Protein 8W3V (pdb70)

Structure (mmCIF, N/CA/C/O backbone):
data_8W3V
#
_entry.id   8W3V
#
_cell.length_a   229.124
_cell.length_b   86.006
_cell.length_c   52.620
_cell.angle_alpha   90.00
_cell.angle_beta   94.06
_cell.angle_gamma   90.00
#
_symmetry.space_group_name_H-M   'C 1 2 1'
#
loop_
_entity.id
_entity.type
_entity.pdbx_description
1 polymer 'WD repeat-containing protein 41'
2 water water
#
loop_
_atom_site.group_PDB
_atom_site.id
_atom_site.type_symbol
_atom_site.label_atom_id
_atom_site.label_alt_id
_atom_site.label_comp_id
_atom_site.label_asym_id
_atom_site.label_entity_id
_atom_site.label_seq_id
_atom_site.pdbx_PDB_ins_code
_atom_site.Cartn_x
_atom_site.Cartn_y
_atom_site.Cartn_z
_atom_site.occupancy
_atom_site.B_iso_or_equiv
_atom_site.auth_seq_id
_atom_site.auth_comp_id
_atom_site.auth_asym_id
_atom_site.auth_atom_id
_atom_site.pdbx_PDB_model_num
ATOM 1 N N . PRO A 1 3 ? -34.971 -38.510 24.844 1.00 101.17 32 PRO A N 1
ATOM 2 C CA . PRO A 1 3 ? -36.316 -38.671 25.370 1.00 102.79 32 PRO A CA 1
ATOM 3 C C . PRO A 1 3 ? -37.258 -37.547 24.952 1.00 95.92 32 PRO A C 1
ATOM 4 O O . PRO A 1 3 ? -36.825 -36.459 24.580 1.00 100.59 32 PRO A O 1
ATOM 8 N N . TYR A 1 4 ? -38.547 -37.848 24.989 1.00 88.07 33 TYR A N 1
ATOM 9 C CA . TYR A 1 4 ? -39.580 -36.839 25.068 1.00 84.94 33 TYR A CA 1
ATOM 10 C C . TYR A 1 4 ? -40.334 -37.046 26.370 1.00 80.77 33 TYR A C 1
ATOM 11 O O . TYR A 1 4 ? -40.978 -38.077 26.552 1.00 71.14 33 TYR A O 1
ATOM 20 N N . THR A 1 5 ? -40.219 -36.074 27.274 1.00 85.36 34 THR A N 1
ATOM 21 C CA . THR A 1 5 ? -40.813 -36.175 28.592 1.00 79.57 34 THR A CA 1
ATOM 22 C C . THR A 1 5 ? -42.260 -35.681 28.540 1.00 80.55 34 THR A C 1
ATOM 23 O O . THR A 1 5 ? -43.179 -36.470 28.698 1.00 94.34 34 THR A O 1
ATOM 27 N N . GLU A 1 6 ? -42.443 -34.366 28.306 1.00 75.52 35 GLU A N 1
ATOM 28 C CA . GLU A 1 6 ? -43.751 -33.720 28.414 1.00 64.36 35 GLU A CA 1
ATOM 29 C C . GLU A 1 6 ? -44.686 -34.263 27.342 1.00 63.53 35 GLU A C 1
ATOM 30 O O . GLU A 1 6 ? -44.278 -34.416 26.186 1.00 60.57 35 GLU A O 1
ATOM 32 N N . LEU A 1 7 ? -45.969 -34.470 27.689 1.00 61.56 36 LEU A N 1
ATOM 33 C CA . LEU A 1 7 ? -46.915 -34.882 26.667 1.00 59.53 36 LEU A CA 1
ATOM 34 C C . LEU A 1 7 ? -48.296 -34.259 26.863 1.00 58.94 36 LEU A C 1
ATOM 35 O O . LEU A 1 7 ? -48.723 -33.979 27.972 1.00 64.84 36 LEU A O 1
ATOM 40 N N . LEU A 1 8 ? -48.947 -33.993 25.721 1.00 56.35 37 LEU A N 1
ATOM 41 C CA . LEU A 1 8 ? -50.311 -33.497 25.652 1.00 51.61 37 LEU A CA 1
ATOM 42 C C . LEU A 1 8 ? -51.163 -34.560 24.980 1.00 45.19 37 LEU A C 1
ATOM 43 O O . LEU A 1 8 ? -50.718 -35.217 24.033 1.00 50.87 37 LEU A O 1
ATOM 48 N N . VAL A 1 9 ? -52.363 -34.740 25.490 1.00 45.36 38 VAL A N 1
ATOM 49 C CA . VAL A 1 9 ? -53.307 -35.688 24.948 1.00 47.02 38 VAL A CA 1
ATOM 50 C C . VAL A 1 9 ? -54.382 -34.910 24.212 1.00 48.91 38 VAL A C 1
ATOM 51 O O . VAL A 1 9 ? -55.146 -34.216 24.837 1.00 52.15 38 VAL A O 1
ATOM 55 N N . LEU A 1 10 ? -54.443 -35.082 22.875 1.00 52.64 39 LEU A N 1
ATOM 56 C CA . LEU A 1 10 ? -55.376 -34.339 22.037 1.00 52.63 39 LEU A CA 1
ATOM 57 C C . LEU A 1 10 ? -56.580 -35.238 21.721 1.00 49.75 39 LEU A C 1
ATOM 58 O O . LEU A 1 10 ? -56.442 -36.261 21.068 1.00 48.76 39 LEU A O 1
ATOM 63 N N . LYS A 1 11 ? -57.762 -34.806 22.170 1.00 55.96 40 LYS A N 1
ATOM 64 C CA . LYS A 1 11 ? -58.957 -35.632 22.172 1.00 56.19 40 LYS A CA 1
ATOM 65 C C . LYS A 1 11 ? -59.988 -35.014 21.250 1.00 51.72 40 LYS A C 1
ATOM 66 O O . LYS A 1 11 ? -60.251 -33.818 21.333 1.00 60.06 40 LYS A O 1
ATOM 72 N N . ALA A 1 12 ? -60.594 -35.854 20.417 1.00 45.98 41 ALA A N 1
ATOM 73 C CA . ALA A 1 12 ? -61.596 -35.425 19.454 1.00 50.25 41 ALA A CA 1
ATOM 74 C C . ALA A 1 12 ? -62.216 -36.643 18.787 1.00 46.47 41 ALA A C 1
ATOM 75 O O . ALA A 1 12 ? -63.434 -36.786 18.746 1.00 46.65 41 ALA A O 1
ATOM 77 N N . HIS A 1 13 ? -61.364 -37.539 18.307 1.00 50.26 42 HIS A N 1
ATOM 78 C CA . HIS A 1 13 ? -61.813 -38.689 17.538 1.00 49.05 42 HIS A CA 1
ATOM 79 C C . HIS A 1 13 ? -62.555 -39.654 18.450 1.00 42.94 42 HIS A C 1
ATOM 80 O O . HIS A 1 13 ? -62.233 -39.763 19.640 1.00 58.93 42 HIS A O 1
ATOM 87 N N . HIS A 1 14 ? -63.538 -40.364 17.891 1.00 51.05 43 HIS A N 1
ATOM 88 C CA . HIS A 1 14 ? -64.243 -41.406 18.639 1.00 48.39 43 HIS A CA 1
ATOM 89 C C . HIS A 1 14 ? -64.077 -42.763 17.962 1.00 47.79 43 HIS A C 1
ATOM 90 O O . HIS A 1 14 ? -64.784 -43.694 18.291 1.00 53.28 43 HIS A O 1
ATOM 97 N N . ASP A 1 15 ? -63.113 -42.873 17.041 1.00 53.06 44 ASP A N 1
ATOM 98 C CA . ASP A 1 15 ? -62.762 -44.156 16.443 1.00 49.72 44 ASP A CA 1
ATOM 99 C C . ASP A 1 15 ? -61.263 -44.143 16.160 1.00 51.13 44 ASP A C 1
ATOM 100 O O . ASP A 1 15 ? -60.572 -43.228 16.599 1.00 51.51 44 ASP A O 1
ATOM 105 N N . ILE A 1 16 ? -60.761 -45.169 15.466 1.00 52.96 45 ILE A N 1
ATOM 106 C CA . ILE A 1 16 ? -59.323 -45.344 15.266 1.00 51.40 45 ILE A CA 1
ATOM 107 C C . ILE A 1 16 ? -58.784 -44.130 14.524 1.00 50.93 45 ILE A C 1
ATOM 108 O O . ILE A 1 16 ? -59.339 -43.751 13.525 1.00 53.26 45 ILE A O 1
ATOM 113 N N . VAL A 1 17 ? -57.688 -43.536 15.024 1.00 49.94 46 VAL A N 1
ATOM 114 C CA . VAL A 1 17 ? -56.984 -42.476 14.297 1.00 44.04 46 VAL A CA 1
ATOM 115 C C . VAL A 1 17 ? -55.882 -43.138 13.478 1.00 48.09 46 VAL A C 1
ATOM 116 O O . VAL A 1 17 ? -54.984 -43.765 14.056 1.00 50.51 46 VAL A O 1
ATOM 120 N N . ARG A 1 18 ? -55.964 -43.000 12.129 1.00 48.78 47 ARG A N 1
ATOM 121 C CA . ARG A 1 18 ? -55.057 -43.684 11.199 1.00 53.14 47 ARG A CA 1
ATOM 122 C C . ARG A 1 18 ? -54.044 -42.745 10.568 1.00 45.93 47 ARG A C 1
ATOM 123 O O . ARG A 1 18 ? -52.957 -43.180 10.222 1.00 48.79 47 ARG A O 1
ATOM 131 N N . PHE A 1 19 ? -54.449 -41.509 10.247 1.00 42.21 48 PHE A N 1
ATOM 132 C CA . PHE A 1 19 ? -53.589 -40.682 9.408 1.00 45.28 48 PHE A CA 1
ATOM 133 C C . PHE A 1 19 ? -53.271 -39.382 10.111 1.00 45.54 48 PHE A C 1
ATOM 134 O O . PHE A 1 19 ? -54.139 -38.804 10.774 1.00 49.32 48 PHE A O 1
ATOM 142 N N . LEU A 1 20 ? -52.009 -38.943 9.925 1.00 47.17 49 LEU A N 1
ATOM 143 C CA . LEU A 1 20 ? -51.515 -37.625 10.312 1.00 50.48 49 LEU A CA 1
ATOM 144 C C . LEU A 1 20 ? -50.789 -36.996 9.127 1.00 52.22 49 LEU A C 1
ATOM 145 O O . LEU A 1 20 ? -49.944 -37.626 8.537 1.00 47.55 49 LEU A O 1
ATOM 150 N N . VAL A 1 21 ? -51.049 -35.712 8.870 1.00 56.40 50 VAL A N 1
ATOM 151 C CA . VAL A 1 21 ? -50.529 -35.051 7.689 1.00 52.63 50 VAL A CA 1
ATOM 152 C C . VAL A 1 21 ? -50.210 -33.618 8.062 1.00 54.32 50 VAL A C 1
ATOM 153 O O . VAL A 1 21 ? -51.087 -32.874 8.512 1.00 52.22 50 VAL A O 1
ATOM 157 N N . GLN A 1 22 ? -48.947 -33.243 7.880 1.00 52.63 51 GLN A N 1
ATOM 158 C CA . GLN A 1 22 ? -48.504 -31.922 8.256 1.00 55.72 51 GLN A CA 1
ATOM 159 C C . GLN A 1 22 ? -49.048 -30.930 7.240 1.00 57.14 51 GLN A C 1
ATOM 160 O O . GLN A 1 22 ? -48.986 -31.182 6.050 1.00 58.56 51 GLN A O 1
ATOM 166 N N . LEU A 1 23 ? -49.593 -29.817 7.730 1.00 57.45 52 LEU A N 1
ATOM 167 C CA . LEU A 1 23 ? -50.221 -28.821 6.875 1.00 54.42 52 LEU A CA 1
ATOM 168 C C . LEU A 1 23 ? -49.225 -27.721 6.547 1.00 54.55 52 LEU A C 1
ATOM 169 O O . LEU A 1 23 ? -49.151 -27.280 5.415 1.00 61.02 52 LEU A O 1
ATOM 174 N N . ASP A 1 24 ? -48.489 -27.276 7.568 1.00 64.96 53 ASP A N 1
ATOM 175 C CA . ASP A 1 24 ? -47.511 -26.204 7.444 1.00 59.24 53 ASP A CA 1
ATOM 176 C C . ASP A 1 24 ? -46.464 -26.406 8.547 1.00 66.29 53 ASP A C 1
ATOM 177 O O . ASP A 1 24 ? -46.174 -27.540 8.920 1.00 64.01 53 ASP A O 1
ATOM 182 N N . ASP A 1 25 ? -45.930 -25.309 9.102 1.00 64.93 54 ASP A N 1
ATOM 183 C CA . ASP A 1 25 ? -44.808 -25.412 10.023 1.00 68.08 54 ASP A CA 1
ATOM 184 C C . ASP A 1 25 ? -45.295 -25.714 11.452 1.00 61.38 54 ASP A C 1
ATOM 185 O O . ASP A 1 25 ? -44.501 -26.103 12.295 1.00 57.75 54 ASP A O 1
ATOM 190 N N . TYR A 1 26 ? -46.593 -25.544 11.726 1.00 62.19 55 TYR A N 1
ATOM 191 C CA . TYR A 1 26 ? -47.068 -25.675 13.102 1.00 66.62 55 TYR A CA 1
ATOM 192 C C . TYR A 1 26 ? -48.404 -26.438 13.192 1.00 62.33 55 TYR A C 1
ATOM 193 O O . TYR A 1 26 ? -48.829 -26.798 14.299 1.00 60.73 55 TYR A O 1
ATOM 202 N N . ARG A 1 27 ? -49.064 -26.707 12.054 1.00 59.70 56 ARG A N 1
ATOM 203 C CA . ARG A 1 27 ? -50.354 -27.395 12.088 1.00 59.57 56 ARG A CA 1
ATOM 204 C C . ARG A 1 27 ? -50.266 -28.759 11.405 1.00 54.98 56 ARG A C 1
ATOM 205 O O . ARG A 1 27 ? -49.469 -28.953 10.499 1.00 57.94 56 ARG A O 1
ATOM 213 N N . PHE A 1 28 ? -51.155 -29.676 11.819 1.00 58.81 57 PHE A N 1
ATOM 214 C CA . PHE A 1 28 ? -51.289 -30.979 11.187 1.00 52.02 57 PHE A CA 1
ATOM 215 C C . PHE A 1 28 ? -52.747 -31.407 11.258 1.00 53.90 57 PHE A C 1
ATOM 216 O O . PHE A 1 28 ? -53.507 -30.893 12.064 1.00 51.51 57 PHE A O 1
ATOM 224 N N . ALA A 1 29 ? -53.132 -32.337 10.374 1.00 45.94 58 ALA A N 1
ATOM 225 C CA . ALA A 1 29 ? -54.478 -32.854 10.357 1.00 50.27 58 ALA A CA 1
ATOM 226 C C . ALA A 1 29 ? -54.452 -34.316 10.755 1.00 52.63 58 ALA A C 1
ATOM 227 O O . ALA A 1 29 ? -53.477 -35.036 10.496 1.00 50.46 58 ALA A O 1
ATOM 229 N N . SER A 1 30 ? -55.515 -34.753 11.394 1.00 47.16 59 SER A N 1
ATOM 230 C CA . SER A 1 30 ? -55.650 -36.155 11.685 1.00 48.11 59 SER A CA 1
ATOM 231 C C . SER A 1 30 ? -56.909 -36.648 11.035 1.00 40.94 59 SER A C 1
ATOM 232 O O . SER A 1 30 ? -57.833 -35.887 10.834 1.00 47.30 59 SER A O 1
ATOM 235 N N . ALA A 1 31 ? -56.923 -37.931 10.708 1.00 43.36 60 ALA A N 1
ATOM 236 C CA . ALA A 1 31 ? -58.070 -38.543 10.091 1.00 38.74 60 ALA A CA 1
ATOM 237 C C . ALA A 1 31 ? -58.258 -39.954 10.642 1.00 52.72 60 ALA A C 1
ATOM 238 O O . ALA A 1 31 ? -57.279 -40.664 10.873 1.00 52.85 60 ALA A O 1
ATOM 240 N N . GLY A 1 32 ? -59.535 -40.358 10.830 1.00 57.15 61 GLY A N 1
ATOM 241 C CA . GLY A 1 32 ? -59.845 -41.585 11.547 1.00 57.43 61 GLY A CA 1
ATOM 242 C C . GLY A 1 32 ? -60.942 -42.404 10.872 1.00 53.39 61 GLY A C 1
ATOM 243 O O . GLY A 1 32 ? -61.562 -41.976 9.892 1.00 45.79 61 GLY A O 1
ATOM 244 N N . ASP A 1 33 ? -61.184 -43.586 11.428 1.00 46.91 62 ASP A N 1
ATOM 245 C CA . ASP A 1 33 ? -62.201 -44.483 10.925 1.00 48.53 62 ASP A CA 1
ATOM 246 C C . ASP A 1 33 ? -63.571 -43.920 11.275 1.00 51.56 62 ASP A C 1
ATOM 247 O O . ASP A 1 33 ? -64.587 -44.480 10.881 1.00 49.80 62 ASP A O 1
ATOM 252 N N . ASP A 1 34 ? -63.579 -42.813 12.030 1.00 50.39 63 ASP A N 1
ATOM 253 C CA . ASP A 1 34 ? -64.806 -42.132 12.393 1.00 52.44 63 ASP A CA 1
ATOM 254 C C . ASP A 1 34 ? -65.185 -41.150 11.284 1.00 56.21 63 ASP A C 1
ATOM 255 O O . ASP A 1 34 ? -66.230 -40.497 11.352 1.00 55.11 63 ASP A O 1
ATOM 260 N N . GLY A 1 35 ? -64.310 -41.012 10.282 1.00 52.81 64 GLY A N 1
ATOM 261 C CA . GLY A 1 35 ? -64.634 -40.222 9.111 1.00 51.65 64 GLY A CA 1
ATOM 262 C C . GLY A 1 35 ? -64.502 -38.732 9.391 1.00 48.91 64 GLY A C 1
ATOM 263 O O . GLY A 1 35 ? -64.906 -37.922 8.579 1.00 53.80 64 GLY A O 1
ATOM 264 N N . ILE A 1 36 ? -63.867 -38.395 10.521 1.00 48.03 65 ILE A N 1
ATOM 265 C CA . ILE A 1 36 ? -63.626 -37.022 10.908 1.00 44.42 65 ILE A CA 1
ATOM 266 C C . ILE A 1 36 ? -62.203 -36.679 10.551 1.00 48.37 65 ILE A C 1
ATOM 267 O O . ILE A 1 36 ? -61.330 -37.541 10.643 1.00 49.07 65 ILE A O 1
ATOM 272 N N . VAL A 1 37 ? -61.989 -35.399 10.199 1.00 40.46 66 VAL A N 1
ATOM 273 C CA . VAL A 1 37 ? -60.676 -34.818 10.043 1.00 45.37 66 VAL A CA 1
ATOM 274 C C . VAL A 1 37 ? -60.575 -33.639 10.998 1.00 45.66 66 VAL A C 1
ATOM 275 O O . VAL A 1 37 ? -61.468 -32.803 11.032 1.00 51.07 66 VAL A O 1
ATOM 279 N N . VAL A 1 38 ? -59.436 -33.519 11.689 1.00 50.14 67 VAL A N 1
ATOM 280 C CA . VAL A 1 38 ? -59.272 -32.474 12.688 1.00 49.27 67 VAL A CA 1
ATOM 281 C C . VAL A 1 38 ? -57.964 -31.764 12.427 1.00 50.54 67 VAL A C 1
ATOM 282 O O . VAL A 1 38 ? -57.008 -32.377 11.991 1.00 49.30 67 VAL A O 1
ATOM 286 N N . VAL A 1 39 ? -57.955 -30.455 12.640 1.00 48.63 68 VAL A N 1
ATOM 287 C CA . VAL A 1 39 ? -56.750 -29.684 12.481 1.00 50.18 68 VAL A CA 1
ATOM 288 C C . VAL A 1 39 ? -56.285 -29.214 13.850 1.00 50.16 68 VAL A C 1
ATOM 289 O O . VAL A 1 39 ? -57.063 -28.690 14.634 1.00 61.56 68 VAL A O 1
ATOM 293 N N . TRP A 1 40 ? -54.998 -29.391 14.095 1.00 52.64 69 TRP A N 1
ATOM 294 C CA . TRP A 1 40 ? -54.414 -29.226 15.400 1.00 46.67 69 TRP A CA 1
ATOM 295 C C . TRP A 1 40 ? -53.242 -28.281 15.301 1.00 48.01 69 TRP A C 1
ATOM 296 O O . TRP A 1 40 ? -52.552 -28.249 14.276 1.00 45.75 69 TRP A O 1
ATOM 307 N N . ASN A 1 41 ? -52.994 -27.583 16.398 1.00 47.51 70 ASN A N 1
ATOM 308 C CA . ASN A 1 41 ? -51.791 -26.796 16.597 1.00 48.61 70 ASN A CA 1
ATOM 309 C C . ASN A 1 41 ? -50.740 -27.676 17.247 1.00 50.80 70 ASN A C 1
ATOM 310 O O . ASN A 1 41 ? -50.957 -28.182 18.341 1.00 56.81 70 ASN A O 1
ATOM 315 N N . ALA A 1 42 ? -49.603 -27.833 16.575 1.00 54.25 71 ALA A N 1
ATOM 316 C CA . ALA A 1 42 ? -48.564 -28.745 17.010 1.00 54.15 71 ALA A CA 1
ATOM 317 C C . ALA A 1 42 ? -47.731 -28.112 18.123 1.00 61.81 71 ALA A C 1
ATOM 318 O O . ALA A 1 42 ? -47.106 -28.822 18.904 1.00 63.68 71 ALA A O 1
ATOM 320 N N . GLN A 1 43 ? -47.701 -26.773 18.176 1.00 64.99 72 GLN A N 1
ATOM 321 C CA . GLN A 1 43 ? -46.955 -26.090 19.217 1.00 68.56 72 GLN A CA 1
ATOM 322 C C . GLN A 1 43 ? -47.680 -26.255 20.547 1.00 64.41 72 GLN A C 1
ATOM 323 O O . GLN A 1 43 ? -47.082 -26.709 21.510 1.00 74.72 72 GLN A O 1
ATOM 329 N N . THR A 1 44 ? -48.985 -25.934 20.562 1.00 62.27 73 THR A N 1
ATOM 330 C CA . THR A 1 44 ? -49.737 -25.758 21.800 1.00 58.21 73 THR A CA 1
ATOM 331 C C . THR A 1 44 ? -50.621 -26.974 22.049 1.00 67.53 73 THR A C 1
ATOM 332 O O . THR A 1 44 ? -50.928 -27.298 23.194 1.00 61.67 73 THR A O 1
ATOM 336 N N . GLY A 1 45 ? -51.051 -27.632 20.969 1.00 63.19 74 GLY A N 1
ATOM 337 C CA . GLY A 1 45 ? -51.868 -28.825 21.090 1.00 54.30 74 GLY A CA 1
ATOM 338 C C . GLY A 1 45 ? -53.331 -28.482 20.924 1.00 55.58 74 GLY A C 1
ATOM 339 O O . GLY A 1 45 ? -54.187 -29.367 20.940 1.00 60.39 74 GLY A O 1
ATOM 340 N N . GLU A 1 46 ? -53.597 -27.189 20.694 1.00 52.87 75 GLU A N 1
ATOM 341 C CA . GLU A 1 46 ? -54.950 -26.690 20.531 1.00 54.09 75 GLU A CA 1
ATOM 342 C C . GLU A 1 46 ? -55.622 -27.395 19.360 1.00 55.55 75 GLU A C 1
ATOM 343 O O . GLU A 1 46 ? -54.993 -27.685 18.341 1.00 52.96 75 GLU A O 1
ATOM 349 N N . LYS A 1 47 ? -56.896 -27.706 19.541 1.00 53.58 76 LYS A N 1
ATOM 350 C CA . LYS A 1 47 ? -57.745 -28.130 18.460 1.00 58.24 76 LYS A CA 1
ATOM 351 C C . LYS A 1 47 ? -58.247 -26.892 17.701 1.00 60.67 76 LYS A C 1
ATOM 352 O O . LYS A 1 47 ? -58.850 -26.036 18.298 1.00 56.06 76 LYS A O 1
ATOM 358 N N . LEU A 1 48 ? -57.968 -26.812 16.380 1.00 56.64 77 LEU A N 1
ATOM 359 C CA . LEU A 1 48 ? -58.248 -25.603 15.597 1.00 53.48 77 LEU A CA 1
ATOM 360 C C . LEU A 1 48 ? -59.579 -25.717 14.855 1.00 56.92 77 LEU A C 1
ATOM 361 O O . LEU A 1 48 ? -60.410 -24.800 14.915 1.00 69.44 77 LEU A O 1
ATOM 366 N N . LEU A 1 49 ? -59.785 -26.841 14.165 1.00 58.01 78 LEU A N 1
ATOM 367 C CA . LEU A 1 49 ? -60.922 -27.000 13.265 1.00 61.83 78 LEU A CA 1
ATOM 368 C C . LEU A 1 49 ? -61.319 -28.457 13.247 1.00 54.98 78 LEU A C 1
ATOM 369 O O . LEU A 1 49 ? -60.473 -29.333 13.366 1.00 57.88 78 LEU A O 1
ATOM 374 N N . GLU A 1 50 ? -62.587 -28.695 12.986 1.00 61.87 79 GLU A N 1
ATOM 375 C CA . GLU A 1 50 ? -63.078 -30.017 12.666 1.00 56.76 79 GLU A CA 1
ATOM 376 C C . GLU A 1 50 ? -63.700 -29.954 11.282 1.00 58.00 79 GLU A C 1
ATOM 377 O O . GLU A 1 50 ? -64.416 -29.010 10.992 1.00 57.33 79 GLU A O 1
ATOM 383 N N . LEU A 1 51 ? -63.388 -30.950 10.427 1.00 56.57 80 LEU A N 1
ATOM 384 C CA . LEU A 1 51 ? -64.028 -31.095 9.123 1.00 53.54 80 LEU A CA 1
ATOM 385 C C . LEU A 1 51 ? -64.866 -32.380 9.124 1.00 54.45 80 LEU A C 1
ATOM 386 O O . LEU A 1 51 ? -64.316 -33.479 9.109 1.00 53.33 80 LEU A O 1
ATOM 391 N N . ASN A 1 52 ? -66.205 -32.209 9.147 1.00 54.93 81 ASN A N 1
ATOM 392 C CA . ASN A 1 52 ? -67.164 -33.305 9.206 1.00 56.71 81 ASN A CA 1
ATOM 393 C C . ASN A 1 52 ? -67.967 -33.341 7.907 1.00 58.88 81 ASN A C 1
ATOM 394 O O . ASN A 1 52 ? -68.492 -32.323 7.486 1.00 62.29 81 ASN A O 1
ATOM 399 N N . GLY A 1 53 ? -68.095 -34.523 7.302 1.00 63.89 82 GLY A N 1
ATOM 400 C CA . GLY A 1 53 ? -68.699 -34.625 5.976 1.00 63.64 82 GLY A CA 1
ATOM 401 C C . GLY A 1 53 ? -68.548 -36.010 5.341 1.00 60.52 82 GLY A C 1
ATOM 402 O O . GLY A 1 53 ? -69.071 -36.251 4.268 1.00 73.42 82 GLY A O 1
ATOM 403 N N . HIS A 1 54 ? -67.820 -36.909 5.993 1.00 50.58 83 HIS A N 1
ATOM 404 C CA . HIS A 1 54 ? -67.713 -38.270 5.524 1.00 49.12 83 HIS A CA 1
ATOM 405 C C . HIS A 1 54 ? -68.543 -39.141 6.451 1.00 50.99 83 HIS A C 1
ATOM 406 O O . HIS A 1 54 ? -68.665 -38.850 7.632 1.00 53.29 83 HIS A O 1
ATOM 413 N N . THR A 1 55 ? -69.112 -40.202 5.907 1.00 60.05 84 THR A N 1
ATOM 414 C CA . THR A 1 55 ? -70.057 -41.014 6.648 1.00 64.02 84 THR A CA 1
ATOM 415 C C . THR A 1 55 ? -69.435 -42.368 6.948 1.00 54.96 84 THR A C 1
ATOM 416 O O . THR A 1 55 ? -70.080 -43.225 7.537 1.00 69.29 84 THR A O 1
ATOM 420 N N . GLN A 1 56 ? -68.208 -42.575 6.463 1.00 68.54 85 GLN A N 1
ATOM 421 C CA . GLN A 1 56 ? -67.457 -43.794 6.734 1.00 58.63 85 GLN A CA 1
ATOM 422 C C . GLN A 1 56 ? -65.986 -43.440 6.860 1.00 56.49 85 GLN A C 1
ATOM 423 O O . GLN A 1 56 ? -65.595 -42.286 6.624 1.00 53.42 85 GLN A O 1
ATOM 429 N N . LYS A 1 57 ? -65.177 -44.465 7.166 1.00 52.96 86 LYS A N 1
ATOM 430 C CA . LYS A 1 57 ? -63.770 -44.300 7.443 1.00 52.00 86 LYS A CA 1
ATOM 431 C C . LYS A 1 57 ? -63.072 -43.608 6.279 1.00 56.03 86 LYS A C 1
ATOM 432 O O . LYS A 1 57 ? -63.427 -43.785 5.099 1.00 52.23 86 LYS A O 1
ATOM 438 N N . ILE A 1 58 ? -62.065 -42.829 6.637 1.00 47.63 87 ILE A N 1
ATOM 439 C CA . ILE A 1 58 ? -61.208 -42.191 5.678 1.00 46.85 87 ILE A CA 1
ATOM 440 C C . ILE A 1 58 ? -60.118 -43.163 5.265 1.00 48.09 87 ILE A C 1
ATOM 441 O O . ILE A 1 58 ? -59.592 -43.876 6.096 1.00 47.85 87 ILE A O 1
ATOM 446 N N . THR A 1 59 ? -59.821 -43.195 3.948 1.00 49.10 88 THR A N 1
ATOM 447 C CA . THR A 1 59 ? -58.893 -44.156 3.382 1.00 46.88 88 THR A CA 1
ATOM 448 C C . THR A 1 59 ? -57.627 -43.455 2.902 1.00 49.27 88 THR A C 1
ATOM 449 O O . THR A 1 59 ? -56.623 -44.119 2.657 1.00 52.15 88 THR A O 1
ATOM 453 N N . ALA A 1 60 ? -57.671 -42.119 2.741 1.00 48.35 89 ALA A N 1
ATOM 454 C CA . ALA A 1 60 ? -56.489 -41.380 2.308 1.00 42.17 89 ALA A CA 1
ATOM 455 C C . ALA A 1 60 ? -56.717 -39.890 2.455 1.00 44.25 89 ALA A C 1
ATOM 456 O O . ALA A 1 60 ? -57.837 -39.414 2.351 1.00 44.75 89 ALA A O 1
ATOM 458 N N . ILE A 1 61 ? -55.646 -39.168 2.764 1.00 44.75 90 ILE A N 1
ATOM 459 C CA . ILE A 1 61 ? -55.724 -37.731 2.941 1.00 50.27 90 ILE A CA 1
ATOM 460 C C . ILE A 1 61 ? -54.414 -37.122 2.471 1.00 49.41 90 ILE A C 1
ATOM 461 O O . ILE A 1 61 ? -53.351 -37.632 2.764 1.00 57.24 90 ILE A O 1
ATOM 466 N N . ILE A 1 62 ? -54.512 -36.030 1.722 1.00 52.25 91 ILE A N 1
ATOM 467 C CA . ILE A 1 62 ? -53.354 -35.276 1.321 1.00 43.57 91 ILE A CA 1
ATOM 468 C C . ILE A 1 62 ? -53.720 -33.804 1.295 1.00 45.33 91 ILE A C 1
ATOM 469 O O . ILE A 1 62 ? -54.910 -33.444 1.257 1.00 51.98 91 ILE A O 1
ATOM 474 N N . THR A 1 63 ? -52.679 -32.973 1.253 1.00 50.44 92 THR A N 1
ATOM 475 C CA . THR A 1 63 ? -52.810 -31.562 0.941 1.00 65.66 92 THR A CA 1
ATOM 476 C C . THR A 1 63 ? -52.452 -31.331 -0.525 1.00 61.11 92 THR A C 1
ATOM 477 O O . THR A 1 63 ? -51.579 -32.005 -1.086 1.00 59.06 92 THR A O 1
ATOM 481 N N . PHE A 1 64 ? -53.148 -30.386 -1.134 1.00 67.24 93 PHE A N 1
ATOM 482 C CA . PHE A 1 64 ? -52.796 -29.887 -2.450 1.00 67.44 93 PHE A CA 1
ATOM 483 C C . PHE A 1 64 ? -52.315 -28.456 -2.260 1.00 69.53 93 PHE A C 1
ATOM 484 O O . PHE A 1 64 ? -53.126 -27.559 -2.003 1.00 63.06 93 PHE A O 1
ATOM 492 N N . PRO A 1 65 ? -50.987 -28.248 -2.160 1.00 75.61 94 PRO A N 1
ATOM 493 C CA . PRO A 1 65 ? -50.411 -26.900 -2.200 1.00 87.57 94 PRO A CA 1
ATOM 494 C C . PRO A 1 65 ? -50.874 -26.076 -3.394 1.00 88.66 94 PRO A C 1
ATOM 495 O O . PRO A 1 65 ? -50.638 -24.851 -3.342 1.00 91.87 94 PRO A O 1
ATOM 499 N N . ASN A 1 74 ? -54.064 -21.193 -2.707 1.00 94.74 103 ASN A N 1
ATOM 500 C CA . ASN A 1 74 ? -54.279 -21.580 -1.279 1.00 90.47 103 ASN A CA 1
ATOM 501 C C . ASN A 1 74 ? -54.295 -23.104 -1.172 1.00 91.39 103 ASN A C 1
ATOM 502 O O . ASN A 1 74 ? -54.665 -23.793 -2.125 1.00 93.39 103 ASN A O 1
ATOM 504 N N . GLN A 1 75 ? -53.904 -23.617 0.007 1.00 84.01 104 GLN A N 1
ATOM 505 C CA . GLN A 1 75 ? -53.736 -25.046 0.210 1.00 75.12 104 GLN A CA 1
ATOM 506 C C . GLN A 1 75 ? -55.093 -25.694 0.456 1.00 78.73 104 GLN A C 1
ATOM 507 O O . GLN A 1 75 ? -55.873 -25.222 1.280 1.00 83.68 104 GLN A O 1
ATOM 513 N N . LEU A 1 76 ? -55.339 -26.799 -0.251 1.00 71.20 105 LEU A N 1
ATOM 514 C CA . LEU A 1 76 ? -56.535 -27.591 -0.071 1.00 68.02 105 LEU A CA 1
ATOM 515 C C . LEU A 1 76 ? -56.178 -28.875 0.666 1.00 60.10 105 LEU A C 1
ATOM 516 O O . LEU A 1 76 ? -55.023 -29.278 0.706 1.00 62.86 105 LEU A O 1
ATOM 521 N N . ILE A 1 77 ? -57.201 -29.505 1.227 1.00 50.91 106 ILE A N 1
ATOM 522 C CA . ILE A 1 77 ? -57.091 -30.815 1.820 1.00 50.16 106 ILE A CA 1
ATOM 523 C C . ILE A 1 77 ? -58.081 -31.714 1.112 1.00 51.11 106 ILE A C 1
ATOM 524 O O . ILE A 1 77 ? -59.240 -31.373 1.000 1.00 49.62 106 ILE A O 1
ATOM 529 N N . LEU A 1 78 ? -57.609 -32.867 0.658 1.00 53.16 107 LEU A N 1
ATOM 530 C CA . LEU A 1 78 ? -58.462 -33.828 -0.004 1.00 50.45 107 LEU A CA 1
ATOM 531 C C . LEU A 1 78 ? -58.480 -35.097 0.808 1.00 46.58 107 LEU A C 1
ATOM 532 O O . LEU A 1 78 ? -57.420 -35.586 1.212 1.00 49.17 107 LEU A O 1
ATOM 537 N N . THR A 1 79 ? -59.671 -35.665 0.961 1.00 45.99 108 THR A N 1
ATOM 538 C CA . THR A 1 79 ? -59.849 -36.885 1.718 1.00 51.21 108 THR A CA 1
ATOM 539 C C . THR A 1 79 ? -60.671 -37.867 0.887 1.00 51.21 108 THR A C 1
ATOM 540 O O . THR A 1 79 ? -61.641 -37.468 0.271 1.00 54.34 108 THR A O 1
ATOM 544 N N . ALA A 1 80 ? -60.282 -39.154 0.910 1.00 50.39 109 ALA A N 1
ATOM 545 C CA . ALA A 1 80 ? -61.095 -40.226 0.340 1.00 50.67 109 ALA A CA 1
ATOM 546 C C . ALA A 1 80 ? -61.641 -41.103 1.454 1.00 58.50 109 ALA A C 1
ATOM 547 O O . ALA A 1 80 ? -61.034 -41.216 2.518 1.00 51.51 109 ALA A O 1
ATOM 549 N N . SER A 1 81 ? -62.760 -41.782 1.173 1.00 52.67 110 SER A N 1
ATOM 550 C CA . SER A 1 81 ? -63.505 -42.453 2.211 1.00 51.72 110 SER A CA 1
ATOM 551 C C . SER A 1 81 ? -64.141 -43.722 1.651 1.00 49.83 110 SER A C 1
ATOM 552 O O . SER A 1 81 ? -64.282 -43.870 0.454 1.00 49.22 110 SER A O 1
ATOM 555 N N . ALA A 1 82 ? -64.432 -44.664 2.528 1.00 47.23 111 ALA A N 1
ATOM 556 C CA . ALA A 1 82 ? -65.135 -45.879 2.142 1.00 51.52 111 ALA A CA 1
ATOM 557 C C . ALA A 1 82 ? -66.598 -45.561 1.809 1.00 53.17 111 ALA A C 1
ATOM 558 O O . ALA A 1 82 ? -67.348 -46.454 1.395 1.00 57.27 111 ALA A O 1
ATOM 560 N N . ASP A 1 83 ? -66.988 -44.275 1.953 1.00 55.72 112 ASP A N 1
ATOM 561 C CA . ASP A 1 83 ? -68.298 -43.809 1.496 1.00 55.20 112 ASP A CA 1
ATOM 562 C C . ASP A 1 83 ? -68.272 -43.569 -0.013 1.00 54.44 112 ASP A C 1
ATOM 563 O O . ASP A 1 83 ? -69.232 -43.056 -0.563 1.00 60.38 112 ASP A O 1
ATOM 568 N N . ARG A 1 84 ? -67.151 -43.923 -0.660 1.00 51.65 113 ARG A N 1
ATOM 569 C CA . ARG A 1 84 ? -66.992 -43.815 -2.119 1.00 52.95 113 ARG A CA 1
ATOM 570 C C . ARG A 1 84 ? -67.069 -42.352 -2.578 1.00 52.38 113 ARG A C 1
ATOM 571 O O . ARG A 1 84 ? -67.526 -42.069 -3.681 1.00 59.24 113 ARG A O 1
ATOM 576 N N . THR A 1 85 ? -66.583 -41.421 -1.756 1.00 51.29 114 THR A N 1
ATOM 577 C CA . THR A 1 85 ? -66.441 -40.037 -2.211 1.00 46.42 114 THR A CA 1
ATOM 578 C C . THR A 1 85 ? -65.027 -39.590 -1.965 1.00 44.95 114 THR A C 1
ATOM 579 O O . THR A 1 85 ? -64.326 -40.182 -1.149 1.00 47.35 114 THR A O 1
ATOM 583 N N . VAL A 1 86 ? -64.616 -38.554 -2.700 1.00 47.40 115 VAL A N 1
ATOM 584 C CA . VAL A 1 86 ? -63.491 -37.722 -2.329 1.00 49.51 115 VAL A CA 1
ATOM 585 C C . VAL A 1 86 ? -64.036 -36.327 -2.024 1.00 54.80 115 VAL A C 1
ATOM 586 O O . VAL A 1 86 ? -64.672 -35.717 -2.873 1.00 52.88 115 VAL A O 1
ATOM 590 N N . ILE A 1 87 ? -63.746 -35.811 -0.835 1.00 53.16 116 ILE A N 1
ATOM 591 C CA . ILE A 1 87 ? -64.150 -34.459 -0.493 1.00 56.00 116 ILE A CA 1
ATOM 592 C C . ILE A 1 87 ? -62.928 -33.555 -0.565 1.00 55.65 116 ILE A C 1
ATOM 593 O O . ILE A 1 87 ? -61.830 -33.971 -0.204 1.00 56.35 116 ILE A O 1
ATOM 598 N N . VAL A 1 88 ? -63.143 -32.330 -1.073 1.00 54.61 117 VAL A N 1
ATOM 599 C CA . VAL A 1 88 ? -62.097 -31.333 -1.195 1.00 55.13 117 VAL A CA 1
ATOM 600 C C . VAL A 1 88 ? -62.443 -30.174 -0.273 1.00 61.25 117 VAL A C 1
ATOM 601 O O . VAL A 1 88 ? -63.516 -29.586 -0.397 1.00 56.38 117 VAL A O 1
ATOM 605 N N . TRP A 1 89 ? -61.506 -29.845 0.628 1.00 58.99 118 TRP A N 1
ATOM 606 C CA . TRP A 1 89 ? -61.733 -28.895 1.711 1.00 57.26 118 TRP A CA 1
ATOM 607 C C . TRP A 1 89 ? -60.884 -27.652 1.505 1.00 57.14 118 TRP A C 1
ATOM 608 O O . TRP A 1 89 ? -59.709 -27.758 1.143 1.00 59.97 118 TRP A O 1
ATOM 619 N N . ASP A 1 90 ? -61.467 -26.488 1.845 1.00 71.27 119 ASP A N 1
ATOM 620 C CA . ASP A 1 90 ? -60.741 -25.230 1.942 1.00 75.79 119 ASP A CA 1
ATOM 621 C C . ASP A 1 90 ? -60.153 -25.117 3.345 1.00 78.45 119 ASP A C 1
ATOM 622 O O . ASP A 1 90 ? -60.900 -24.989 4.325 1.00 78.86 119 ASP A O 1
ATOM 627 N N . GLY A 1 91 ? -58.815 -25.173 3.428 1.00 84.11 120 GLY A N 1
ATOM 628 C CA . GLY A 1 91 ? -58.105 -25.107 4.700 1.00 94.42 120 GLY A CA 1
ATOM 629 C C . GLY A 1 91 ? -58.626 -23.974 5.592 1.00 100.17 120 GLY A C 1
ATOM 630 O O . GLY A 1 91 ? -59.108 -24.227 6.697 1.00 102.47 120 GLY A O 1
ATOM 631 N N . ASP A 1 92 ? -58.541 -22.729 5.086 1.00 103.88 121 ASP A N 1
ATOM 632 C CA . ASP A 1 92 ? -58.874 -21.535 5.865 1.00 97.84 121 ASP A CA 1
ATOM 633 C C . ASP A 1 92 ? -60.299 -21.650 6.407 1.00 97.25 121 ASP A C 1
ATOM 634 O O . ASP A 1 92 ? -60.498 -21.843 7.607 1.00 97.58 121 ASP A O 1
ATOM 636 N N . THR A 1 93 ? -61.288 -21.552 5.505 1.00 91.76 122 THR A N 1
ATOM 637 C CA . THR A 1 93 ? -62.680 -21.411 5.911 1.00 78.90 122 THR A CA 1
ATOM 638 C C . THR A 1 93 ? -63.184 -22.725 6.504 1.00 76.24 122 THR A C 1
ATOM 639 O O . THR A 1 93 ? -64.191 -22.740 7.204 1.00 82.27 122 THR A O 1
ATOM 643 N N . THR A 1 94 ? -62.480 -23.828 6.213 1.00 86.17 123 THR A N 1
ATOM 644 C CA . THR A 1 94 ? -62.919 -25.150 6.634 1.00 84.38 123 THR A CA 1
ATOM 645 C C . THR A 1 94 ? -64.161 -25.525 5.834 1.00 86.46 123 THR A C 1
ATOM 646 O O . THR A 1 94 ? -64.889 -26.449 6.193 1.00 86.98 123 THR A O 1
ATOM 648 N N . ARG A 1 95 ? -64.393 -24.791 4.744 1.00 84.67 124 ARG A N 1
ATOM 649 C CA . ARG A 1 95 ? -65.551 -25.025 3.914 1.00 83.23 124 ARG A CA 1
ATOM 650 C C . ARG A 1 95 ? -65.274 -26.240 3.034 1.00 70.74 124 ARG A C 1
ATOM 651 O O . ARG A 1 95 ? -64.134 -26.521 2.693 1.00 69.78 124 ARG A O 1
ATOM 659 N N . GLN A 1 96 ? -66.338 -26.963 2.718 1.00 66.09 125 GLN A N 1
ATOM 660 C CA . GLN A 1 96 ? -66.299 -28.072 1.795 1.00 65.92 125 GLN A CA 1
ATOM 661 C C . GLN A 1 96 ? -66.479 -27.544 0.377 1.00 69.33 125 GLN A C 1
ATOM 662 O O . GLN A 1 96 ? -67.569 -27.124 0.008 1.00 82.79 125 GLN A O 1
ATOM 668 N N . VAL A 1 97 ? -65.387 -27.551 -0.398 1.00 73.03 126 VAL A N 1
ATOM 669 C CA . VAL A 1 97 ? -65.385 -27.022 -1.758 1.00 66.79 126 VAL A CA 1
ATOM 670 C C . VAL A 1 97 ? -66.235 -27.921 -2.655 1.00 69.20 126 VAL A C 1
ATOM 671 O O . VAL A 1 97 ? -67.040 -27.422 -3.439 1.00 66.90 126 VAL A O 1
ATOM 675 N N . GLN A 1 98 ? -66.026 -29.244 -2.564 1.00 63.53 127 GLN A N 1
ATOM 676 C CA . GLN A 1 98 ? -66.799 -30.178 -3.365 1.00 65.24 127 GLN A CA 1
ATOM 677 C C . GLN A 1 98 ? -66.710 -31.587 -2.791 1.00 60.96 127 GLN A C 1
ATOM 678 O O . GLN A 1 98 ? -65.698 -31.975 -2.230 1.00 60.88 127 GLN A O 1
ATOM 684 N N . ARG A 1 99 ? -67.820 -32.313 -2.901 1.00 58.09 128 ARG A N 1
ATOM 685 C CA . ARG A 1 99 ? -67.842 -33.755 -2.762 1.00 58.14 128 ARG A CA 1
ATOM 686 C C . ARG A 1 99 ? -67.889 -34.369 -4.160 1.00 65.15 128 ARG A C 1
ATOM 687 O O . ARG A 1 99 ? -68.778 -34.054 -4.945 1.00 63.66 128 ARG A O 1
ATOM 691 N N . ILE A 1 100 ? -66.888 -35.200 -4.478 1.00 58.30 129 ILE A N 1
ATOM 692 C CA . ILE A 1 100 ? -66.847 -35.925 -5.733 1.00 55.94 129 ILE A CA 1
ATOM 693 C C . ILE A 1 100 ? -67.307 -37.349 -5.459 1.00 60.20 129 ILE A C 1
ATOM 694 O O . ILE A 1 100 ? -66.724 -38.030 -4.613 1.00 58.60 129 ILE A O 1
ATOM 699 N N . SER A 1 101 ? -68.368 -37.778 -6.151 1.00 59.34 130 SER A N 1
ATOM 700 C CA . SER A 1 101 ? -69.042 -39.036 -5.843 1.00 66.03 130 SER A CA 1
ATOM 701 C C . SER A 1 101 ? -69.305 -39.840 -7.114 1.00 76.85 130 SER A C 1
ATOM 702 O O . SER A 1 101 ? -70.218 -40.651 -7.149 1.00 79.80 130 SER A O 1
ATOM 705 N N . CYS A 1 102 ? -68.449 -39.646 -8.128 1.00 81.85 131 CYS A N 1
ATOM 706 C CA . CYS A 1 102 ? -68.558 -40.352 -9.397 1.00 88.64 131 CYS A CA 1
ATOM 707 C C . CYS A 1 102 ? -67.687 -41.613 -9.376 1.00 88.31 131 CYS A C 1
ATOM 708 O O . CYS A 1 102 ? -67.037 -41.941 -10.372 1.00 88.15 131 CYS A O 1
ATOM 711 N N . PHE A 1 103 ? -67.651 -42.294 -8.227 1.00 74.18 132 PHE A N 1
ATOM 712 C CA . PHE A 1 103 ? -66.861 -43.506 -8.089 1.00 68.96 132 PHE A CA 1
ATOM 713 C C . PHE A 1 103 ? -67.799 -44.662 -7.777 1.00 66.22 132 PHE A C 1
ATOM 714 O O . PHE A 1 103 ? -68.737 -44.513 -7.002 1.00 65.76 132 PHE A O 1
ATOM 722 N N . GLN A 1 104 ? -67.532 -45.809 -8.392 1.00 72.53 133 GLN A N 1
ATOM 723 C CA . GLN A 1 104 ? -68.269 -47.021 -8.104 1.00 79.15 133 GLN A CA 1
ATOM 724 C C . GLN A 1 104 ? -67.540 -47.824 -7.024 1.00 82.34 133 GLN A C 1
ATOM 725 O O . GLN A 1 104 ? -68.109 -48.757 -6.459 1.00 86.63 133 GLN A O 1
ATOM 731 N N . SER A 1 105 ? -66.285 -47.437 -6.730 1.00 79.79 134 SER A N 1
ATOM 732 C CA . SER A 1 105 ? -65.472 -48.129 -5.736 1.00 76.46 134 SER A CA 1
ATOM 733 C C . SER A 1 105 ? -64.765 -47.113 -4.833 1.00 68.60 134 SER A C 1
ATOM 734 O O . SER A 1 105 ? -64.791 -45.914 -5.090 1.00 65.51 134 SER A O 1
ATOM 737 N N . THR A 1 106 ? -64.185 -47.602 -3.737 1.00 66.81 135 THR A N 1
ATOM 738 C CA . THR A 1 106 ? -63.507 -46.732 -2.793 1.00 58.64 135 THR A CA 1
ATOM 739 C C . THR A 1 106 ? -62.205 -46.284 -3.424 1.00 55.31 135 THR A C 1
ATOM 740 O O . THR A 1 106 ? -61.473 -47.089 -3.985 1.00 64.13 135 THR A O 1
ATOM 744 N N . VAL A 1 107 ? -61.983 -44.978 -3.415 1.00 56.24 136 VAL A N 1
ATOM 745 C CA . VAL A 1 107 ? -60.674 -44.432 -3.666 1.00 51.53 136 VAL A CA 1
ATOM 746 C C . VAL A 1 107 ? -59.777 -44.799 -2.501 1.00 55.18 136 VAL A C 1
ATOM 747 O O . VAL A 1 107 ? -60.127 -44.518 -1.334 1.00 50.02 136 VAL A O 1
ATOM 751 N N . LYS A 1 108 ? -58.590 -45.345 -2.843 1.00 54.1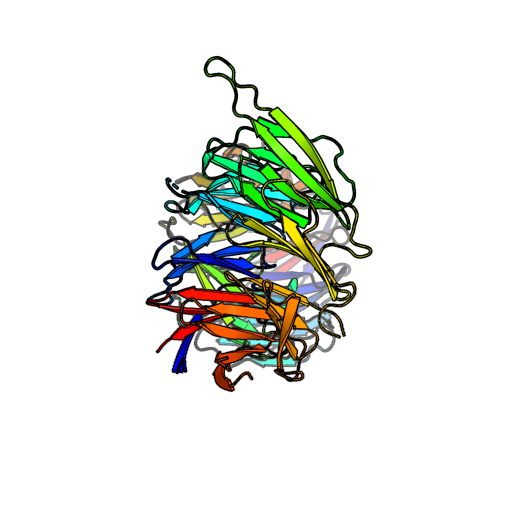9 137 LYS A N 1
ATOM 752 C CA . LYS A 1 108 ? -57.676 -45.940 -1.878 1.00 53.25 137 LYS A CA 1
ATOM 753 C C . LYS A 1 108 ? -56.414 -45.097 -1.725 1.00 47.91 137 LYS A C 1
ATOM 754 O O . LYS A 1 108 ? -55.746 -45.210 -0.720 1.00 47.01 137 LYS A O 1
ATOM 760 N N . CYS A 1 109 ? -56.067 -44.302 -2.733 1.00 42.10 138 CYS A N 1
ATOM 761 C CA . CYS A 1 109 ? -54.870 -43.476 -2.650 1.00 49.61 138 CYS A CA 1
ATOM 762 C C . CYS A 1 109 ? -55.044 -42.171 -3.423 1.00 52.51 138 CYS A C 1
ATOM 763 O O . CYS A 1 109 ? -55.910 -42.053 -4.302 1.00 54.34 138 CYS A O 1
ATOM 766 N N . LEU A 1 110 ? -54.295 -41.159 -2.971 1.00 47.78 139 LEU A N 1
ATOM 767 C CA . LEU A 1 110 ? -54.315 -39.824 -3.555 1.00 52.28 139 LEU A CA 1
ATOM 768 C C . LEU A 1 110 ? -52.873 -39.386 -3.642 1.00 49.98 139 LEU A C 1
ATOM 769 O O . LEU A 1 110 ? -52.115 -39.630 -2.714 1.00 57.70 139 LEU A O 1
ATOM 774 N N . THR A 1 111 ? -52.483 -38.757 -4.753 1.00 54.13 140 THR A N 1
ATOM 775 C CA . THR A 1 111 ? -51.125 -38.246 -4.864 1.00 52.51 140 THR A CA 1
ATOM 776 C C . THR A 1 111 ? -51.126 -36.988 -5.720 1.00 51.76 140 THR A C 1
ATOM 777 O O . THR A 1 111 ? -51.994 -36.805 -6.565 1.00 62.54 140 THR A O 1
ATOM 781 N N . VAL A 1 112 ? -50.195 -36.082 -5.415 1.00 50.01 141 VAL A N 1
ATOM 782 C CA . VAL A 1 112 ? -50.008 -34.873 -6.198 1.00 57.15 141 VAL A CA 1
ATOM 783 C C . VAL A 1 112 ? -48.843 -35.097 -7.141 1.00 56.95 141 VAL A C 1
ATOM 784 O O . VAL A 1 112 ? -47.842 -35.657 -6.723 1.00 54.89 141 VAL A O 1
ATOM 788 N N . LEU A 1 113 ? -48.995 -34.671 -8.423 1.00 54.92 142 LEU A N 1
ATOM 789 C CA . LEU A 1 113 ? -47.843 -34.443 -9.302 1.00 56.36 142 LEU A CA 1
ATOM 790 C C . LEU A 1 113 ? -47.514 -32.952 -9.309 1.00 61.39 142 LEU A C 1
ATOM 791 O O . LEU A 1 113 ? -48.183 -32.163 -9.999 1.00 62.22 142 LEU A O 1
ATOM 796 N N . GLN A 1 114 ? -46.447 -32.583 -8.592 1.00 61.48 143 GLN A N 1
ATOM 797 C CA . GLN A 1 114 ? -46.162 -31.183 -8.291 1.00 68.04 143 GLN A CA 1
ATOM 798 C C . GLN A 1 114 ? -45.918 -30.403 -9.580 1.00 59.49 143 GLN A C 1
ATOM 799 O O . GLN A 1 114 ? -46.549 -29.381 -9.808 1.00 62.78 143 GLN A O 1
ATOM 805 N N . ARG A 1 115 ? -44.980 -30.895 -10.393 1.00 63.72 144 ARG A N 1
ATOM 806 C CA . ARG A 1 115 ? -44.566 -30.239 -11.630 1.00 65.94 144 ARG A CA 1
ATOM 807 C C . ARG A 1 115 ? -45.795 -29.902 -12.471 1.00 63.78 144 ARG A C 1
ATOM 808 O O . ARG A 1 115 ? -46.025 -28.744 -12.805 1.00 71.70 144 ARG A O 1
ATOM 814 N N . LEU A 1 116 ? -46.604 -30.929 -12.753 1.00 54.62 145 LEU A N 1
ATOM 815 C CA . LEU A 1 116 ? -47.742 -30.814 -13.644 1.00 57.15 145 LEU A CA 1
ATOM 816 C C . LEU A 1 116 ? -48.910 -30.159 -12.921 1.00 63.63 145 LEU A C 1
ATOM 817 O O . LEU A 1 116 ? -49.899 -29.814 -13.547 1.00 62.61 145 LEU A O 1
ATOM 822 N N . ASP A 1 117 ? -48.838 -30.119 -11.585 1.00 69.62 146 ASP A N 1
ATOM 823 C CA . ASP A 1 117 ? -49.814 -29.409 -10.779 1.00 63.78 146 ASP A CA 1
ATOM 824 C C . ASP A 1 117 ? -51.187 -30.058 -10.953 1.00 54.97 146 ASP A C 1
ATOM 825 O O . ASP A 1 117 ? -52.193 -29.376 -11.097 1.00 53.74 146 ASP A O 1
ATOM 830 N N . VAL A 1 118 ? -51.206 -31.394 -10.917 1.00 63.64 147 VAL A N 1
ATOM 831 C CA . VAL A 1 118 ? -52.438 -32.165 -10.843 1.00 56.60 147 VAL A CA 1
ATOM 832 C C . VAL A 1 118 ? -52.369 -33.054 -9.608 1.00 50.74 147 VAL A C 1
ATOM 833 O O . VAL A 1 118 ? -51.340 -33.125 -8.938 1.00 55.86 147 VAL A O 1
ATOM 837 N N . TRP A 1 119 ? -53.488 -33.722 -9.319 1.00 51.78 148 TRP A N 1
ATOM 838 C CA . TRP A 1 119 ? -53.526 -34.757 -8.317 1.00 51.40 148 TRP A CA 1
ATOM 839 C C . TRP A 1 119 ? -54.316 -35.937 -8.862 1.00 54.17 148 TRP A C 1
ATOM 840 O O . TRP A 1 119 ? -55.096 -35.791 -9.803 1.00 49.93 148 TRP A O 1
ATOM 851 N N . LEU A 1 120 ? -54.059 -37.106 -8.284 1.00 49.62 149 LEU A N 1
ATOM 852 C CA . LEU A 1 120 ? -54.552 -38.367 -8.801 1.00 49.86 149 LEU A CA 1
ATOM 853 C C . LEU A 1 120 ? -55.376 -39.043 -7.730 1.00 46.35 149 LEU A C 1
ATOM 854 O O . LEU A 1 120 ? -55.018 -38.995 -6.546 1.00 47.18 149 LEU A O 1
ATOM 859 N N . SER A 1 121 ? -56.434 -39.706 -8.154 1.00 48.87 150 SER A N 1
ATOM 860 C CA . SER A 1 121 ? -57.140 -40.653 -7.320 1.00 46.44 150 SER A CA 1
ATOM 861 C C . SER A 1 121 ? -56.943 -42.050 -7.891 1.00 48.58 150 SER A C 1
ATOM 862 O O . SER A 1 121 ? -56.938 -42.231 -9.100 1.00 47.95 150 SER A O 1
ATOM 865 N N . GLY A 1 122 ? -56.716 -43.015 -7.004 1.00 52.11 151 GLY A N 1
ATOM 866 C CA . GLY A 1 122 ? -56.527 -44.396 -7.389 1.00 44.05 151 GLY A CA 1
ATOM 867 C C . GLY A 1 122 ? -57.533 -45.296 -6.694 1.00 50.93 151 GLY A C 1
ATOM 868 O O . GLY A 1 122 ? -57.530 -45.405 -5.468 1.00 54.61 151 GLY A O 1
ATOM 869 N N . GLY A 1 123 ? -58.420 -45.900 -7.492 1.00 55.28 152 GLY A N 1
ATOM 870 C CA . GLY A 1 123 ? -59.263 -46.990 -7.046 1.00 53.26 152 GLY A CA 1
ATOM 871 C C . GLY A 1 123 ? -59.282 -48.103 -8.089 1.00 53.87 152 GLY A C 1
ATOM 872 O O . GLY A 1 123 ? -58.245 -48.619 -8.459 1.00 60.52 152 GLY A O 1
ATOM 873 N N . ASN A 1 124 ? -60.464 -48.419 -8.599 1.00 55.56 153 ASN A N 1
ATOM 874 C CA . ASN A 1 124 ? -60.588 -49.307 -9.739 1.00 63.58 153 ASN A CA 1
ATOM 875 C C . ASN A 1 124 ? -59.946 -48.654 -10.962 1.00 58.39 153 ASN A C 1
ATOM 876 O O . ASN A 1 124 ? -59.393 -49.340 -11.830 1.00 60.73 153 ASN A O 1
ATOM 881 N N . ASP A 1 125 ? -59.939 -47.331 -10.987 1.00 50.60 154 ASP A N 1
ATOM 882 C CA . ASP A 1 125 ? -59.307 -46.620 -12.068 1.00 51.54 154 ASP A CA 1
ATOM 883 C C . ASP A 1 125 ? -58.441 -45.499 -11.520 1.00 49.45 154 ASP A C 1
ATOM 884 O O . ASP A 1 125 ? -58.541 -45.125 -10.343 1.00 45.39 154 ASP A O 1
ATOM 889 N N . LEU A 1 126 ? -57.532 -45.044 -12.374 1.00 46.13 155 LEU A N 1
ATOM 890 C CA . LEU A 1 126 ? -56.740 -43.862 -12.130 1.00 47.13 155 LEU A CA 1
ATOM 891 C C . LEU A 1 126 ? -57.412 -42.645 -12.779 1.00 48.48 155 LEU A C 1
ATOM 892 O O . LEU A 1 126 ? -57.590 -42.618 -13.992 1.00 47.65 155 LEU A O 1
ATOM 897 N N . CYS A 1 127 ? -57.731 -41.625 -11.965 1.00 47.13 156 CYS A N 1
ATOM 898 C CA . CYS A 1 127 ? -58.276 -40.362 -12.470 1.00 44.89 156 CYS A CA 1
ATOM 899 C C . CYS A 1 127 ? -57.272 -39.232 -12.245 1.00 48.10 156 CYS A C 1
ATOM 900 O O . CYS A 1 127 ? -56.590 -39.182 -11.214 1.00 52.13 156 CYS A O 1
ATOM 903 N N . VAL A 1 128 ? -57.204 -38.315 -13.205 1.00 51.21 157 VAL A N 1
ATOM 904 C CA . VAL A 1 128 ? -56.317 -37.157 -13.130 1.00 47.43 157 VAL A CA 1
ATOM 905 C C . VAL A 1 128 ? -57.181 -35.917 -12.971 1.00 48.44 157 VAL A C 1
ATOM 906 O O . VAL A 1 128 ? -58.155 -35.753 -13.683 1.00 59.81 157 VAL A O 1
ATOM 910 N N . TRP A 1 129 ? -56.842 -35.083 -11.988 1.00 52.87 158 TRP A N 1
ATOM 911 C CA . TRP A 1 129 ? -57.647 -33.933 -11.627 1.00 48.10 158 TRP A CA 1
ATOM 912 C C . TRP A 1 129 ? -56.778 -32.687 -11.652 1.00 50.09 158 TRP A C 1
ATOM 913 O O . TRP A 1 129 ? -55.570 -32.774 -11.466 1.00 49.32 158 TRP A O 1
ATOM 924 N N . ASN A 1 130 ? -57.410 -31.514 -11.777 1.00 51.60 159 ASN A N 1
ATOM 925 C CA . ASN A 1 130 ? -56.694 -30.257 -11.560 1.00 52.28 159 ASN A CA 1
ATOM 926 C C . ASN A 1 130 ? -57.289 -29.531 -10.339 1.00 52.84 159 ASN A C 1
ATOM 927 O O . ASN A 1 130 ? -58.206 -30.032 -9.704 1.00 50.82 159 ASN A O 1
ATOM 932 N N . ARG A 1 131 ? -56.753 -28.347 -10.023 1.00 54.56 160 ARG A N 1
ATOM 933 C CA . ARG A 1 131 ? -57.132 -27.626 -8.811 1.00 59.09 160 ARG A CA 1
ATOM 934 C C . ARG A 1 131 ? -58.622 -27.282 -8.838 1.00 64.30 160 ARG A C 1
ATOM 935 O O . ARG A 1 131 ? -59.287 -27.320 -7.797 1.00 66.44 160 ARG A O 1
ATOM 937 N N . LYS A 1 132 ? -59.138 -26.941 -10.033 1.00 63.40 161 LYS A N 1
ATOM 938 C CA . LYS A 1 132 ? -60.518 -26.498 -10.186 1.00 61.92 161 LYS A CA 1
ATOM 939 C C . LYS A 1 132 ? -61.444 -27.711 -10.199 1.00 65.60 161 LYS A C 1
ATOM 940 O O . LYS A 1 132 ? -62.656 -27.555 -10.277 1.00 67.13 161 LYS A O 1
ATOM 942 N N . LEU A 1 133 ? -60.848 -28.920 -10.163 1.00 60.48 162 LEU A N 1
ATOM 943 C CA . LEU A 1 133 ? -61.577 -30.163 -9.917 1.00 66.59 162 LEU A CA 1
ATOM 944 C C . LEU A 1 133 ? -62.217 -30.661 -11.205 1.00 61.03 162 LEU A C 1
ATOM 945 O O . LEU A 1 133 ? -63.226 -31.365 -11.172 1.00 59.49 162 LEU A O 1
ATOM 950 N N . ASP A 1 134 ? -61.589 -30.331 -12.336 1.00 69.32 163 ASP A N 1
ATOM 951 C CA . ASP A 1 134 ? -61.937 -30.932 -13.608 1.00 60.08 163 ASP A CA 1
ATOM 952 C C . ASP A 1 134 ? -61.290 -32.318 -13.688 1.00 63.23 163 ASP A C 1
ATOM 953 O O . ASP A 1 134 ? -60.101 -32.482 -13.385 1.00 58.17 163 ASP A O 1
ATOM 958 N N . LEU A 1 135 ? -62.070 -33.302 -14.134 1.00 53.25 164 LEU A N 1
ATOM 959 C CA . LEU A 1 135 ? -61.526 -34.583 -14.527 1.00 56.87 164 LEU A CA 1
ATOM 960 C C . LEU A 1 135 ? -60.867 -34.416 -15.876 1.00 54.09 164 LEU A C 1
ATOM 961 O O . LEU A 1 135 ? -61.534 -34.056 -16.833 1.00 53.70 164 LEU A O 1
ATOM 966 N N . LEU A 1 136 ? -59.547 -34.637 -15.928 1.00 56.35 165 LEU A N 1
ATOM 967 C CA . LEU A 1 136 ? -58.764 -34.403 -17.135 1.00 56.61 165 LEU A CA 1
ATOM 968 C C . LEU A 1 136 ? -58.709 -35.679 -17.967 1.00 60.68 165 LEU A C 1
ATOM 969 O O . LEU A 1 136 ? -58.709 -35.635 -19.198 1.00 63.20 165 LEU A O 1
ATOM 974 N N . CYS A 1 137 ? -58.558 -36.802 -17.286 1.00 56.56 166 CYS A N 1
ATOM 975 C CA . CYS A 1 137 ? -58.620 -38.093 -17.930 1.00 60.63 166 CYS A CA 1
ATOM 976 C C . CYS A 1 137 ? -58.768 -39.168 -16.865 1.00 64.21 166 CYS A C 1
ATOM 977 O O . CYS A 1 137 ? -58.645 -38.889 -15.666 1.00 60.68 166 CYS A O 1
ATOM 980 N N . LYS A 1 138 ? -59.110 -40.375 -17.306 1.00 52.93 167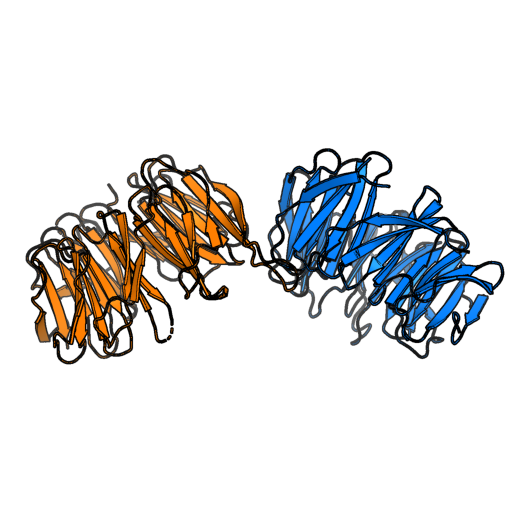 LYS A N 1
ATOM 981 C CA . LYS A 1 138 ? -59.174 -41.505 -16.416 1.00 55.05 167 LYS A CA 1
ATOM 982 C C . LYS A 1 138 ? -59.086 -42.786 -17.212 1.00 56.35 167 LYS A C 1
ATOM 983 O O . LYS A 1 138 ? -59.647 -42.882 -18.295 1.00 47.27 167 LYS A O 1
ATOM 989 N N . THR A 1 139 ? -58.376 -43.780 -16.662 1.00 53.15 168 THR A N 1
ATOM 990 C CA . THR A 1 139 ? -58.469 -45.119 -17.200 1.00 49.48 168 THR A CA 1
ATOM 991 C C . THR A 1 139 ? -59.926 -45.523 -17.084 1.00 53.10 168 THR A C 1
ATOM 992 O O . THR A 1 139 ? -60.669 -44.924 -16.295 1.00 56.41 168 THR A O 1
ATOM 996 N N . SER A 1 140 ? -60.355 -46.450 -17.945 1.00 64.16 169 SER A N 1
ATOM 997 C CA . SER A 1 140 ? -61.612 -47.164 -17.748 1.00 71.69 169 SER A CA 1
ATOM 998 C C . SER A 1 140 ? -61.319 -48.656 -17.598 1.00 75.56 169 SER A C 1
ATOM 999 O O . SER A 1 140 ? -60.571 -49.226 -18.396 1.00 64.88 169 SER A O 1
ATOM 1001 N N . HIS A 1 141 ? -61.890 -49.270 -16.551 1.00 80.07 170 HIS A N 1
ATOM 1002 C CA . HIS A 1 141 ? -61.736 -50.698 -16.319 1.00 85.22 170 HIS A CA 1
ATOM 1003 C C . HIS A 1 141 ? -60.251 -51.044 -16.380 1.00 82.78 170 HIS A C 1
ATOM 1004 O O . HIS A 1 141 ? -59.820 -51.869 -17.190 1.00 84.62 170 HIS A O 1
ATOM 1006 N N . LEU A 1 142 ? -59.470 -50.367 -15.542 1.00 82.09 171 LEU A N 1
ATOM 1007 C CA . LEU A 1 142 ? -58.069 -50.695 -15.373 1.00 78.73 171 LEU A CA 1
ATOM 1008 C C . LEU A 1 142 ? -57.943 -52.007 -14.599 1.00 76.55 171 LEU A C 1
ATOM 1009 O O . LEU A 1 142 ? -57.103 -52.845 -14.940 1.00 75.97 171 LEU A O 1
ATOM 1014 N N . SER A 1 143 ? -58.761 -52.156 -13.536 1.00 74.23 172 SER A N 1
ATOM 1015 C CA . SER A 1 143 ? -58.704 -53.333 -12.677 1.00 83.79 172 SER A CA 1
ATOM 1016 C C . SER A 1 143 ? -59.974 -53.455 -11.832 1.00 87.63 172 SER A C 1
ATOM 1017 O O . SER A 1 143 ? -60.621 -52.459 -11.508 1.00 79.88 172 SER A O 1
ATOM 1020 N N . ASP A 1 144 ? -60.281 -54.700 -11.443 1.00 96.88 173 ASP A N 1
ATOM 1021 C CA . ASP A 1 144 ? -61.237 -54.982 -10.384 1.00 100.16 173 ASP A CA 1
ATOM 1022 C C . ASP A 1 144 ? -60.544 -54.874 -9.021 1.00 97.92 173 ASP A C 1
ATOM 1023 O O . ASP A 1 144 ? -61.191 -54.578 -8.017 1.00 92.33 173 ASP A O 1
ATOM 1028 N N . THR A 1 145 ? -59.219 -55.123 -9.005 1.00 100.82 174 THR A N 1
ATOM 1029 C CA . THR A 1 145 ? -58.444 -55.238 -7.772 1.00 95.26 174 THR A CA 1
ATOM 1030 C C . THR A 1 145 ? -58.434 -53.894 -7.037 1.00 92.19 174 THR A C 1
ATOM 1031 O O . THR A 1 145 ? -58.804 -53.811 -5.861 1.00 89.12 174 THR A O 1
ATOM 1035 N N . GLY A 1 146 ? -57.984 -52.853 -7.741 1.00 81.68 175 GLY A N 1
ATOM 1036 C CA . GLY A 1 146 ? -57.862 -51.530 -7.163 1.00 69.95 175 GLY A CA 1
ATOM 1037 C C . GLY A 1 146 ? -56.400 -51.133 -7.003 1.00 65.22 175 GLY A C 1
ATOM 1038 O O . GLY A 1 146 ? -55.559 -51.960 -6.664 1.00 70.46 175 GLY A O 1
ATOM 1039 N N . ILE A 1 147 ? -56.119 -49.860 -7.269 1.00 54.84 176 ILE A N 1
ATOM 1040 C CA . ILE A 1 147 ? -54.821 -49.275 -7.034 1.00 56.54 176 ILE A CA 1
ATOM 1041 C C . ILE A 1 147 ? -54.632 -49.085 -5.523 1.00 50.36 176 ILE A C 1
ATOM 1042 O O . ILE A 1 147 ? -55.410 -48.401 -4.886 1.00 57.13 176 ILE A O 1
ATOM 1047 N N . SER A 1 148 ? -53.554 -49.661 -4.985 1.00 50.69 177 SER A N 1
ATOM 1048 C CA . SER A 1 148 ? -53.268 -49.620 -3.556 1.00 53.65 177 SER A CA 1
ATOM 1049 C C . SER A 1 148 ? -52.185 -48.581 -3.239 1.00 57.03 177 SER A C 1
ATOM 1050 O O . SER A 1 148 ? -52.022 -48.221 -2.083 1.00 56.03 177 SER A O 1
ATOM 1053 N N . ALA A 1 149 ? -51.442 -48.113 -4.264 1.00 53.11 178 ALA A N 1
ATOM 1054 C CA . ALA A 1 149 ? -50.437 -47.067 -4.069 1.00 46.00 178 ALA A CA 1
ATOM 1055 C C . ALA A 1 149 ? -50.062 -46.419 -5.401 1.00 50.04 178 ALA A C 1
ATOM 1056 O O . ALA A 1 149 ? -49.901 -47.113 -6.406 1.00 50.49 178 ALA A O 1
ATOM 1058 N N . LEU A 1 150 ? -49.934 -45.082 -5.369 1.00 48.67 179 LEU A N 1
ATOM 1059 C CA . LEU A 1 150 ? -49.477 -44.268 -6.486 1.00 52.16 179 LEU A CA 1
ATOM 1060 C C . LEU A 1 150 ? -48.306 -43.434 -6.022 1.00 48.56 179 LEU A C 1
ATOM 1061 O O . LEU A 1 150 ? -48.435 -42.693 -5.070 1.00 60.78 179 LEU A O 1
ATOM 1066 N N . VAL A 1 151 ? -47.196 -43.508 -6.736 1.00 48.64 180 VAL A N 1
ATOM 1067 C CA . VAL A 1 151 ? -46.022 -42.746 -6.385 1.00 48.52 180 VAL A CA 1
ATOM 1068 C C . VAL A 1 151 ? -45.444 -42.099 -7.636 1.00 53.11 180 VAL A C 1
ATOM 1069 O O . VAL A 1 151 ? -45.233 -42.770 -8.649 1.00 51.92 180 VAL A O 1
ATOM 1073 N N . GLU A 1 152 ? -45.141 -40.802 -7.519 1.00 47.13 181 GLU A N 1
ATOM 1074 C CA . GLU A 1 152 ? -44.503 -40.045 -8.577 1.00 48.61 181 GLU A CA 1
ATOM 1075 C C . GLU A 1 152 ? -43.052 -40.459 -8.709 1.00 46.42 181 GLU A C 1
ATOM 1076 O O . GLU A 1 152 ? -42.378 -40.640 -7.735 1.00 51.69 181 GLU A O 1
ATOM 1082 N N . ILE A 1 153 ? -42.600 -40.619 -9.961 1.00 51.08 182 ILE A N 1
ATOM 1083 C CA . ILE A 1 153 ? -41.191 -40.742 -10.282 1.00 47.11 182 ILE A CA 1
ATOM 1084 C C . ILE A 1 153 ? -40.885 -39.780 -11.433 1.00 52.73 182 ILE A C 1
ATOM 1085 O O . ILE A 1 153 ? -41.808 -39.192 -12.006 1.00 50.58 182 ILE A O 1
ATOM 1090 N N . PRO A 1 154 ? -39.591 -39.584 -11.795 1.00 52.43 183 PRO A N 1
ATOM 1091 C CA . PRO A 1 154 ? -39.194 -38.576 -12.780 1.00 54.29 183 PRO A CA 1
ATOM 1092 C C . PRO A 1 154 ? -39.897 -38.644 -14.132 1.00 56.90 183 PRO A C 1
ATOM 1093 O O . PRO A 1 154 ? -40.475 -39.666 -14.488 1.00 51.90 183 PRO A O 1
ATOM 1097 N N . ALA A 1 155 ? -39.827 -37.524 -14.867 1.00 58.13 184 ALA A N 1
ATOM 1098 C CA . ALA A 1 155 ? -40.265 -37.454 -16.251 1.00 62.55 184 ALA A CA 1
ATOM 1099 C C . ALA A 1 155 ? -41.770 -37.611 -16.311 1.00 62.64 184 ALA A C 1
ATOM 1100 O O . ALA A 1 155 ? -42.298 -38.151 -17.278 1.00 59.78 184 ALA A O 1
ATOM 1102 N N . ASN A 1 156 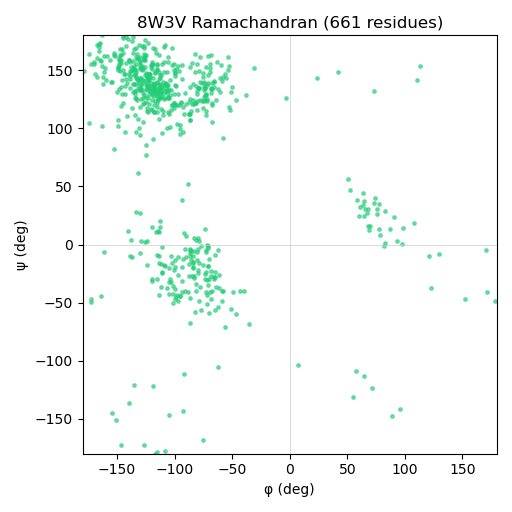? -42.440 -37.159 -15.239 1.00 59.14 185 ASN A N 1
ATOM 1103 C CA . ASN A 1 156 ? -43.890 -37.052 -15.191 1.00 54.28 185 ASN A CA 1
ATOM 1104 C C . ASN A 1 156 ? -44.519 -38.427 -15.261 1.00 49.99 185 ASN A C 1
ATOM 1105 O O . ASN A 1 156 ? -45.646 -38.570 -15.716 1.00 52.26 185 ASN A O 1
ATOM 1110 N N . CYS A 1 157 ? -43.817 -39.425 -14.744 1.00 54.88 186 CYS A N 1
ATOM 1111 C CA . CYS A 1 157 ? -44.362 -40.768 -14.680 1.00 54.90 186 CYS A CA 1
ATOM 1112 C C . CYS A 1 157 ? -44.878 -41.041 -13.271 1.00 55.06 186 CYS A C 1
ATOM 1113 O O . CYS A 1 157 ? -44.458 -40.399 -12.320 1.00 50.17 186 CYS A O 1
ATOM 1116 N N . VAL A 1 158 ? -45.831 -41.965 -13.174 1.00 50.13 187 VAL A N 1
ATOM 1117 C CA . VAL A 1 158 ? -46.389 -42.368 -11.906 1.00 51.40 187 VAL A CA 1
ATOM 1118 C C . VAL A 1 158 ? -46.480 -43.887 -11.892 1.00 49.62 187 VAL A C 1
ATOM 1119 O O . VAL A 1 158 ? -46.858 -44.509 -12.901 1.00 46.15 187 VAL A O 1
ATOM 1123 N N . VAL A 1 159 ? -46.114 -44.474 -10.750 1.00 54.26 188 VAL A N 1
ATOM 1124 C CA . VAL A 1 159 ? -46.151 -45.920 -10.567 1.00 49.58 188 VAL A CA 1
ATOM 1125 C C . VAL A 1 159 ? -47.365 -46.262 -9.720 1.00 50.76 188 VAL A C 1
ATOM 1126 O O . VAL A 1 159 ? -47.562 -45.683 -8.653 1.00 55.12 188 VAL A O 1
ATOM 1130 N N . ALA A 1 160 ? -48.171 -47.209 -10.209 1.00 44.77 189 ALA A N 1
ATOM 1131 C CA . ALA A 1 160 ? -49.341 -47.677 -9.494 1.00 46.31 189 ALA A CA 1
ATOM 1132 C C . ALA A 1 160 ? -49.157 -49.138 -9.105 1.00 51.06 189 ALA A C 1
ATOM 1133 O O . ALA A 1 160 ? -48.858 -49.967 -9.953 1.00 47.76 189 ALA A O 1
ATOM 1135 N N . ALA A 1 161 ? -49.387 -49.440 -7.819 1.00 48.09 190 ALA A N 1
ATOM 1136 C CA . ALA A 1 161 ? -49.442 -50.808 -7.338 1.00 49.56 190 ALA A CA 1
ATOM 1137 C C . ALA A 1 161 ? -50.852 -51.334 -7.520 1.00 55.20 190 ALA A C 1
ATOM 1138 O O . ALA A 1 161 ? -51.809 -50.709 -7.070 1.00 55.55 190 ALA A O 1
ATOM 1140 N N . VAL A 1 162 ? -50.963 -52.465 -8.220 1.00 55.87 191 VAL A N 1
ATOM 1141 C CA . VAL A 1 162 ? -52.235 -53.112 -8.447 1.00 57.24 191 VAL A CA 1
ATOM 1142 C C . VAL A 1 162 ? -52.067 -54.596 -8.166 1.00 54.20 191 VAL A C 1
ATOM 1143 O O . VAL A 1 162 ? -51.566 -55.331 -9.013 1.00 52.36 191 VAL A O 1
ATOM 1147 N N . GLY A 1 163 ? -52.442 -55.009 -6.952 1.00 50.93 192 GLY A N 1
ATOM 1148 C CA . GLY A 1 163 ? -52.156 -56.357 -6.463 1.00 51.12 192 GLY A CA 1
ATOM 1149 C C . GLY A 1 163 ? -50.658 -56.657 -6.483 1.00 52.58 192 GLY A C 1
ATOM 1150 O O . GLY A 1 163 ? -49.901 -56.102 -5.681 1.00 56.17 192 GLY A O 1
ATOM 1151 N N . LYS A 1 164 ? -50.254 -57.539 -7.419 1.00 54.85 193 LYS A N 1
ATOM 1152 C CA . LYS A 1 164 ? -48.874 -57.999 -7.567 1.00 54.44 193 LYS A CA 1
ATOM 1153 C C . LYS A 1 164 ? -48.149 -57.198 -8.643 1.00 48.05 193 LYS A C 1
ATOM 1154 O O . LYS A 1 164 ? -46.955 -57.367 -8.834 1.00 51.58 193 LYS A O 1
ATOM 1160 N N . GLU A 1 165 ? -48.901 -56.409 -9.407 1.00 53.77 194 GLU A N 1
ATOM 1161 C CA . GLU A 1 165 ? -48.368 -55.746 -10.581 1.00 56.03 194 GLU A CA 1
ATOM 1162 C C . GLU A 1 165 ? -48.045 -54.294 -10.273 1.00 55.10 194 GLU A C 1
ATOM 1163 O O . GLU A 1 165 ? -48.748 -53.630 -9.499 1.00 53.87 194 GLU A O 1
ATOM 1169 N N . LEU A 1 166 ? -47.039 -53.793 -10.982 1.00 50.41 195 LEU A N 1
ATOM 1170 C CA . LEU A 1 166 ? -46.772 -52.374 -11.063 1.00 55.06 195 LEU A CA 1
ATOM 1171 C C . LEU A 1 166 ? -47.024 -51.905 -12.482 1.00 51.11 195 LEU A C 1
ATOM 1172 O O . LEU A 1 166 ? -46.566 -52.523 -13.428 1.00 57.22 195 LEU A O 1
ATOM 1177 N N . ILE A 1 167 ? -47.740 -50.797 -12.603 1.00 52.75 196 ILE A N 1
ATOM 1178 C CA . ILE A 1 167 ? -48.055 -50.212 -13.889 1.00 53.46 196 ILE A CA 1
ATOM 1179 C C . ILE A 1 167 ? -47.537 -48.781 -13.891 1.00 53.67 196 ILE A C 1
ATOM 1180 O O . ILE A 1 167 ? -47.882 -47.997 -13.010 1.00 62.43 196 ILE A O 1
ATOM 1185 N N . ILE A 1 168 ? -46.724 -48.451 -14.894 1.00 54.96 197 ILE A N 1
ATOM 1186 C CA . ILE A 1 168 ? -46.132 -47.138 -15.003 1.00 47.52 197 ILE A CA 1
ATOM 1187 C C . ILE A 1 168 ? -46.855 -46.354 -16.089 1.00 55.81 197 ILE A C 1
ATOM 1188 O O . ILE A 1 168 ? -46.941 -46.804 -17.224 1.00 50.51 197 ILE A O 1
ATOM 1193 N N . PHE A 1 169 ? -47.338 -45.161 -15.720 1.00 52.63 198 PHE A N 1
ATOM 1194 C CA . PHE A 1 169 ? -47.997 -44.262 -16.642 1.00 53.05 198 PHE A CA 1
ATOM 1195 C C . PHE A 1 169 ? -47.198 -42.979 -16.754 1.00 56.77 198 PHE A C 1
ATOM 1196 O O . PHE A 1 169 ? -46.642 -42.514 -15.767 1.00 49.98 198 PHE A O 1
ATOM 1204 N N . ARG A 1 170 ? -47.245 -42.365 -17.943 1.00 51.64 199 ARG A N 1
ATOM 1205 C CA . ARG A 1 170 ? -46.706 -41.035 -18.157 1.00 52.35 199 ARG A CA 1
ATOM 1206 C C . ARG A 1 170 ? -47.875 -40.099 -18.408 1.00 54.54 199 ARG A C 1
ATOM 1207 O O . ARG A 1 170 ? -48.813 -40.466 -19.103 1.00 56.66 199 ARG A O 1
ATOM 1215 N N . LEU A 1 171 ? -47.837 -38.914 -17.792 1.00 54.45 200 LEU A N 1
ATOM 1216 C CA . LEU A 1 171 ? -48.889 -37.932 -17.974 1.00 57.14 200 LEU A CA 1
ATOM 1217 C C . LEU A 1 171 ? -48.355 -36.800 -18.833 1.00 55.78 200 LEU A C 1
ATOM 1218 O O . LEU A 1 171 ? -47.249 -36.316 -18.605 1.00 58.31 200 LEU A O 1
ATOM 1223 N N . VAL A 1 172 ? -49.136 -36.417 -19.855 1.00 56.65 201 VAL A N 1
ATOM 1224 C CA . VAL A 1 172 ? -48.708 -35.390 -20.795 1.00 58.84 201 VAL A CA 1
ATOM 1225 C C . VAL A 1 172 ? -49.727 -34.266 -20.777 1.00 53.34 201 VAL A C 1
ATOM 1226 O O . VAL A 1 172 ? -50.907 -34.500 -20.993 1.00 53.34 201 VAL A O 1
ATOM 1230 N N . ALA A 1 173 ? -49.259 -33.052 -20.437 1.00 59.79 202 ALA A N 1
ATOM 1231 C CA . ALA A 1 173 ? -50.108 -31.864 -20.447 1.00 63.28 202 ALA A CA 1
ATOM 1232 C C . ALA A 1 173 ? -50.468 -31.497 -21.889 1.00 65.53 202 ALA A C 1
ATOM 1233 O O . ALA A 1 173 ? -49.665 -31.690 -22.786 1.00 58.12 202 ALA A O 1
ATOM 1235 N N . PRO A 1 174 ? -51.631 -30.848 -22.137 1.00 66.30 203 PRO A N 1
ATOM 1236 C CA . PRO A 1 174 ? -52.061 -30.558 -23.493 1.00 62.98 203 PRO A CA 1
ATOM 1237 C C . PRO A 1 174 ? -51.188 -29.475 -24.090 1.00 66.74 203 PRO A C 1
ATOM 1238 O O . PRO A 1 174 ? -50.516 -28.748 -23.371 1.00 68.10 203 PRO A O 1
ATOM 1242 N N . THR A 1 175 ? -51.215 -29.371 -25.416 1.00 85.65 204 THR A N 1
ATOM 1243 C CA . THR A 1 175 ? -50.705 -28.195 -26.097 1.00 97.40 204 THR A CA 1
ATOM 1244 C C . THR A 1 175 ? -51.525 -26.981 -25.670 1.00 98.54 204 THR A C 1
ATOM 1245 O O . THR A 1 175 ? -52.752 -27.042 -25.653 1.00 106.67 204 THR A O 1
ATOM 1249 N N . GLU A 1 176 ? -50.842 -25.879 -25.331 1.00 97.65 205 GLU A N 1
ATOM 1250 C CA . GLU A 1 176 ? -51.519 -24.601 -25.150 1.00 102.68 205 GLU A CA 1
ATOM 1251 C C . GLU A 1 176 ? -52.349 -24.325 -26.404 1.00 99.37 205 GLU A C 1
ATOM 1252 O O . GLU A 1 176 ? -51.808 -24.264 -27.507 1.00 92.74 205 GLU A O 1
ATOM 1254 N N . GLY A 1 177 ? -53.672 -24.219 -26.224 1.00 94.60 206 GLY A N 1
ATOM 1255 C CA . GLY A 1 177 ? -54.608 -24.257 -27.337 1.00 94.62 206 GLY A CA 1
ATOM 1256 C C . GLY A 1 177 ? -55.640 -25.371 -27.161 1.00 97.80 206 GLY A C 1
ATOM 1257 O O . GLY A 1 177 ? -56.804 -25.191 -27.512 1.00 111.30 206 GLY A O 1
ATOM 1258 N N . SER A 1 178 ? -55.193 -26.522 -26.612 1.00 90.53 207 SER A N 1
ATOM 1259 C CA . SER A 1 178 ? -56.071 -27.659 -26.337 1.00 76.73 207 SER A CA 1
ATOM 1260 C C . SER A 1 178 ? -56.191 -27.889 -24.824 1.00 73.93 207 SER A C 1
ATOM 1261 O O . SER A 1 178 ? -55.382 -27.388 -24.039 1.00 66.29 207 SER A O 1
ATOM 1263 N N . LEU A 1 179 ? -57.214 -28.654 -24.432 1.00 68.94 208 LEU A N 1
ATOM 1264 C CA . LEU A 1 179 ? -57.415 -29.018 -23.041 1.00 77.97 208 LEU A CA 1
ATOM 1265 C C . LEU A 1 179 ? -57.284 -30.539 -22.871 1.00 74.28 208 LEU A C 1
ATOM 1266 O O . LEU A 1 179 ? -57.599 -31.068 -21.810 1.00 77.43 208 LEU A O 1
ATOM 1268 N N . ALA A 1 180 ? -56.798 -31.236 -23.913 1.00 69.67 209 ALA A N 1
ATOM 1269 C CA . ALA A 1 180 ? -56.748 -32.698 -23.891 1.00 69.19 209 ALA A CA 1
ATOM 1270 C C . ALA A 1 180 ? -55.453 -33.174 -23.222 1.00 60.05 209 ALA A C 1
ATOM 1271 O O . ALA A 1 180 ? -54.371 -33.066 -23.773 1.00 61.01 209 ALA A O 1
ATOM 1273 N N . TRP A 1 181 ? -55.588 -33.692 -22.014 1.00 57.07 210 TRP A N 1
ATOM 1274 C CA . TRP A 1 181 ? -54.511 -34.408 -21.362 1.00 55.26 210 TRP A CA 1
ATOM 1275 C C . TRP A 1 181 ? -54.416 -35.813 -21.948 1.00 46.36 210 TRP A C 1
ATOM 1276 O O . TRP A 1 181 ? -55.363 -36.277 -22.541 1.00 53.70 210 TRP A O 1
ATOM 1287 N N . ALA A 1 182 ? -53.277 -36.486 -21.765 1.00 57.65 211 ALA A N 1
ATOM 1288 C CA . ALA A 1 182 ? -53.194 -37.908 -22.098 1.00 54.56 211 ALA A CA 1
ATOM 1289 C C . ALA A 1 182 ? -52.532 -38.686 -20.971 1.00 54.32 211 ALA A C 1
ATOM 1290 O O . ALA A 1 182 ? -51.649 -38.166 -20.292 1.00 56.71 211 ALA A O 1
ATOM 1292 N N . ILE A 1 183 ? -52.966 -39.951 -20.816 1.00 56.36 212 ILE A N 1
ATOM 1293 C CA . ILE A 1 183 ? -52.311 -40.935 -19.960 1.00 62.56 212 ILE A CA 1
ATOM 1294 C C . ILE A 1 183 ? -51.783 -42.049 -20.843 1.00 58.85 212 ILE A C 1
ATOM 1295 O O . ILE A 1 183 ? -52.573 -42.794 -21.404 1.00 54.31 212 ILE A O 1
ATOM 1300 N N . LEU A 1 184 ? -50.472 -42.243 -20.841 1.00 53.39 213 LEU A N 1
ATOM 1301 C CA . LEU A 1 184 ? -49.856 -43.333 -21.577 1.00 55.92 213 LEU A CA 1
ATOM 1302 C C . LEU A 1 184 ? -49.346 -44.371 -20.589 1.00 52.71 213 LEU A C 1
ATOM 1303 O O . LEU A 1 184 ? -48.595 -44.035 -19.690 1.00 51.96 213 LEU A O 1
ATOM 1308 N N . GLU A 1 185 ? -49.774 -45.625 -20.753 1.00 52.59 214 GLU A N 1
ATOM 1309 C CA . GLU A 1 185 ? -49.123 -46.738 -20.082 1.00 57.85 214 GLU A CA 1
ATOM 1310 C C . GLU A 1 185 ? -47.797 -47.015 -20.763 1.00 63.34 214 GLU A C 1
ATOM 1311 O O . GLU A 1 185 ? -47.734 -47.084 -21.977 1.00 73.77 214 GLU A O 1
ATOM 1317 N N . VAL A 1 186 ? -46.732 -47.170 -19.967 1.00 61.89 215 VAL A N 1
ATOM 1318 C CA . VAL A 1 186 ? -45.390 -47.226 -20.521 1.00 59.31 215 VAL A CA 1
ATOM 1319 C C . VAL A 1 186 ? -44.686 -48.513 -20.094 1.00 60.40 215 VAL A C 1
ATOM 1320 O O . VAL A 1 186 ? -43.698 -48.880 -20.705 1.00 57.43 215 VAL A O 1
ATOM 1324 N N . LYS A 1 187 ? -45.185 -49.187 -19.046 1.00 60.24 216 LYS A N 1
ATOM 1325 C CA . LYS A 1 187 ? -44.618 -50.467 -18.641 1.00 59.14 216 LYS A CA 1
ATOM 1326 C C . LYS A 1 187 ? -45.494 -51.149 -17.609 1.00 58.06 216 LYS A C 1
ATOM 1327 O O . LYS A 1 187 ? -46.265 -50.506 -16.906 1.00 55.77 216 LYS A O 1
ATOM 1332 N N . ARG A 1 188 ? -45.339 -52.478 -17.547 1.00 60.47 217 ARG A N 1
ATOM 1333 C CA . ARG A 1 188 ? -45.845 -53.294 -16.475 1.00 61.44 217 ARG A CA 1
ATOM 1334 C C . ARG A 1 188 ? -44.710 -54.159 -15.937 1.00 66.46 217 ARG A C 1
ATOM 1335 O O . ARG A 1 188 ? -43.910 -54.670 -16.699 1.00 66.34 217 ARG A O 1
ATOM 1343 N N . LEU A 1 189 ? -44.652 -54.295 -14.611 1.00 64.42 218 LEU A N 1
ATOM 1344 C CA . LEU A 1 189 ? -43.648 -55.106 -13.953 1.00 58.60 218 LEU A CA 1
ATOM 1345 C C . LEU A 1 189 ? -44.366 -56.191 -13.186 1.00 55.57 218 LEU A C 1
ATOM 1346 O O . LEU A 1 189 ? -45.290 -55.899 -12.426 1.00 62.48 218 LEU A O 1
ATOM 1351 N N . LEU A 1 190 ? -43.948 -57.440 -13.392 1.00 63.09 219 LEU A N 1
ATOM 1352 C CA . LEU A 1 190 ? -44.686 -58.581 -12.870 1.00 63.04 219 LEU A CA 1
ATOM 1353 C C . LEU A 1 190 ? -43.731 -59.518 -12.172 1.00 60.49 219 LEU A C 1
ATOM 1354 O O . LEU A 1 190 ? -43.596 -60.668 -12.562 1.00 84.43 219 LEU A O 1
ATOM 1359 N N . ASP A 1 191 ? -43.082 -59.019 -11.125 1.00 66.28 220 ASP A N 1
ATOM 1360 C CA . ASP A 1 191 ? -42.005 -59.750 -10.493 1.00 55.11 220 ASP A CA 1
ATOM 1361 C C . ASP A 1 191 ? -42.361 -60.128 -9.068 1.00 61.35 220 ASP A C 1
ATOM 1362 O O . ASP A 1 191 ? -41.654 -60.923 -8.448 1.00 56.92 220 ASP A O 1
ATOM 1367 N N . HIS A 1 192 ? -43.468 -59.593 -8.555 1.00 51.87 221 HIS A N 1
ATOM 1368 C CA . HIS A 1 192 ? -43.912 -59.984 -7.249 1.00 55.98 221 HIS A CA 1
ATOM 1369 C C . HIS A 1 192 ? -44.787 -61.230 -7.368 1.00 58.82 221 HIS A C 1
ATOM 1370 O O . HIS A 1 192 ? -45.643 -61.315 -8.235 1.00 60.65 221 HIS A O 1
ATOM 1377 N N . GLN A 1 193 ? -44.542 -62.191 -6.476 1.00 66.26 222 GLN A N 1
ATOM 1378 C CA . GLN A 1 193 ? -45.412 -63.335 -6.293 1.00 63.71 222 GLN A CA 1
ATOM 1379 C C . GLN A 1 193 ? -46.462 -63.015 -5.238 1.00 67.83 222 GLN A C 1
ATOM 1380 O O . GLN A 1 193 ? -47.403 -63.782 -5.046 1.00 70.53 222 GLN A O 1
ATOM 1386 N N . ASP A 1 194 ? -46.281 -61.888 -4.539 1.00 61.80 223 ASP A N 1
ATOM 1387 C CA . ASP A 1 194 ? -47.212 -61.480 -3.507 1.00 60.69 223 ASP A CA 1
ATOM 1388 C C . ASP A 1 194 ? -47.670 -60.052 -3.787 1.00 54.95 223 ASP A C 1
ATOM 1389 O O . ASP A 1 194 ? -47.045 -59.329 -4.550 1.00 55.57 223 ASP A O 1
ATOM 1394 N N . ASN A 1 195 ? -48.789 -59.674 -3.186 1.00 57.47 224 ASN A N 1
ATOM 1395 C CA . ASN A 1 195 ? -49.312 -58.327 -3.307 1.00 55.40 224 ASN A CA 1
ATOM 1396 C C . ASN A 1 195 ? -48.285 -57.312 -2.819 1.00 59.43 224 ASN A C 1
ATOM 1397 O O . ASN A 1 195 ? -47.556 -57.549 -1.844 1.00 55.40 224 ASN A O 1
ATOM 1402 N N . ILE A 1 196 ? -48.255 -56.166 -3.496 1.00 61.67 225 ILE A N 1
ATOM 1403 C CA . ILE A 1 196 ? -47.319 -55.116 -3.170 1.00 55.83 225 ILE A CA 1
ATOM 1404 C C . ILE A 1 196 ? -47.853 -54.338 -1.984 1.00 51.11 225 ILE A C 1
ATOM 1405 O O . ILE A 1 196 ? -48.961 -53.832 -2.016 1.00 58.28 225 ILE A O 1
ATOM 1410 N N . LEU A 1 197 ? -47.037 -54.263 -0.929 1.00 48.70 226 LEU A N 1
ATOM 1411 C CA . LEU A 1 197 ? -47.448 -53.669 0.335 1.00 53.15 226 LEU A CA 1
ATOM 1412 C C . LEU A 1 197 ? -46.888 -52.257 0.439 1.00 53.04 226 LEU A C 1
ATOM 1413 O O . LEU A 1 197 ? -47.514 -51.387 1.039 1.00 59.06 226 LEU A O 1
ATOM 1418 N N . SER A 1 198 ? -45.678 -52.069 -0.097 1.00 52.59 227 SER A N 1
ATOM 1419 C CA . SER A 1 198 ? -44.933 -50.826 0.047 1.00 53.52 227 SER A CA 1
ATOM 1420 C C . SER A 1 198 ? -44.323 -50.447 -1.295 1.00 46.83 227 SER A C 1
ATOM 1421 O O . SER A 1 198 ? -43.735 -51.282 -1.970 1.00 50.98 227 SER A O 1
ATOM 1423 N N . LEU A 1 199 ? -44.509 -49.187 -1.688 1.00 47.77 228 LEU A N 1
ATOM 1424 C CA . LEU A 1 199 ? -43.918 -48.650 -2.905 1.00 53.75 228 LEU A CA 1
ATOM 1425 C C . LEU A 1 199 ? -43.374 -47.255 -2.622 1.00 44.44 228 LEU A C 1
ATOM 1426 O O . LEU A 1 199 ? -44.155 -46.356 -2.361 1.00 49.50 228 LEU A O 1
ATOM 1431 N N . ILE A 1 200 ? -42.053 -47.063 -2.767 1.00 47.54 229 ILE A N 1
ATOM 1432 C CA . ILE A 1 200 ? -41.399 -45.857 -2.265 1.00 49.65 229 ILE A CA 1
ATOM 1433 C C . ILE A 1 200 ? -40.370 -45.353 -3.284 1.00 54.43 229 ILE A C 1
ATOM 1434 O O . ILE A 1 200 ? -39.548 -46.112 -3.784 1.00 47.67 229 ILE A O 1
ATOM 1439 N N . ASN A 1 201 ? -40.387 -44.034 -3.524 1.00 55.97 230 ASN A N 1
ATOM 1440 C CA . ASN A 1 201 ? -39.358 -43.388 -4.319 1.00 51.49 230 ASN A CA 1
ATOM 1441 C C . ASN A 1 201 ? -38.185 -43.031 -3.411 1.00 54.17 230 ASN A C 1
ATOM 1442 O O . ASN A 1 201 ? -38.330 -42.221 -2.502 1.00 59.72 230 ASN A O 1
ATOM 1447 N N . VAL A 1 202 ? -37.029 -43.667 -3.661 1.00 56.14 231 VAL A N 1
ATOM 1448 C CA . VAL A 1 202 ? -35.762 -43.299 -3.032 1.00 59.82 231 VAL A CA 1
ATOM 1449 C C . VAL A 1 202 ? -35.005 -42.364 -3.965 1.00 69.03 231 VAL A C 1
ATOM 1450 O O . VAL A 1 202 ? -34.410 -42.819 -4.935 1.00 90.47 231 VAL A O 1
ATOM 1454 N N . ASN A 1 203 ? -35.074 -41.061 -3.700 1.00 77.18 232 ASN A N 1
ATOM 1455 C CA . ASN A 1 203 ? -34.076 -40.113 -4.195 1.00 69.57 232 ASN A CA 1
ATOM 1456 C C . ASN A 1 203 ? -34.141 -39.951 -5.719 1.00 67.44 232 ASN A C 1
ATOM 1457 O O . ASN A 1 203 ? -33.193 -39.453 -6.313 1.00 56.80 232 ASN A O 1
ATOM 1462 N N . ASP A 1 204 ? -35.242 -40.384 -6.352 1.00 66.32 233 ASP A N 1
ATOM 1463 C CA . ASP A 1 204 ? -35.469 -40.134 -7.783 1.00 68.15 233 ASP A CA 1
ATOM 1464 C C . ASP A 1 204 ? -34.493 -40.922 -8.674 1.00 58.21 233 ASP A C 1
ATOM 1465 O O . ASP A 1 204 ? -34.445 -40.683 -9.876 1.00 71.14 233 ASP A O 1
ATOM 1470 N N . LEU A 1 205 ? -33.764 -41.889 -8.100 1.00 57.35 234 LEU A N 1
ATOM 1471 C CA . LEU A 1 205 ? -32.869 -42.752 -8.879 1.00 60.40 234 LEU A CA 1
ATOM 1472 C C . LEU A 1 205 ? -33.360 -44.200 -8.828 1.00 56.86 234 LEU A C 1
ATOM 1473 O O . LEU A 1 205 ? -33.144 -44.975 -9.765 1.00 57.57 234 LEU A O 1
ATOM 1478 N N . SER A 1 206 ? -34.014 -44.538 -7.721 1.00 55.31 235 SER A N 1
ATOM 1479 C CA . SER A 1 206 ? -34.554 -45.850 -7.472 1.00 53.79 235 SER A CA 1
ATOM 1480 C C . SER A 1 206 ? -35.934 -45.701 -6.856 1.00 57.96 235 SER A C 1
ATOM 1481 O O . SER A 1 206 ? -36.218 -44.676 -6.217 1.00 55.47 235 SER A O 1
ATOM 1484 N N . PHE A 1 207 ? -36.786 -46.720 -7.068 1.00 51.46 236 PHE A N 1
ATOM 1485 C CA . PHE A 1 207 ? -37.948 -46.949 -6.235 1.00 52.24 236 PHE A CA 1
ATOM 1486 C C . PHE A 1 207 ? -37.933 -48.416 -5.811 1.00 54.75 236 PHE A C 1
ATOM 1487 O O . PHE A 1 207 ? -37.280 -49.238 -6.443 1.00 50.19 236 PHE A O 1
ATOM 1495 N N . VAL A 1 208 ? -38.574 -48.706 -4.675 1.00 51.27 237 VAL A N 1
ATOM 1496 C CA . VAL A 1 208 ? -38.468 -50.008 -4.066 1.00 49.82 237 VAL A CA 1
ATOM 1497 C C . VAL A 1 208 ? -39.873 -50.490 -3.755 1.00 51.58 237 VAL A C 1
ATOM 1498 O O . VAL A 1 208 ? -40.727 -49.702 -3.375 1.00 48.72 237 VAL A O 1
ATOM 1502 N N . THR A 1 209 ? -40.101 -51.786 -3.958 1.00 45.04 238 THR A N 1
ATOM 1503 C CA . THR A 1 209 ? -41.362 -52.394 -3.611 1.00 45.36 238 THR A CA 1
ATOM 1504 C C . THR A 1 209 ? -41.101 -53.561 -2.691 1.00 47.79 238 THR A C 1
ATOM 1505 O O . THR A 1 209 ? -40.032 -54.175 -2.735 1.00 51.46 238 THR A O 1
ATOM 1509 N N . GLY A 1 210 ? -42.056 -53.786 -1.795 1.00 51.09 239 GLY A N 1
ATOM 1510 C CA . GLY A 1 210 ? -42.035 -54.918 -0.893 1.00 43.36 239 GLY A CA 1
ATOM 1511 C C . GLY A 1 210 ? -43.410 -55.567 -0.818 1.00 49.28 239 GLY A C 1
ATOM 1512 O O . GLY A 1 210 ? -44.412 -54.924 -1.090 1.00 55.63 239 GLY A O 1
ATOM 1513 N N . SER A 1 211 ? -43.415 -56.868 -0.526 1.00 53.18 240 SER A N 1
ATOM 1514 C CA . SER A 1 211 ? -44.617 -57.622 -0.257 1.00 58.59 240 SER A CA 1
ATOM 1515 C C . SER A 1 211 ? -44.567 -58.140 1.178 1.00 56.90 240 SER A C 1
ATOM 1516 O O . SER A 1 211 ? -43.512 -58.128 1.802 1.00 61.40 240 SER A O 1
ATOM 1519 N N . HIS A 1 212 ? -45.699 -58.643 1.676 1.00 60.21 241 HIS A N 1
ATOM 1520 C CA . HIS A 1 212 ? -45.803 -59.021 3.080 1.00 66.35 241 HIS A CA 1
ATOM 1521 C C . HIS A 1 212 ? -44.982 -60.288 3.351 1.00 64.02 241 HIS A C 1
ATOM 1522 O O . HIS A 1 212 ? -44.620 -60.556 4.498 1.00 65.43 241 HIS A O 1
ATOM 1529 N N . VAL A 1 213 ? -44.647 -61.043 2.296 1.00 59.79 242 VAL A N 1
ATOM 1530 C CA . VAL A 1 213 ? -43.941 -62.312 2.481 1.00 64.55 242 VAL A CA 1
ATOM 1531 C C . VAL A 1 213 ? -42.432 -62.074 2.540 1.00 61.67 242 VAL A C 1
ATOM 1532 O O . VAL A 1 213 ? -41.681 -63.005 2.792 1.00 62.95 242 VAL A O 1
ATOM 1536 N N . GLY A 1 214 ? -41.990 -60.835 2.271 1.00 60.53 243 GLY A N 1
ATOM 1537 C CA . GLY A 1 214 ? -40.605 -60.453 2.500 1.00 55.23 243 GLY A CA 1
ATOM 1538 C C . GLY A 1 214 ? -39.805 -60.273 1.209 1.00 56.76 243 GLY A C 1
ATOM 1539 O O . GLY A 1 214 ? -38.578 -60.302 1.241 1.00 57.91 243 GLY A O 1
ATOM 1540 N N . GLU A 1 215 ? -40.495 -60.095 0.075 1.00 59.82 244 GLU A N 1
ATOM 1541 C CA . GLU A 1 215 ? -39.827 -59.706 -1.156 1.00 58.25 244 GLU A CA 1
ATOM 1542 C C . GLU A 1 215 ? -39.445 -58.244 -1.057 1.00 50.95 244 GLU A C 1
ATOM 1543 O O . GLU A 1 215 ? -40.222 -57.441 -0.572 1.00 52.19 244 GLU A O 1
ATOM 1549 N N . LEU A 1 216 ? -38.255 -57.923 -1.541 1.00 52.99 245 LEU A N 1
ATOM 1550 C CA . LEU A 1 216 ? -37.825 -56.558 -1.712 1.00 56.98 245 LEU A CA 1
ATOM 1551 C C . LEU A 1 216 ? -37.216 -56.406 -3.103 1.00 55.68 245 LEU A C 1
ATOM 1552 O O . LEU A 1 216 ? -36.320 -57.155 -3.473 1.00 54.97 245 LEU A O 1
ATOM 1557 N N . ILE A 1 217 ? -37.738 -55.468 -3.886 1.00 50.70 246 ILE A N 1
ATOM 1558 C CA . ILE A 1 217 ? -37.204 -55.219 -5.214 1.00 48.57 246 ILE A CA 1
ATOM 1559 C C . ILE A 1 217 ? -36.800 -53.754 -5.315 1.00 51.46 246 ILE A C 1
ATOM 1560 O O . ILE A 1 217 ? -37.555 -52.863 -4.909 1.00 49.80 246 ILE A O 1
ATOM 1565 N N . ILE A 1 218 ? -35.611 -53.516 -5.875 1.00 53.38 247 ILE A N 1
ATOM 1566 C CA . ILE A 1 218 ? -35.145 -52.169 -6.149 1.00 50.56 247 ILE A CA 1
ATOM 1567 C C . ILE A 1 218 ? -35.220 -51.935 -7.647 1.00 55.13 247 ILE A C 1
ATOM 1568 O O . ILE A 1 218 ? -34.739 -52.739 -8.416 1.00 51.19 247 ILE A O 1
ATOM 1573 N N . TRP A 1 219 ? -35.832 -50.817 -8.049 1.00 59.62 248 TRP A N 1
ATOM 1574 C CA . TRP A 1 219 ? -36.022 -50.520 -9.457 1.00 51.11 248 TRP A CA 1
ATOM 1575 C C . TRP A 1 219 ? -35.319 -49.225 -9.823 1.00 57.14 248 TRP A C 1
ATOM 1576 O O . TRP A 1 219 ? -35.262 -48.301 -9.017 1.00 58.92 248 TRP A O 1
ATOM 1587 N N . ASP A 1 220 ? -34.892 -49.138 -11.089 1.00 55.49 249 ASP A N 1
ATOM 1588 C CA . ASP A 1 220 ? -34.391 -47.904 -11.666 1.00 54.27 249 ASP A CA 1
ATOM 1589 C C . ASP A 1 220 ? -35.555 -46.974 -11.947 1.00 50.33 249 ASP A C 1
ATOM 1590 O O . ASP A 1 220 ? -36.502 -47.351 -12.608 1.00 50.98 249 ASP A O 1
ATOM 1595 N N . ALA A 1 221 ? -35.469 -45.754 -11.432 1.00 53.28 250 ALA A N 1
ATOM 1596 C CA . ALA A 1 221 ? -36.568 -44.818 -11.523 1.00 54.72 250 ALA A CA 1
ATOM 1597 C C . ALA A 1 221 ? -36.553 -44.119 -12.870 1.00 47.40 250 ALA A C 1
ATOM 1598 O O . ALA A 1 221 ? -37.459 -43.360 -13.165 1.00 53.40 250 ALA A O 1
ATOM 1600 N N . LEU A 1 222 ? -35.525 -44.369 -13.677 1.00 57.10 251 LEU A N 1
ATOM 1601 C CA . LEU A 1 222 ? -35.413 -43.701 -14.977 1.00 63.43 251 LEU A CA 1
ATOM 1602 C C . LEU A 1 222 ? -35.776 -44.660 -16.116 1.00 62.54 251 LEU A C 1
ATOM 1603 O O . LEU A 1 222 ? -36.468 -44.258 -17.043 1.00 53.01 251 LEU A O 1
ATOM 1608 N N . ASP A 1 223 ? -35.312 -45.921 -16.057 1.00 55.38 252 ASP A N 1
ATOM 1609 C CA . ASP A 1 223 ? -35.566 -46.848 -17.163 1.00 55.66 252 ASP A CA 1
ATOM 1610 C C . ASP A 1 223 ? -36.492 -47.981 -16.726 1.00 58.06 252 ASP A C 1
ATOM 1611 O O . ASP A 1 223 ? -36.988 -48.722 -17.560 1.00 71.18 252 ASP A O 1
ATOM 1616 N N . TRP A 1 224 ? -36.755 -48.082 -15.419 1.00 59.34 253 TRP A N 1
ATOM 1617 C CA . TRP A 1 224 ? -37.813 -48.940 -14.907 1.00 50.57 253 TRP A CA 1
ATOM 1618 C C . TRP A 1 224 ? -37.381 -50.407 -14.951 1.00 53.50 253 TRP A C 1
ATOM 1619 O O . TRP A 1 224 ? -38.227 -51.301 -14.994 1.00 56.76 253 TRP A O 1
ATOM 1630 N N . THR A 1 225 ? -36.064 -50.647 -14.902 1.00 56.43 254 THR A N 1
ATOM 1631 C CA . THR A 1 225 ? -35.530 -52.005 -14.905 1.00 54.90 254 THR A CA 1
ATOM 1632 C C . THR A 1 225 ? -35.234 -52.427 -13.482 1.00 54.98 254 THR A C 1
ATOM 1633 O O . THR A 1 225 ? -34.918 -51.583 -12.615 1.00 55.35 254 THR A O 1
ATOM 1637 N N . MET A 1 226 ? -35.269 -53.744 -13.260 1.00 56.34 255 MET A N 1
ATOM 1638 C CA . MET A 1 226 ? -34.890 -54.318 -11.975 1.00 61.15 255 MET A CA 1
ATOM 1639 C C . MET A 1 226 ? -33.405 -54.079 -11.746 1.00 61.89 255 MET A C 1
ATOM 1640 O O . MET A 1 226 ? -32.622 -54.137 -12.674 1.00 68.58 255 MET A O 1
ATOM 1645 N N . GLN A 1 227 ? -33.049 -53.752 -10.500 1.00 62.13 256 GLN A N 1
ATOM 1646 C CA . GLN A 1 227 ? -31.666 -53.536 -10.115 1.00 64.12 256 GLN A CA 1
ATOM 1647 C C . GLN A 1 227 ? -31.239 -54.630 -9.149 1.00 63.03 256 GLN A C 1
ATOM 1648 O O . GLN A 1 227 ? -30.136 -55.138 -9.252 1.00 63.13 256 GLN A O 1
ATOM 1654 N N . ALA A 1 228 ? -32.123 -54.943 -8.188 1.00 59.93 257 ALA A N 1
ATOM 1655 C CA . ALA A 1 228 ? -31.860 -55.946 -7.177 1.00 61.20 257 ALA A CA 1
ATOM 1656 C C . ALA A 1 228 ? -33.164 -56.623 -6.772 1.00 62.07 257 ALA A C 1
ATOM 1657 O O . ALA A 1 228 ? -34.248 -56.052 -6.893 1.00 59.29 257 ALA A O 1
ATOM 1659 N N . TYR A 1 229 ? -33.039 -57.842 -6.283 1.00 59.95 258 TYR A N 1
ATOM 1660 C CA . TYR A 1 229 ? -34.189 -58.644 -5.945 1.00 59.66 258 TYR A CA 1
ATOM 1661 C C . TYR A 1 229 ? -33.842 -59.550 -4.767 1.00 60.27 258 TYR A C 1
ATOM 1662 O O . TYR A 1 229 ? -32.802 -60.195 -4.762 1.00 63.16 258 TYR A O 1
ATOM 1671 N N . GLU A 1 230 ? -34.745 -59.588 -3.785 1.00 57.27 259 GLU A N 1
ATOM 1672 C CA . GLU A 1 230 ? -34.698 -60.534 -2.692 1.00 54.83 259 GLU A CA 1
ATOM 1673 C C . GLU A 1 230 ? -36.043 -61.232 -2.593 1.00 54.64 259 GLU A C 1
ATOM 1674 O O . GLU A 1 230 ? -37.061 -60.565 -2.478 1.00 56.87 259 GLU A O 1
ATOM 1680 N N . ARG A 1 231 ? -36.046 -62.575 -2.608 1.00 59.90 260 ARG A N 1
ATOM 1681 C CA . ARG A 1 231 ? -37.279 -63.334 -2.392 1.00 63.02 260 ARG A CA 1
ATOM 1682 C C . ARG A 1 231 ? -37.694 -63.211 -0.925 1.00 58.45 260 ARG A C 1
ATOM 1683 O O . ARG A 1 231 ? -38.891 -63.144 -0.605 1.00 62.57 260 ARG A O 1
ATOM 1689 N N . ASN A 1 232 ? -36.688 -63.162 -0.051 1.00 62.27 261 ASN A N 1
ATOM 1690 C CA . ASN A 1 232 ? -36.872 -62.932 1.370 1.00 61.33 261 ASN A CA 1
ATOM 1691 C C . ASN A 1 232 ? -35.646 -62.195 1.905 1.00 63.13 261 ASN A C 1
ATOM 1692 O O . ASN A 1 232 ? -34.610 -62.817 2.143 1.00 65.35 261 ASN A O 1
ATOM 1697 N N . PHE A 1 233 ? -35.782 -60.868 2.105 1.00 55.24 262 PHE A N 1
ATOM 1698 C CA . PHE A 1 233 ? -34.626 -59.983 2.241 1.00 60.56 262 PHE A CA 1
ATOM 1699 C C . PHE A 1 233 ? -34.115 -59.975 3.684 1.00 65.82 262 PHE A C 1
ATOM 1700 O O . PHE A 1 233 ? -33.014 -59.497 3.933 1.00 75.15 262 PHE A O 1
ATOM 1708 N N . TRP A 1 234 ? -34.931 -60.460 4.635 1.00 79.77 263 TRP A N 1
ATOM 1709 C CA . TRP A 1 234 ? -34.569 -60.394 6.052 1.00 85.13 263 TRP A CA 1
ATOM 1710 C C . TRP A 1 234 ? -34.017 -61.734 6.534 1.00 92.88 263 TRP A C 1
ATOM 1711 O O . TRP A 1 234 ? -33.084 -61.768 7.334 1.00 94.43 263 TRP A O 1
ATOM 1722 N N . ASP A 1 235 ? -34.597 -62.831 6.043 1.00 89.77 264 ASP A N 1
ATOM 1723 C CA . ASP A 1 235 ? -34.146 -64.156 6.415 1.00 93.25 264 ASP A CA 1
ATOM 1724 C C . ASP A 1 235 ? -33.094 -64.627 5.399 1.00 91.72 264 ASP A C 1
ATOM 1725 O O . ASP A 1 235 ? -33.501 -65.296 4.415 1.00 97.53 264 ASP A O 1
ATOM 1730 N N . ILE A 1 255 ? -43.5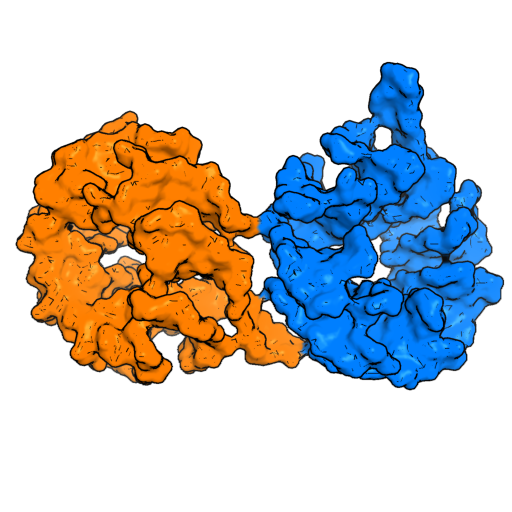65 -65.276 10.331 1.00 86.74 284 ILE A N 1
ATOM 1731 C CA . ILE A 1 255 ? -43.420 -63.798 10.521 1.00 79.49 284 ILE A CA 1
ATOM 1732 C C . ILE A 1 255 ? -43.582 -63.111 9.161 1.00 77.07 284 ILE A C 1
ATOM 1733 O O . ILE A 1 255 ? -42.977 -63.533 8.180 1.00 72.21 284 ILE A O 1
ATOM 1735 N N . SER A 1 256 ? -44.419 -62.061 9.126 1.00 74.74 285 SER A N 1
ATOM 1736 C CA . SER A 1 256 ? -44.631 -61.247 7.937 1.00 74.01 285 SER A CA 1
ATOM 1737 C C . SER A 1 256 ? -44.133 -59.819 8.183 1.00 74.36 285 SER A C 1
ATOM 1738 O O . SER A 1 256 ? -44.195 -59.330 9.313 1.00 66.95 285 SER A O 1
ATOM 1741 N N . ILE A 1 257 ? -43.673 -59.145 7.103 1.00 71.65 286 ILE A N 1
ATOM 1742 C CA . ILE A 1 257 ? -43.384 -57.714 7.146 1.00 69.39 286 ILE A CA 1
ATOM 1743 C C . ILE A 1 257 ? -44.712 -56.949 7.105 1.00 73.00 286 ILE A C 1
ATOM 1744 O O . ILE A 1 257 ? -45.609 -57.310 6.341 1.00 68.43 286 ILE A O 1
ATOM 1746 N N . HIS A 1 258 ? -44.819 -55.878 7.924 1.00 69.10 287 HIS A N 1
ATOM 1747 C CA . HIS A 1 258 ? -46.060 -55.115 8.049 1.00 73.10 287 HIS A CA 1
ATOM 1748 C C . HIS A 1 258 ? -45.934 -53.738 7.382 1.00 71.99 287 HIS A C 1
ATOM 1749 O O . HIS A 1 258 ? -46.942 -53.085 7.104 1.00 84.15 287 HIS A O 1
ATOM 1756 N N . HIS A 1 259 ? -44.704 -53.290 7.151 1.00 65.05 288 HIS A N 1
ATOM 1757 C CA . HIS A 1 259 ? -44.469 -51.955 6.614 1.00 66.20 288 HIS A CA 1
ATOM 1758 C C . HIS A 1 259 ? -42.972 -51.727 6.425 1.00 60.38 288 HIS A C 1
ATOM 1759 O O . HIS A 1 259 ? -42.163 -52.261 7.188 1.00 64.24 288 HIS A O 1
ATOM 1761 N N . PHE A 1 260 ? -42.637 -50.913 5.411 1.00 55.82 289 PHE A N 1
ATOM 1762 C CA . PHE A 1 260 ? -41.283 -50.460 5.134 1.00 62.96 289 PHE A CA 1
ATOM 1763 C C . PHE A 1 260 ? -41.307 -48.954 4.967 1.00 61.27 289 PHE A C 1
ATOM 1764 O O . PHE A 1 260 ? -42.265 -48.425 4.424 1.00 64.53 289 PHE A O 1
ATOM 1772 N N . THR A 1 261 ? -40.179 -48.307 5.280 1.00 54.71 290 THR A N 1
ATOM 1773 C CA . THR A 1 261 ? -39.882 -46.960 4.800 1.00 52.37 290 THR A CA 1
ATOM 1774 C C . THR A 1 261 ? -38.430 -46.937 4.345 1.00 54.61 290 THR A C 1
ATOM 1775 O O . THR A 1 261 ? -37.751 -47.962 4.439 1.00 55.92 290 THR A O 1
ATOM 1779 N N . CYS A 1 262 ? -37.975 -45.765 3.843 1.00 56.04 291 CYS A N 1
ATOM 1780 C CA . CYS A 1 262 ? -36.634 -45.599 3.289 1.00 61.91 291 CYS A CA 1
ATOM 1781 C C . CYS A 1 262 ? -36.077 -44.224 3.618 1.00 70.37 291 CYS A C 1
ATOM 1782 O O . CYS A 1 262 ? -36.816 -43.241 3.636 1.00 67.33 291 CYS A O 1
ATOM 1785 N N . ASP A 1 263 ? -34.756 -44.164 3.813 1.00 72.30 292 ASP A N 1
ATOM 1786 C CA . ASP A 1 263 ? -34.010 -42.930 3.640 1.00 72.92 292 ASP A CA 1
ATOM 1787 C C . ASP A 1 263 ? -33.242 -43.028 2.316 1.00 80.25 292 ASP A C 1
ATOM 1788 O O . ASP A 1 263 ? -33.704 -43.671 1.383 1.00 81.95 292 ASP A O 1
ATOM 1793 N N . GLU A 1 264 ? -32.056 -42.413 2.262 1.00 91.19 293 GLU A N 1
ATOM 1794 C CA . GLU A 1 264 ? -31.326 -42.238 1.016 1.00 88.73 293 GLU A CA 1
ATOM 1795 C C . GLU A 1 264 ? -30.569 -43.512 0.633 1.00 75.08 293 GLU A C 1
ATOM 1796 O O . GLU A 1 264 ? -29.949 -43.555 -0.421 1.00 81.41 293 GLU A O 1
ATOM 1802 N N . GLU A 1 265 ? -30.568 -44.520 1.513 1.00 72.07 294 GLU A N 1
ATOM 1803 C CA . GLU A 1 265 ? -29.617 -45.612 1.383 1.00 73.71 294 GLU A CA 1
ATOM 1804 C C . GLU A 1 265 ? -30.045 -46.850 2.167 1.00 65.52 294 GLU A C 1
ATOM 1805 O O . GLU A 1 265 ? -29.411 -47.887 2.046 1.00 71.44 294 GLU A O 1
ATOM 1811 N N . ASN A 1 266 ? -31.118 -46.753 2.960 1.00 67.80 295 ASN A N 1
ATOM 1812 C CA . ASN A 1 266 ? -31.540 -47.882 3.775 1.00 64.81 295 ASN A CA 1
ATOM 1813 C C . ASN A 1 266 ? -33.043 -48.064 3.688 1.00 60.07 295 ASN A C 1
ATOM 1814 O O . ASN A 1 266 ? -33.780 -47.096 3.495 1.00 57.27 295 ASN A O 1
ATOM 1819 N N . VAL A 1 267 ? -33.469 -49.325 3.855 1.00 54.20 296 VAL A N 1
ATOM 1820 C CA . VAL A 1 267 ? -34.864 -49.672 4.081 1.00 63.94 296 VAL A CA 1
ATOM 1821 C C . VAL A 1 267 ? -35.018 -50.082 5.538 1.00 60.50 296 VAL A C 1
ATOM 1822 O O . VAL A 1 267 ? -34.244 -50.880 6.032 1.00 60.69 296 VAL A O 1
ATOM 1826 N N . PHE A 1 268 ? -36.032 -49.539 6.214 1.00 58.64 297 PHE A N 1
ATOM 1827 C CA . PHE A 1 268 ? -36.335 -49.943 7.579 1.00 53.86 297 PHE A CA 1
ATOM 1828 C C . PHE A 1 268 ? -37.648 -50.682 7.583 1.00 54.57 297 PHE A C 1
ATOM 1829 O O . PHE A 1 268 ? -38.682 -50.105 7.249 1.00 56.25 297 PHE A O 1
ATOM 1837 N N . ALA A 1 269 ? -37.606 -51.958 7.963 1.00 57.04 298 ALA A N 1
ATOM 1838 C CA . ALA A 1 269 ? -38.781 -52.807 7.875 1.00 53.05 298 ALA A CA 1
ATOM 1839 C C . ALA A 1 269 ? -39.210 -53.255 9.267 1.00 60.97 298 ALA A C 1
ATOM 1840 O O . ALA A 1 269 ? -38.381 -53.665 10.078 1.00 65.98 298 ALA A O 1
ATOM 1842 N N . ALA A 1 270 ? -40.507 -53.117 9.536 1.00 57.31 299 ALA A N 1
ATOM 1843 C CA . ALA A 1 270 ? -41.155 -53.788 10.641 1.00 61.08 299 ALA A CA 1
ATOM 1844 C C . ALA A 1 270 ? -41.465 -55.226 10.249 1.00 65.28 299 ALA A C 1
ATOM 1845 O O . ALA A 1 270 ? -42.271 -55.466 9.343 1.00 59.28 299 ALA A O 1
ATOM 1847 N N . VAL A 1 271 ? -40.831 -56.172 10.954 1.00 66.72 300 VAL A N 1
ATOM 1848 C CA . VAL A 1 271 ? -40.946 -57.589 10.646 1.00 66.94 300 VAL A CA 1
ATOM 1849 C C . VAL A 1 271 ? -41.179 -58.351 11.950 1.00 61.15 300 VAL A C 1
ATOM 1850 O O . VAL A 1 271 ? -40.286 -58.448 12.778 1.00 68.75 300 VAL A O 1
ATOM 1854 N N . GLY A 1 272 ? -42.386 -58.896 12.103 1.00 58.35 301 GLY A N 1
ATOM 1855 C CA . GLY A 1 272 ? -42.850 -59.438 13.370 1.00 63.09 301 GLY A CA 1
ATOM 1856 C C . GLY A 1 272 ? -42.743 -58.397 14.483 1.00 72.90 301 GLY A C 1
ATOM 1857 O O . GLY A 1 272 ? -43.156 -57.247 14.311 1.00 80.51 301 GLY A O 1
ATOM 1858 N N . ARG A 1 273 ? -42.150 -58.803 15.611 1.00 76.45 302 ARG A N 1
ATOM 1859 C CA . ARG A 1 273 ? -41.925 -57.901 16.727 1.00 73.12 302 ARG A CA 1
ATOM 1860 C C . ARG A 1 273 ? -40.558 -57.238 16.578 1.00 67.82 302 ARG A C 1
ATOM 1861 O O . ARG A 1 273 ? -40.121 -56.504 17.460 1.00 70.40 302 ARG A O 1
ATOM 1869 N N . GLY A 1 274 ? -39.904 -57.471 15.437 1.00 65.22 303 GLY A N 1
ATOM 1870 C CA . GLY A 1 274 ? -38.544 -57.012 15.233 1.00 67.87 303 GLY A CA 1
ATOM 1871 C C . GLY A 1 274 ? -38.463 -55.866 14.229 1.00 66.66 303 GLY A C 1
ATOM 1872 O O . GLY A 1 274 ? -39.457 -55.538 13.567 1.00 63.47 303 GLY A O 1
ATOM 1873 N N . LEU A 1 275 ? -37.258 -55.257 14.168 1.00 68.68 304 LEU A N 1
ATOM 1874 C CA . LEU A 1 275 ? -36.863 -54.289 13.153 1.00 70.32 304 LEU A CA 1
ATOM 1875 C C . LEU A 1 275 ? -35.662 -54.836 12.387 1.00 71.50 304 LEU A C 1
ATOM 1876 O O . LEU A 1 275 ? -34.761 -55.438 12.981 1.00 64.01 304 LEU A O 1
ATOM 1881 N N . TYR A 1 276 ? -35.635 -54.559 11.080 1.00 64.36 305 TYR A N 1
ATOM 1882 C CA . TYR A 1 276 ? -34.516 -54.898 10.223 1.00 63.34 305 TYR A CA 1
ATOM 1883 C C . TYR A 1 276 ? -34.159 -53.675 9.384 1.00 63.69 305 TYR A C 1
ATOM 1884 O O . TYR A 1 276 ? -35.039 -52.933 8.949 1.00 65.84 305 TYR A O 1
ATOM 1893 N N . VAL A 1 277 ? -32.857 -53.481 9.164 1.00 67.25 306 VAL A N 1
ATOM 1894 C CA . VAL A 1 277 ? -32.351 -52.399 8.338 1.00 66.66 306 VAL A CA 1
ATOM 1895 C C . VAL A 1 277 ? -31.570 -53.010 7.178 1.00 66.50 306 VAL A C 1
ATOM 1896 O O . VAL A 1 277 ? -30.642 -53.777 7.389 1.00 68.02 306 VAL A O 1
ATOM 1900 N N . TYR A 1 278 ? -31.966 -52.661 5.959 1.00 67.26 307 TYR A N 1
ATOM 1901 C CA . TYR A 1 278 ? -31.393 -53.238 4.761 1.00 64.04 307 TYR A CA 1
ATOM 1902 C C . TYR A 1 278 ? -30.738 -52.124 3.965 1.00 63.18 307 TYR A C 1
ATOM 1903 O O . TYR A 1 278 ? -31.368 -51.103 3.686 1.00 62.03 307 TYR A O 1
ATOM 1912 N N . SER A 1 279 ? -29.476 -52.336 3.612 1.00 66.18 308 SER A N 1
ATOM 1913 C CA . SER A 1 279 ? -28.719 -51.379 2.826 1.00 71.83 308 SER A CA 1
ATOM 1914 C C . SER A 1 279 ? -29.011 -51.584 1.343 1.00 71.45 308 SER A C 1
ATOM 1915 O O . SER A 1 279 ? -28.842 -52.681 0.822 1.00 78.85 308 SER A O 1
ATOM 1918 N N . LEU A 1 280 ? -29.449 -50.507 0.679 1.00 67.50 309 LEU A N 1
ATOM 1919 C CA . LEU A 1 280 ? -29.726 -50.528 -0.743 1.00 74.82 309 LEU A CA 1
ATOM 1920 C C . LEU A 1 280 ? -28.410 -50.645 -1.524 1.00 82.37 309 LEU A C 1
ATOM 1921 O O . LEU A 1 280 ? -28.381 -51.217 -2.615 1.00 84.81 309 LEU A O 1
ATOM 1923 N N . GLN A 1 281 ? -27.324 -50.118 -0.943 1.00 81.58 310 GLN A N 1
ATOM 1924 C CA . GLN A 1 281 ? -26.018 -50.119 -1.591 1.00 86.95 310 GLN A CA 1
ATOM 1925 C C . GLN A 1 281 ? -25.365 -51.505 -1.466 1.00 84.57 310 GLN A C 1
ATOM 1926 O O . GLN A 1 281 ? -24.896 -52.056 -2.455 1.00 85.37 310 GLN A O 1
ATOM 1928 N N . MET A 1 282 ? -25.354 -52.069 -0.248 1.00 83.28 311 MET A N 1
ATOM 1929 C CA . MET A 1 282 ? -24.627 -53.308 0.020 1.00 82.08 311 MET A CA 1
ATOM 1930 C C . MET A 1 282 ? -25.486 -54.534 -0.293 1.00 81.06 311 MET A C 1
ATOM 1931 O O . MET A 1 282 ? -24.981 -55.652 -0.261 1.00 78.06 311 MET A O 1
ATOM 1936 N N . LYS A 1 283 ? -26.791 -54.315 -0.554 1.00 78.51 312 LYS A N 1
ATOM 1937 C CA . LYS A 1 283 ? -27.749 -55.399 -0.784 1.00 70.60 312 LYS A CA 1
ATOM 1938 C C . LYS A 1 283 ? -27.676 -56.417 0.359 1.00 69.23 312 LYS A C 1
ATOM 1939 O O . LYS A 1 283 ? -27.685 -57.619 0.124 1.00 74.03 312 LYS A O 1
ATOM 1943 N N . ARG A 1 284 ? -27.682 -55.912 1.598 1.00 74.63 313 ARG A N 1
ATOM 1944 C CA . ARG A 1 284 ? -27.565 -56.748 2.783 1.00 76.13 313 ARG A CA 1
ATOM 1945 C C . ARG A 1 284 ? -28.336 -56.102 3.943 1.00 76.95 313 ARG A C 1
ATOM 1946 O O . ARG A 1 284 ? -28.459 -54.877 4.007 1.00 60.12 313 ARG A O 1
ATOM 1948 N N . VAL A 1 285 ? -28.859 -56.951 4.847 1.00 70.86 314 VAL A N 1
ATOM 1949 C CA . VAL A 1 285 ? -29.288 -56.524 6.172 1.00 79.03 314 VAL A CA 1
ATOM 1950 C C . VAL A 1 285 ? -28.054 -56.113 6.967 1.00 81.70 314 VAL A C 1
ATOM 1951 O O . VAL A 1 285 ? -27.170 -56.933 7.183 1.00 87.91 314 VAL A O 1
ATOM 1955 N N . ILE A 1 286 ? -28.031 -54.858 7.447 1.00 81.30 315 ILE A N 1
ATOM 1956 C CA . ILE A 1 286 ? -26.882 -54.337 8.177 1.00 80.75 315 ILE A CA 1
ATOM 1957 C C . ILE A 1 286 ? -27.187 -54.270 9.682 1.00 83.85 315 ILE A C 1
ATOM 1958 O O . ILE A 1 286 ? -26.286 -54.452 10.489 1.00 86.52 315 ILE A O 1
ATOM 1963 N N . ALA A 1 287 ? -28.455 -54.015 10.062 1.00 93.20 316 ALA A N 1
ATOM 1964 C CA . ALA A 1 287 ? -28.817 -53.915 11.479 1.00 81.78 316 ALA A CA 1
ATOM 1965 C C . ALA A 1 287 ? -30.150 -54.613 11.751 1.00 83.22 316 ALA A C 1
ATOM 1966 O O . ALA A 1 287 ? -30.982 -54.761 10.862 1.00 82.68 316 ALA A O 1
ATOM 1968 N N . CYS A 1 288 ? -30.349 -55.009 13.009 1.00 76.88 317 CYS A N 1
ATOM 1969 C CA . CYS A 1 288 ? -31.398 -55.947 13.351 1.00 78.80 317 CYS A CA 1
ATOM 1970 C C . CYS A 1 288 ? -31.724 -55.853 14.845 1.00 88.26 317 CYS A C 1
ATOM 1971 O O . CYS A 1 288 ? -30.873 -55.470 15.655 1.00 83.96 317 CYS A O 1
ATOM 1974 N N . GLN A 1 289 ? -32.984 -56.173 15.183 1.00 87.20 318 GLN A N 1
ATOM 1975 C CA . GLN A 1 289 ? -33.453 -56.242 16.561 1.00 78.54 318 GLN A CA 1
ATOM 1976 C C . GLN A 1 289 ? -34.756 -57.030 16.571 1.00 82.91 318 GLN A C 1
ATOM 1977 O O . GLN A 1 289 ? -35.799 -56.505 16.179 1.00 81.25 318 GLN A O 1
ATOM 1983 N N . LYS A 1 290 ? -34.678 -58.306 16.974 1.00 76.68 319 LYS A N 1
ATOM 1984 C CA . LYS A 1 290 ? -35.649 -59.306 16.540 1.00 83.10 319 LYS A CA 1
ATOM 1985 C C . LYS A 1 290 ? -36.899 -59.238 17.416 1.00 88.80 319 LYS A C 1
ATOM 1986 O O . LYS A 1 290 ? -37.993 -59.589 16.968 1.00 88.33 319 LYS A O 1
ATOM 1988 N N . THR A 1 291 ? -36.725 -58.806 18.672 1.00 83.35 320 THR A N 1
ATOM 1989 C CA . THR A 1 291 ? -37.850 -58.489 19.534 1.00 83.44 320 THR A CA 1
ATOM 1990 C C . THR A 1 291 ? -37.683 -57.061 20.053 1.00 84.55 320 THR A C 1
ATOM 1991 O O . THR A 1 291 ? -37.143 -56.841 21.131 1.00 81.03 320 THR A O 1
ATOM 1995 N N . ALA A 1 292 ? -38.157 -56.097 19.253 1.00 83.92 321 ALA A N 1
ATOM 1996 C CA . ALA A 1 292 ? -38.104 -54.690 19.610 1.00 73.76 321 ALA A CA 1
ATOM 1997 C C . ALA A 1 292 ? -39.290 -54.330 20.495 1.00 66.74 321 ALA A C 1
ATOM 1998 O O . ALA A 1 292 ? -39.265 -53.308 21.171 1.00 63.86 321 ALA A O 1
ATOM 2000 N N . HIS A 1 293 ? -40.337 -55.169 20.466 1.00 64.52 322 HIS A N 1
ATOM 2001 C CA . HIS A 1 293 ? -41.582 -54.880 21.173 1.00 63.90 322 HIS A CA 1
ATOM 2002 C C . HIS A 1 293 ? -42.207 -56.191 21.638 1.00 66.34 322 HIS A C 1
ATOM 2003 O O . HIS A 1 293 ? -41.805 -57.261 21.185 1.00 68.14 322 HIS A O 1
ATOM 2010 N N . ASP A 1 294 ? -43.223 -56.086 22.509 1.00 69.53 323 ASP A N 1
ATOM 2011 C CA . ASP A 1 294 ? -43.981 -57.245 22.972 1.00 80.23 323 ASP A CA 1
ATOM 2012 C C . ASP A 1 294 ? -45.030 -57.641 21.934 1.00 83.90 323 ASP A C 1
ATOM 2013 O O . ASP A 1 294 ? -45.618 -58.721 22.018 1.00 83.04 323 ASP A O 1
ATOM 2018 N N . SER A 1 295 ? -45.268 -56.754 20.965 1.00 75.82 324 SER A N 1
ATOM 2019 C CA . SER A 1 295 ? -46.264 -56.989 19.938 1.00 68.84 324 SER A CA 1
ATOM 2020 C C . SER A 1 295 ? -45.646 -56.774 18.565 1.00 68.06 324 SER A C 1
ATOM 2021 O O . SER A 1 295 ? -44.509 -56.301 18.450 1.00 65.14 324 SER A O 1
ATOM 2024 N N . ASN A 1 296 ? -46.405 -57.141 17.526 1.00 75.43 325 ASN A N 1
ATOM 2025 C CA . ASN A 1 296 ? -46.028 -56.836 16.158 1.00 72.30 325 ASN A CA 1
ATOM 2026 C C . ASN A 1 296 ? -45.707 -55.361 16.050 1.00 64.03 325 ASN A C 1
ATOM 2027 O O . ASN A 1 296 ? -46.461 -54.521 16.537 1.00 66.52 325 ASN A O 1
ATOM 2032 N N . VAL A 1 297 ? -44.563 -55.066 15.443 1.00 62.40 326 VAL A N 1
ATOM 2033 C CA . VAL A 1 297 ? -44.233 -53.717 15.046 1.00 62.13 326 VAL A CA 1
ATOM 2034 C C . VAL A 1 297 ? -45.066 -53.372 13.816 1.00 57.30 326 VAL A C 1
ATOM 2035 O O . VAL A 1 297 ? -45.214 -54.186 12.925 1.00 62.96 326 VAL A O 1
ATOM 2039 N N . LEU A 1 298 ? -45.638 -52.173 13.816 1.00 59.29 327 LEU A N 1
ATOM 2040 C CA . LEU A 1 298 ? -46.484 -51.722 12.729 1.00 64.74 327 LEU A CA 1
ATOM 2041 C C . LEU A 1 298 ? -45.698 -50.779 11.825 1.00 58.06 327 LEU A C 1
ATOM 2042 O O . LEU A 1 298 ? -45.684 -50.961 10.626 1.00 66.68 327 LEU A O 1
ATOM 2047 N N . HIS A 1 299 ? -45.040 -49.779 12.417 1.00 49.51 328 HIS A N 1
ATOM 2048 C CA . HIS A 1 299 ? -44.341 -48.762 11.647 1.00 54.68 328 HIS A CA 1
ATOM 2049 C C . HIS A 1 299 ? -42.939 -48.561 12.202 1.00 62.42 328 HIS A C 1
ATOM 2050 O O . HIS A 1 299 ? -42.742 -48.589 13.410 1.00 59.07 328 HIS A O 1
ATOM 2057 N N . VAL A 1 300 ? -41.975 -48.361 11.295 1.00 53.45 329 VAL A N 1
ATOM 2058 C CA . VAL A 1 300 ? -40.601 -48.096 11.671 1.00 57.91 329 VAL A CA 1
ATOM 2059 C C . VAL A 1 300 ? -40.011 -47.142 10.652 1.00 60.23 329 VAL A C 1
ATOM 2060 O O . VAL A 1 300 ? -40.080 -47.399 9.463 1.00 61.69 329 VAL A O 1
ATOM 2064 N N . ALA A 1 301 ? -39.400 -46.054 11.130 1.00 65.29 330 ALA A N 1
ATOM 2065 C CA . ALA A 1 301 ? -38.932 -45.013 10.232 1.00 63.58 330 ALA A CA 1
ATOM 2066 C C . ALA A 1 301 ? -37.732 -44.291 10.823 1.00 69.22 330 ALA A C 1
ATOM 2067 O O . ALA A 1 301 ? -37.444 -44.402 12.021 1.00 69.24 330 ALA A O 1
ATOM 2069 N N . ARG A 1 302 ? -37.003 -43.592 9.946 1.00 72.96 331 ARG A N 1
ATOM 2070 C CA . ARG A 1 302 ? -35.847 -42.825 10.354 1.00 77.98 331 ARG A CA 1
ATOM 2071 C C . ARG A 1 302 ? -36.218 -41.356 10.336 1.00 70.44 331 ARG A C 1
ATOM 2072 O O . ARG A 1 302 ? -36.682 -40.843 9.323 1.00 68.94 331 ARG A O 1
ATOM 2080 N N . LEU A 1 303 ? -35.980 -40.694 11.468 1.00 68.99 332 LEU A N 1
ATOM 2081 C CA . LEU A 1 303 ? -36.230 -39.272 11.612 1.00 74.06 332 LEU A CA 1
ATOM 2082 C C . LEU A 1 303 ? -35.071 -38.493 11.000 1.00 79.79 332 LEU A C 1
ATOM 2083 O O . LEU A 1 303 ? -33.949 -39.003 10.923 1.00 80.44 332 LEU A O 1
ATOM 2088 N N . PRO A 1 304 ? -35.302 -37.226 10.577 1.00 77.86 333 PRO A N 1
ATOM 2089 C CA . PRO A 1 304 ? -34.221 -36.342 10.130 1.00 85.87 333 PRO A CA 1
ATOM 2090 C C . PRO A 1 304 ? -32.962 -36.369 10.998 1.00 89.10 333 PRO A C 1
ATOM 2091 O O . PRO A 1 304 ? -31.855 -36.359 10.474 1.00 95.63 333 PRO A O 1
ATOM 2095 N N . ASN A 1 305 ? -33.149 -36.425 12.327 1.00 93.01 334 ASN A N 1
ATOM 2096 C CA . ASN A 1 305 ? -32.037 -36.342 13.273 1.00 88.16 334 ASN A CA 1
ATOM 2097 C C . ASN A 1 305 ? -31.277 -37.670 13.344 1.00 86.75 334 ASN A C 1
ATOM 2098 O O . ASN A 1 305 ? -30.317 -37.792 14.103 1.00 93.71 334 ASN A O 1
ATOM 2103 N N . ARG A 1 306 ? -31.741 -38.674 12.585 1.00 88.33 335 ARG A N 1
ATOM 2104 C CA . ARG A 1 306 ? -30.981 -39.902 12.361 1.00 84.74 335 ARG A CA 1
ATOM 2105 C C . ARG A 1 306 ? -31.377 -40.961 13.394 1.00 75.16 335 ARG A C 1
ATOM 2106 O O . ARG A 1 306 ? -30.824 -42.054 13.403 1.00 88.04 335 ARG A O 1
ATOM 2108 N N . GLN A 1 307 ? -32.353 -40.638 14.249 1.00 76.38 336 GLN A N 1
ATOM 2109 C CA . GLN A 1 307 ? -32.911 -41.616 15.170 1.00 78.88 336 GLN A CA 1
ATOM 2110 C C . GLN A 1 307 ? -34.004 -42.411 14.460 1.00 69.10 336 GLN A C 1
ATOM 2111 O O . GLN A 1 307 ? -34.598 -41.933 13.516 1.00 69.99 336 GLN A O 1
ATOM 2117 N N . LEU A 1 308 ? -34.262 -43.620 14.954 1.00 65.05 337 LEU A N 1
ATOM 2118 C CA . LEU A 1 308 ? -35.353 -44.445 14.475 1.00 70.44 337 LEU A CA 1
ATOM 2119 C C . LEU A 1 308 ? -36.533 -44.327 15.437 1.00 65.85 337 LEU A C 1
ATOM 2120 O O . LEU A 1 308 ? -36.335 -44.176 16.635 1.00 62.04 337 LEU A O 1
ATOM 2125 N N . ILE A 1 309 ? -37.754 -44.419 14.894 1.00 65.25 338 ILE A N 1
ATOM 2126 C CA . ILE A 1 309 ? -38.970 -44.541 15.701 1.00 59.04 338 ILE A CA 1
ATOM 2127 C C . ILE A 1 309 ? -39.678 -45.823 15.300 1.00 53.15 338 ILE A C 1
ATOM 2128 O O . ILE A 1 309 ? -39.857 -46.086 14.117 1.00 55.99 338 ILE A O 1
ATOM 2132 N N . SER A 1 310 ? -40.086 -46.614 16.286 1.00 52.69 339 SER A N 1
ATOM 2133 C CA . SER A 1 310 ? -40.897 -47.793 16.019 1.00 55.03 339 SER A CA 1
ATOM 2134 C C . SER A 1 310 ? -42.208 -47.696 16.783 1.00 53.54 339 SER A C 1
ATOM 2135 O O . SER A 1 310 ? -42.239 -47.167 17.898 1.00 49.13 339 SER A O 1
ATOM 2138 N N . CYS A 1 311 ? -43.275 -48.252 16.173 1.00 44.58 340 CYS A N 1
ATOM 2139 C CA . CYS A 1 311 ? -44.627 -48.232 16.740 1.00 58.79 340 CYS A CA 1
ATOM 2140 C C . CYS A 1 311 ? -45.194 -49.653 16.742 1.00 58.67 340 CYS A C 1
ATOM 2141 O O . CYS A 1 311 ? -44.991 -50.400 15.771 1.00 57.43 340 CYS A O 1
ATOM 2144 N N . SER A 1 312 ? -45.965 -50.004 17.788 1.00 56.05 341 SER A N 1
ATOM 2145 C CA . SER A 1 312 ? -46.377 -51.394 17.991 1.00 57.52 341 SER A CA 1
ATOM 2146 C C . SER A 1 312 ? -47.889 -51.499 18.128 1.00 56.72 341 SER A C 1
ATOM 2147 O O . SER A 1 312 ? -48.570 -50.495 18.311 1.00 56.19 341 SER A O 1
ATOM 2150 N N . GLU A 1 313 ? -48.386 -52.752 18.080 1.00 59.01 342 GLU A N 1
ATOM 2151 C CA . GLU A 1 313 ? -49.801 -53.055 18.208 1.00 60.53 342 GLU A CA 1
ATOM 2152 C C . GLU A 1 313 ? -50.289 -52.764 19.626 1.00 61.95 342 GLU A C 1
ATOM 2153 O O . GLU A 1 313 ? -51.472 -52.520 19.829 1.00 66.90 342 GLU A O 1
ATOM 2157 N N . ASP A 1 314 ? -49.388 -52.849 20.605 1.00 63.64 343 ASP A N 1
ATOM 2158 C CA . ASP A 1 314 ? -49.779 -52.779 22.010 1.00 64.75 343 ASP A CA 1
ATOM 2159 C C . ASP A 1 314 ? -49.811 -51.326 22.489 1.00 58.51 343 ASP A C 1
ATOM 2160 O O . ASP A 1 314 ? -50.349 -51.047 23.552 1.00 62.99 343 ASP A O 1
ATOM 2165 N N . GLY A 1 315 ? -49.177 -50.419 21.738 1.00 60.38 344 GLY A N 1
ATOM 2166 C CA . GLY A 1 315 ? -49.299 -48.991 22.004 1.00 57.11 344 GLY A CA 1
ATOM 2167 C C . GLY A 1 315 ? -47.955 -48.342 22.295 1.00 58.91 344 GLY A C 1
ATOM 2168 O O . GLY A 1 315 ? -47.852 -47.101 22.359 1.00 60.85 344 GLY A O 1
ATOM 2169 N N . SER A 1 316 ? -46.926 -49.173 22.475 1.00 55.53 345 SER A N 1
ATOM 2170 C CA . SER A 1 316 ? -45.612 -48.665 22.817 1.00 64.26 345 SER A CA 1
ATOM 2171 C C . SER A 1 316 ? -44.985 -48.024 21.593 1.00 58.62 345 SER A C 1
ATOM 2172 O O . SER A 1 316 ? -45.123 -48.527 20.468 1.00 56.05 345 SER A O 1
ATOM 2175 N N . VAL A 1 317 ? -44.337 -46.878 21.828 1.00 57.89 346 VAL A N 1
ATOM 2176 C CA . VAL A 1 317 ? -43.479 -46.251 20.856 1.00 54.74 346 VAL A CA 1
ATOM 2177 C C . VAL A 1 317 ? -42.055 -46.197 21.421 1.00 58.27 346 VAL A C 1
ATOM 2178 O O . VAL A 1 317 ? -41.871 -45.818 22.561 1.00 56.62 346 VAL A O 1
ATOM 2182 N N . ARG A 1 318 ? -41.058 -46.604 20.607 1.00 54.67 347 ARG A N 1
ATOM 2183 C CA . ARG A 1 318 ? -39.665 -46.617 21.033 1.00 53.52 347 ARG A CA 1
ATOM 2184 C C . ARG A 1 318 ? -38.833 -45.785 20.073 1.00 56.16 347 ARG A C 1
ATOM 2185 O O . ARG A 1 318 ? -39.126 -45.740 18.881 1.00 52.20 347 ARG A O 1
ATOM 2193 N N . ILE A 1 319 ? -37.810 -45.109 20.630 1.00 51.52 348 ILE A N 1
ATOM 2194 C CA . ILE A 1 319 ? -36.828 -44.366 19.857 1.00 61.33 348 ILE A CA 1
ATOM 2195 C C . ILE A 1 319 ? -35.491 -45.115 19.898 1.00 62.91 348 ILE A C 1
ATOM 2196 O O . ILE A 1 319 ? -35.083 -45.591 20.951 1.00 64.33 348 ILE A O 1
ATOM 2201 N N . TRP A 1 320 ? -34.802 -45.183 18.747 1.00 69.77 349 TRP A N 1
ATOM 2202 C CA . TRP A 1 320 ? -33.554 -45.936 18.635 1.00 69.04 349 TRP A CA 1
ATOM 2203 C C . TRP A 1 320 ? -32.472 -45.082 17.995 1.00 66.12 349 TRP A C 1
ATOM 2204 O O . TRP A 1 320 ? -32.767 -44.121 17.274 1.00 65.79 349 TRP A O 1
ATOM 2215 N N . GLU A 1 321 ? -31.215 -45.456 18.268 1.00 73.57 350 GLU A N 1
ATOM 2216 C CA . GLU A 1 321 ? -30.074 -44.957 17.517 1.00 76.23 350 GLU A CA 1
ATOM 2217 C C . GLU A 1 321 ? -29.321 -46.159 16.944 1.00 74.85 350 GLU A C 1
ATOM 2218 O O . GLU A 1 321 ? -29.275 -47.225 17.566 1.00 69.62 350 GLU A O 1
ATOM 2220 N N . LEU A 1 322 ? -28.804 -45.993 15.722 1.00 76.53 351 LEU A N 1
ATOM 2221 C CA . LEU A 1 322 ? -28.118 -47.063 15.013 1.00 87.73 351 LEU A CA 1
ATOM 2222 C C . LEU A 1 322 ? -26.604 -46.924 15.239 1.00 84.41 351 LEU A C 1
ATOM 2223 O O . LEU A 1 322 ? -26.089 -45.840 14.906 1.00 80.99 351 LEU A O 1
ATOM 2228 N N . GLN A 1 327 ? -25.890 -52.400 14.897 1.00 89.90 394 GLN A N 1
ATOM 2229 C CA . GLN A 1 327 ? -26.540 -52.562 16.231 1.00 92.03 394 GLN A CA 1
ATOM 2230 C C . GLN A 1 327 ? -27.455 -51.359 16.513 1.00 98.06 394 GLN A C 1
ATOM 2231 O O . GLN A 1 327 ? -27.126 -50.216 16.167 1.00 92.79 394 GLN A O 1
ATOM 2234 N N . LEU A 1 328 ? -28.599 -51.637 17.165 1.00 93.50 395 LEU A N 1
ATOM 2235 C CA . LEU A 1 328 ? -29.597 -50.621 17.474 1.00 88.30 395 LEU A CA 1
ATOM 2236 C C . LEU A 1 328 ? -29.668 -50.411 18.982 1.00 81.57 395 LEU A C 1
ATOM 2237 O O . LEU A 1 328 ? -29.879 -51.366 19.734 1.00 83.45 395 LEU A O 1
ATOM 2242 N N . GLU A 1 329 ? -29.532 -49.147 19.410 1.00 73.94 396 GLU A N 1
ATOM 2243 C CA . GLU A 1 329 ? -29.588 -48.797 20.828 1.00 78.60 396 GLU A CA 1
ATOM 2244 C C . GLU A 1 329 ? -30.955 -48.191 21.167 1.00 73.53 396 GLU A C 1
ATOM 2245 O O . GLU A 1 329 ? -31.313 -47.127 20.659 1.00 66.20 396 GLU A O 1
ATOM 2247 N N . LEU A 1 330 ? -31.682 -48.838 22.091 1.00 75.80 397 LEU A N 1
ATOM 2248 C CA . LEU A 1 330 ? -32.929 -48.280 22.604 1.00 74.66 397 LEU A CA 1
ATOM 2249 C C . LEU A 1 330 ? -32.630 -47.033 23.430 1.00 76.72 397 LEU A C 1
ATOM 2250 O O . LEU A 1 330 ? -32.170 -47.137 24.562 1.00 81.26 397 LEU A O 1
ATOM 2255 N N . ILE A 1 331 ? -32.929 -45.857 22.857 1.00 80.51 398 ILE A N 1
ATOM 2256 C CA . ILE A 1 331 ? -32.772 -44.585 23.552 1.00 72.44 398 ILE A CA 1
ATOM 2257 C C . ILE A 1 331 ? -34.002 -44.341 24.430 1.00 81.91 398 ILE A C 1
ATOM 2258 O O . ILE A 1 331 ? -33.881 -44.151 25.636 1.00 93.15 398 ILE A O 1
ATOM 2262 N N . GLY A 1 332 ? -35.181 -44.316 23.798 1.00 82.54 399 GLY A N 1
ATOM 2263 C CA . GLY A 1 332 ? -36.371 -43.739 24.401 1.00 76.71 399 GLY A CA 1
ATOM 2264 C C . GLY A 1 332 ? -37.531 -44.728 24.418 1.00 76.44 399 GLY A C 1
ATOM 2265 O O . GLY A 1 332 ? -37.677 -45.559 23.514 1.00 72.47 399 GLY A O 1
ATOM 2266 N N . ASP A 1 333 ? -38.340 -44.642 25.471 1.00 65.31 400 ASP A N 1
ATOM 2267 C CA . ASP A 1 333 ? -39.556 -45.415 25.569 1.00 66.44 400 ASP A CA 1
ATOM 2268 C C . ASP A 1 333 ? -40.702 -44.435 25.786 1.00 57.77 400 ASP A C 1
ATOM 2269 O O . ASP A 1 333 ? -40.733 -43.751 26.793 1.00 69.16 400 ASP A O 1
ATOM 2274 N N . LEU A 1 334 ? -41.617 -44.355 24.805 1.00 58.67 401 LEU A N 1
ATOM 2275 C CA . LEU A 1 334 ? -42.744 -43.437 24.849 1.00 57.24 401 LEU A CA 1
ATOM 2276 C C . LEU A 1 334 ? -44.012 -44.222 25.163 1.00 57.96 401 LEU A C 1
ATOM 2277 O O . LEU A 1 334 ? -44.506 -44.975 24.318 1.00 59.75 401 LEU A O 1
ATOM 2282 N N . ILE A 1 335 ? -44.569 -43.975 26.354 1.00 49.70 402 ILE A N 1
ATOM 2283 C CA . ILE A 1 335 ? -45.554 -44.865 26.963 1.00 58.65 402 ILE A CA 1
ATOM 2284 C C . ILE A 1 335 ? -46.795 -44.055 27.273 1.00 56.22 402 ILE A C 1
ATOM 2285 O O . ILE A 1 335 ? -46.730 -43.066 27.987 1.00 61.33 402 ILE A O 1
ATOM 2290 N N . GLY A 1 336 ? -47.928 -44.471 26.722 1.00 57.61 403 GLY A N 1
ATOM 2291 C CA . GLY A 1 336 ? -49.131 -43.664 26.826 1.00 53.43 403 GLY A CA 1
ATOM 2292 C C . GLY A 1 336 ? -50.290 -44.298 26.092 1.00 55.24 403 GLY A C 1
ATOM 2293 O O . GLY A 1 336 ? -51.389 -44.411 26.637 1.00 56.82 403 GLY A O 1
ATOM 2294 N N . HIS A 1 337 ? -50.037 -44.706 24.848 1.00 50.54 404 HIS A N 1
ATOM 2295 C CA . HIS A 1 337 ? -51.062 -45.321 24.038 1.00 54.02 404 HIS A CA 1
ATOM 2296 C C . HIS A 1 337 ? -51.356 -46.698 24.597 1.00 54.86 404 HIS A C 1
ATOM 2297 O O . HIS A 1 337 ? -50.459 -47.360 25.098 1.00 56.78 404 HIS A O 1
ATOM 2304 N N . SER A 1 338 ? -52.619 -47.109 24.496 1.00 56.10 405 SER A N 1
ATOM 2305 C CA . SER A 1 338 ? -53.065 -48.378 25.039 1.00 55.98 405 SER A CA 1
ATOM 2306 C C . SER A 1 338 ? -53.496 -49.314 23.909 1.00 57.22 405 SER A C 1
ATOM 2307 O O . SER A 1 338 ? -54.067 -50.350 24.158 1.00 60.15 405 SER A O 1
ATOM 2310 N N . SER A 1 339 ? -53.175 -48.953 22.659 1.00 62.47 406 SER A N 1
ATOM 2311 C CA . SER A 1 339 ? -53.593 -49.749 21.506 1.00 60.58 406 SER A CA 1
ATOM 2312 C C . SER A 1 339 ? -52.835 -49.290 20.268 1.00 54.10 406 SER A C 1
ATOM 2313 O O . SER A 1 339 ? -52.148 -48.281 20.321 1.00 51.96 406 SER A O 1
ATOM 2316 N N . SER A 1 340 ? -52.986 -50.049 19.162 1.00 49.46 407 SER A N 1
ATOM 2317 C CA . SER A 1 340 ? -52.167 -49.894 17.969 1.00 53.87 407 SER A CA 1
ATOM 2318 C C . SER A 1 340 ? -51.874 -48.431 17.697 1.00 54.40 407 SER A C 1
ATOM 2319 O O . SER A 1 340 ? -52.792 -47.595 17.656 1.00 55.58 407 SER A O 1
ATOM 2322 N N . VAL A 1 341 ? -50.586 -48.136 17.509 1.00 52.68 408 VAL A N 1
ATOM 2323 C CA . VAL A 1 341 ? -50.144 -46.833 17.035 1.00 55.36 408 VAL A CA 1
ATOM 2324 C C . VAL A 1 341 ? -50.040 -46.889 15.522 1.00 53.90 408 VAL A C 1
ATOM 2325 O O . VAL A 1 341 ? -49.159 -47.557 14.997 1.00 57.48 408 VAL A O 1
ATOM 2329 N N . GLU A 1 342 ? -50.925 -46.139 14.842 1.00 53.70 409 GLU A N 1
ATOM 2330 C CA . GLU A 1 342 ? -51.136 -46.260 13.402 1.00 52.49 409 GLU A CA 1
ATOM 2331 C C . GLU A 1 342 ? -50.170 -45.378 12.619 1.00 49.34 409 GLU A C 1
ATOM 2332 O O . GLU A 1 342 ? -49.840 -45.687 11.490 1.00 45.97 409 GLU A O 1
ATOM 2338 N N . MET A 1 343 ? -49.703 -44.281 13.204 1.00 47.89 410 MET A N 1
ATOM 2339 C CA . MET A 1 343 ? -48.867 -43.360 12.437 1.00 45.45 410 MET A CA 1
ATOM 2340 C C . MET A 1 343 ? -48.174 -42.413 13.398 1.00 48.66 410 MET A C 1
ATOM 2341 O O . MET A 1 343 ? -48.574 -42.292 14.547 1.00 52.66 410 MET A O 1
ATOM 2346 N N . PHE A 1 344 ? -47.078 -41.821 12.939 1.00 52.13 411 PHE A N 1
ATOM 2347 C CA . PHE A 1 344 ? -46.391 -40.800 13.694 1.00 58.06 411 PHE A CA 1
ATOM 2348 C C . PHE A 1 344 ? -46.121 -39.655 12.742 1.00 55.20 411 PHE A C 1
ATOM 2349 O O . PHE A 1 344 ? -46.116 -39.856 11.556 1.00 49.97 411 PHE A O 1
ATOM 2357 N N . LEU A 1 345 ? -45.884 -38.473 13.290 1.00 52.30 412 LEU A N 1
ATOM 2358 C CA . LEU A 1 345 ? -45.431 -37.324 12.525 1.00 46.92 412 LEU A CA 1
ATOM 2359 C C . LEU A 1 345 ? -44.412 -36.561 13.359 1.00 54.08 412 LEU A C 1
ATOM 2360 O O . LEU A 1 345 ? -44.609 -36.380 14.564 1.00 61.98 412 LEU A O 1
ATOM 2365 N N . TYR A 1 346 ? -43.346 -36.099 12.710 1.00 59.10 413 TYR A N 1
ATOM 2366 C CA . TYR A 1 346 ? -42.240 -35.466 13.392 1.00 57.62 413 TYR A CA 1
ATOM 2367 C C . TYR A 1 346 ? -42.119 -34.021 12.937 1.00 56.40 413 TYR A C 1
ATOM 2368 O O . TYR A 1 346 ? -41.995 -33.765 11.757 1.00 58.73 413 TYR A O 1
ATOM 2377 N N . PHE A 1 347 ? -42.161 -33.092 13.908 1.00 59.95 414 PHE A N 1
ATOM 2378 C CA . PHE A 1 347 ? -41.820 -31.692 13.695 1.00 59.24 414 PHE A CA 1
ATOM 2379 C C . PHE A 1 347 ? -40.504 -31.376 14.400 1.00 63.27 414 PHE A C 1
ATOM 2380 O O . PHE A 1 347 ? -40.364 -31.623 15.596 1.00 65.62 414 PHE A O 1
ATOM 2388 N N . GLU A 1 348 ? -39.574 -30.756 13.669 1.00 67.17 415 GLU A N 1
ATOM 2389 C CA . GLU A 1 348 ? -38.252 -30.444 14.204 1.00 73.19 415 GLU A CA 1
ATOM 2390 C C . GLU A 1 348 ? -38.398 -29.565 15.443 1.00 70.15 415 GLU A C 1
ATOM 2391 O O . GLU A 1 348 ? -37.702 -29.776 16.434 1.00 73.34 415 GLU A O 1
ATOM 2393 N N . ASP A 1 349 ? -39.345 -28.616 15.387 1.00 70.93 416 ASP A N 1
ATOM 2394 C CA . ASP A 1 349 ? -39.434 -27.543 16.367 1.00 75.51 416 ASP A CA 1
ATOM 2395 C C . ASP A 1 349 ? -40.558 -27.791 17.378 1.00 79.14 416 ASP A C 1
ATOM 2396 O O . ASP A 1 349 ? -40.680 -27.038 18.341 1.00 77.23 416 ASP A O 1
ATOM 2401 N N . HIS A 1 350 ? -41.417 -28.803 17.135 1.00 68.99 417 HIS A N 1
ATOM 2402 C CA . HIS A 1 350 ? -42.622 -28.958 17.940 1.00 61.81 417 HIS A CA 1
ATOM 2403 C C . HIS A 1 350 ? -42.771 -30.381 18.470 1.00 63.06 417 HIS A C 1
ATOM 2404 O O . HIS A 1 350 ? -43.747 -30.677 19.149 1.00 80.27 417 HIS A O 1
ATOM 2411 N N . GLY A 1 351 ? -41.791 -31.235 18.199 1.00 58.30 418 GLY A N 1
ATOM 2412 C CA . GLY A 1 351 ? -41.757 -32.566 18.782 1.00 60.07 418 GLY A CA 1
ATOM 2413 C C . GLY A 1 351 ? -42.509 -33.590 17.927 1.00 57.68 418 GLY A C 1
ATOM 2414 O O . GLY A 1 351 ? -42.547 -33.488 16.712 1.00 58.01 418 GLY A O 1
ATOM 2415 N N . LEU A 1 352 ? -43.102 -34.578 18.590 1.00 56.27 419 LEU A N 1
ATOM 2416 C CA . LEU A 1 352 ? -43.504 -35.807 17.942 1.00 50.40 419 LEU A CA 1
ATOM 2417 C C . LEU A 1 352 ? -44.978 -36.035 18.179 1.00 47.78 419 LEU A C 1
ATOM 2418 O O . LEU A 1 352 ? -45.448 -35.893 19.298 1.00 52.05 419 LEU A O 1
ATOM 2423 N N . VAL A 1 353 ? -45.700 -36.375 17.107 1.00 43.87 420 VAL A N 1
ATOM 2424 C CA . VAL A 1 353 ? -47.125 -36.696 17.184 1.00 45.72 420 VAL A CA 1
ATOM 2425 C C . VAL A 1 353 ? -47.305 -38.192 16.949 1.00 49.49 420 VAL A C 1
ATOM 2426 O O . VAL A 1 353 ? -46.730 -38.742 16.010 1.00 50.67 420 VAL A O 1
ATOM 2430 N N . THR A 1 354 ? -48.168 -38.823 17.744 1.00 50.59 421 THR A N 1
ATOM 2431 C CA . THR A 1 354 ? -48.589 -40.187 17.477 1.00 47.28 421 THR A CA 1
ATOM 2432 C C . THR A 1 354 ? -50.113 -40.260 17.515 1.00 44.38 421 THR A C 1
ATOM 2433 O O . THR A 1 354 ? -50.758 -39.475 18.189 1.00 49.47 421 THR A O 1
ATOM 2437 N N . CYS A 1 355 ? -50.668 -41.197 16.745 1.00 45.30 422 CYS A N 1
ATOM 2438 C CA . CYS A 1 355 ? -52.089 -41.457 16.731 1.00 45.70 422 CYS A CA 1
ATOM 2439 C C . CYS A 1 355 ? -52.317 -42.960 16.818 1.00 51.50 422 CYS A C 1
ATOM 2440 O O . CYS A 1 355 ? -51.454 -43.749 16.418 1.00 52.27 422 CYS A O 1
ATOM 2443 N N . SER A 1 356 ? -53.497 -43.344 17.318 1.00 49.30 423 SER A N 1
ATOM 2444 C CA . SER A 1 356 ? -53.700 -44.689 17.821 1.00 54.65 423 SER A CA 1
ATOM 2445 C C . SER A 1 356 ? -55.147 -45.164 17.608 1.00 46.98 423 SER A C 1
ATOM 2446 O O . SER A 1 356 ? -56.072 -44.369 17.499 1.00 54.97 423 SER A O 1
ATOM 2449 N N . ALA A 1 357 ? -55.310 -46.490 17.628 1.00 50.03 424 ALA A N 1
ATOM 2450 C CA . ALA A 1 357 ? -56.600 -47.154 17.634 1.00 51.20 424 ALA A CA 1
ATOM 2451 C C . ALA A 1 357 ? -57.321 -46.970 18.974 1.00 50.43 424 ALA A C 1
ATOM 2452 O O . ALA A 1 357 ? -58.421 -47.459 19.145 1.00 55.04 424 ALA A O 1
ATOM 2454 N N . ASP A 1 358 ? -56.667 -46.313 19.928 1.00 54.35 425 ASP A N 1
ATOM 2455 C CA . ASP A 1 358 ? -57.281 -46.010 21.207 1.00 52.94 425 ASP A CA 1
ATOM 2456 C C . ASP A 1 358 ? -57.944 -44.631 21.166 1.00 55.17 425 ASP A C 1
ATOM 2457 O O . ASP A 1 358 ? -58.328 -44.117 22.202 1.00 51.23 425 ASP A O 1
ATOM 2462 N N . HIS A 1 359 ? -58.048 -44.034 19.962 1.00 47.01 426 HIS A N 1
ATOM 2463 C CA . HIS A 1 359 ? -58.817 -42.809 19.741 1.00 49.99 426 HIS A CA 1
ATOM 2464 C C . HIS A 1 359 ? -58.020 -41.568 20.135 1.00 45.21 426 HIS A C 1
ATOM 2465 O O . HIS A 1 359 ? -58.558 -40.474 20.075 1.00 51.81 426 HIS A O 1
ATOM 2472 N N . LEU A 1 360 ? -56.789 -41.748 20.632 1.00 46.62 427 LEU A N 1
ATOM 2473 C CA . LEU A 1 360 ? -55.990 -40.619 21.109 1.00 51.08 427 LEU A CA 1
ATOM 2474 C C . LEU A 1 360 ? -54.988 -40.178 20.050 1.00 51.98 427 LEU A C 1
ATOM 2475 O O . LEU A 1 360 ? -54.496 -40.973 19.259 1.00 49.08 427 LEU A O 1
ATOM 2480 N N . ILE A 1 361 ? -54.661 -38.896 20.100 1.00 49.89 428 ILE A N 1
ATOM 2481 C CA . ILE A 1 361 ? -53.423 -38.388 19.574 1.00 47.13 428 ILE A CA 1
ATOM 2482 C C . ILE A 1 361 ? -52.599 -37.908 20.747 1.00 46.47 428 ILE A C 1
ATOM 2483 O O . ILE A 1 361 ? -53.133 -37.263 21.650 1.00 52.32 428 ILE A O 1
ATOM 2488 N N . ILE A 1 362 ? -51.313 -38.277 20.755 1.00 45.80 429 ILE A N 1
ATOM 2489 C CA . ILE A 1 362 ? -50.400 -37.808 21.774 1.00 52.32 429 ILE A CA 1
ATOM 2490 C C . ILE A 1 362 ? -49.299 -37.014 21.112 1.00 52.90 429 ILE A C 1
ATOM 2491 O O . ILE A 1 362 ? -48.707 -37.446 20.104 1.00 49.46 429 ILE A O 1
ATOM 2496 N N . LEU A 1 363 ? -49.033 -35.856 21.694 1.00 52.26 430 LEU A N 1
ATOM 2497 C CA . LEU A 1 363 ? -47.996 -34.962 21.230 1.00 55.04 430 LEU A CA 1
ATOM 2498 C C . LEU A 1 363 ? -46.862 -34.945 22.245 1.00 56.40 430 LEU A C 1
ATOM 2499 O O . LEU A 1 363 ? -47.067 -34.545 23.386 1.00 60.60 430 LEU A O 1
ATOM 2504 N N . TRP A 1 364 ? -45.675 -35.433 21.831 1.00 56.23 431 TRP A N 1
ATOM 2505 C CA . TRP A 1 364 ? -44.551 -35.630 22.729 1.00 55.09 431 TRP A CA 1
ATOM 2506 C C . TRP A 1 364 ? -43.486 -34.558 22.501 1.00 66.63 431 TRP A C 1
ATOM 2507 O O . TRP A 1 364 ? -43.039 -34.365 21.370 1.00 60.03 431 TRP A O 1
ATOM 2518 N N . LYS A 1 365 ? -42.997 -33.952 23.606 1.00 59.11 432 LYS A N 1
ATOM 2519 C CA . LYS A 1 365 ? -42.137 -32.774 23.530 1.00 63.63 432 LYS A CA 1
ATOM 2520 C C . LYS A 1 365 ? -40.958 -32.901 24.492 1.00 63.91 432 LYS A C 1
ATOM 2521 O O . LYS A 1 365 ? -40.975 -33.723 25.403 1.00 72.56 432 LYS A O 1
ATOM 2527 N N . ASN A 1 366 ? -39.954 -32.036 24.278 1.00 83.91 433 ASN A N 1
ATOM 2528 C CA . ASN A 1 366 ? -38.790 -31.910 25.150 1.00 86.69 433 ASN A CA 1
ATOM 2529 C C . ASN A 1 366 ? -38.095 -33.269 25.255 1.00 99.07 433 ASN A C 1
ATOM 2530 O O . ASN A 1 366 ? -37.547 -33.703 24.214 1.00 101.09 433 ASN A O 1
ATOM 2532 N N . ASN B 1 2 ? -115.857 -36.928 14.778 1.00 103.60 31 ASN B N 1
ATOM 2533 C CA . ASN B 1 2 ? -114.734 -37.720 15.362 1.00 105.38 31 ASN B CA 1
ATOM 2534 C C . ASN B 1 2 ? -114.920 -39.194 15.016 1.00 107.74 31 ASN B C 1
ATOM 2535 O O . ASN B 1 2 ? -116.045 -39.670 14.905 1.00 104.89 31 ASN B O 1
ATOM 2537 N N . PRO B 1 3 ? -113.825 -39.965 14.854 1.00 109.11 32 PRO B N 1
ATOM 2538 C CA . PRO B 1 3 ? -113.927 -41.398 14.580 1.00 109.66 32 PRO B CA 1
ATOM 2539 C C . PRO B 1 3 ? -114.044 -42.265 15.834 1.00 111.89 32 PRO B C 1
ATOM 2540 O O . PRO B 1 3 ? -114.212 -43.481 15.734 1.00 119.92 32 PRO B O 1
ATOM 2544 N N . TYR B 1 4 ? -113.936 -41.632 17.011 1.00 104.18 33 TYR B N 1
ATOM 2545 C CA . TYR B 1 4 ? -114.100 -42.330 18.277 1.00 104.03 33 TYR B CA 1
ATOM 2546 C C . TYR B 1 4 ? -115.551 -42.782 18.412 1.00 93.02 33 TYR B C 1
ATOM 2547 O O . TYR B 1 4 ? -116.461 -42.051 18.049 1.00 95.27 33 TYR B O 1
ATOM 2549 N N . THR B 1 5 ? -115.746 -44.005 18.912 1.00 91.80 34 THR B N 1
ATOM 2550 C CA . THR B 1 5 ? -117.072 -44.501 19.252 1.00 85.15 34 THR B CA 1
ATOM 2551 C C . THR B 1 5 ? -117.125 -44.833 20.745 1.00 83.94 34 THR B C 1
ATOM 2552 O O . THR B 1 5 ? -118.188 -44.765 21.354 1.00 83.52 34 THR B O 1
ATOM 2556 N N . GLU B 1 6 ? -115.977 -45.228 21.313 1.00 65.72 35 GLU B N 1
ATOM 2557 C CA . GLU B 1 6 ? -115.876 -45.529 22.734 1.00 66.21 35 GLU B CA 1
ATOM 2558 C C . GLU B 1 6 ? -114.773 -44.664 23.347 1.00 67.05 35 GLU B C 1
ATOM 2559 O O . GLU B 1 6 ? -113.743 -44.441 22.727 1.00 76.41 35 GLU B O 1
ATOM 2561 N N . LEU B 1 7 ? -115.029 -44.149 24.549 1.00 66.01 36 LEU B N 1
ATOM 2562 C CA . LEU B 1 7 ? -113.996 -43.584 25.396 1.00 65.77 36 LEU B CA 1
ATOM 2563 C C . LEU B 1 7 ? -113.939 -44.418 26.659 1.00 71.50 36 LEU B C 1
ATOM 2564 O O . LEU B 1 7 ? -114.980 -44.722 27.235 1.00 67.93 36 LEU B O 1
ATOM 2569 N N . LEU B 1 8 ? -112.725 -44.750 27.107 1.00 70.30 37 LEU B N 1
ATOM 2570 C CA . LEU B 1 8 ? -112.521 -45.177 28.482 1.00 66.65 37 LEU B CA 1
ATOM 2571 C C . LEU B 1 8 ? -111.805 -44.063 29.228 1.00 71.32 37 LEU B C 1
ATOM 2572 O O . LEU B 1 8 ? -110.921 -43.413 28.672 1.00 75.60 37 LEU B O 1
ATOM 2577 N N . VAL B 1 9 ? -112.248 -43.816 30.469 1.00 71.81 38 VAL B N 1
ATOM 2578 C CA . VAL B 1 9 ? -111.722 -42.748 31.297 1.00 71.15 38 VAL B CA 1
ATOM 2579 C C . VAL B 1 9 ? -110.942 -43.381 32.435 1.00 76.96 38 VAL B C 1
ATOM 2580 O O . VAL B 1 9 ? -111.527 -43.994 33.317 1.00 77.92 38 VAL B O 1
ATOM 2584 N N . LEU B 1 10 ? -109.616 -43.201 32.409 1.00 76.01 39 LEU B N 1
ATOM 2585 C CA . LEU B 1 10 ? -108.730 -43.840 33.366 1.00 67.72 39 LEU B CA 1
ATOM 2586 C C . LEU B 1 10 ? -108.355 -42.827 34.452 1.00 68.54 39 LEU B C 1
ATOM 2587 O O . LEU B 1 10 ? -107.948 -41.706 34.154 1.00 70.59 39 LEU B O 1
ATOM 2592 N N . LYS B 1 11 ? -108.515 -43.231 35.713 1.00 67.23 40 LYS B N 1
ATOM 2593 C CA . LYS B 1 11 ? -108.413 -42.318 36.836 1.00 68.88 40 LYS B CA 1
ATOM 2594 C C . LYS B 1 11 ? -107.464 -42.920 37.853 1.00 72.44 40 LYS B C 1
ATOM 2595 O O . LYS B 1 11 ? -107.566 -44.103 38.178 1.00 86.47 40 LYS B O 1
ATOM 2597 N N . ALA B 1 12 ? -106.540 -42.091 38.345 1.00 69.34 41 ALA B N 1
ATOM 2598 C CA . ALA B 1 12 ? -105.460 -42.548 39.209 1.00 71.74 41 ALA B CA 1
ATOM 2599 C C . ALA B 1 12 ? -104.689 -41.343 39.744 1.00 69.00 41 ALA B C 1
ATOM 2600 O O . ALA B 1 12 ? -104.430 -41.243 40.945 1.00 69.63 41 ALA B O 1
ATOM 2602 N N . HIS B 1 13 ? -104.359 -40.413 38.842 1.00 66.74 42 HIS B N 1
ATOM 2603 C CA . HIS B 1 13 ? -103.598 -39.234 39.205 1.00 75.22 42 HIS B CA 1
ATOM 2604 C C . HIS B 1 13 ? -104.493 -38.247 39.954 1.00 75.32 42 HIS B C 1
ATOM 2605 O O . HIS B 1 13 ? -105.690 -38.145 39.675 1.00 78.28 42 HIS B O 1
ATOM 2612 N N . HIS B 1 14 ? -103.882 -37.506 40.888 1.00 78.08 43 HIS B N 1
ATOM 2613 C CA . HIS B 1 14 ? -104.580 -36.510 41.682 1.00 80.89 43 HIS B CA 1
ATOM 2614 C C . HIS B 1 14 ? -104.068 -35.123 41.316 1.00 72.12 43 HIS B C 1
ATOM 2615 O O . HIS B 1 14 ? -104.237 -34.174 42.077 1.00 74.92 43 HIS B O 1
ATOM 2622 N N . ASP B 1 15 ? -103.449 -35.017 40.138 1.00 72.91 44 ASP B N 1
ATOM 2623 C CA . ASP B 1 15 ? -102.897 -33.756 39.670 1.00 71.64 44 ASP B CA 1
ATOM 2624 C C . ASP B 1 15 ? -102.662 -33.872 38.163 1.00 69.24 44 ASP B C 1
ATOM 2625 O O . ASP B 1 15 ? -102.942 -34.913 37.573 1.00 71.11 44 ASP B O 1
ATOM 2630 N N . ILE B 1 16 ? -102.153 -32.792 37.550 1.00 69.98 45 ILE B N 1
ATOM 2631 C CA . ILE B 1 16 ? -101.974 -32.729 36.102 1.00 64.19 45 ILE B CA 1
ATOM 2632 C C . ILE B 1 16 ? -101.231 -33.978 35.633 1.00 66.32 45 ILE B C 1
ATOM 2633 O O . ILE B 1 16 ? -100.274 -34.393 36.263 1.00 67.01 45 ILE B O 1
ATOM 2638 N N . VAL B 1 17 ? -101.713 -34.583 34.540 1.00 66.20 46 VAL B N 1
ATOM 2639 C CA . VAL B 1 17 ? -101.046 -35.719 33.930 1.00 67.76 46 VAL B CA 1
ATOM 2640 C C . VAL B 1 17 ? -100.299 -35.206 32.709 1.00 67.01 46 VAL B C 1
ATOM 2641 O O . VAL B 1 17 ? -100.910 -34.685 31.776 1.00 68.92 46 VAL B O 1
ATOM 2645 N N . ARG B 1 18 ? -98.974 -35.390 32.721 1.00 70.97 47 ARG B N 1
ATOM 2646 C CA . ARG B 1 18 ? -98.077 -34.615 31.876 1.00 68.06 47 ARG B CA 1
ATOM 2647 C C . ARG B 1 18 ? -97.456 -35.506 30.802 1.00 58.75 47 ARG B C 1
ATOM 2648 O O . ARG B 1 18 ? -97.255 -35.069 29.686 1.00 61.25 47 ARG B O 1
ATOM 2656 N N . PHE B 1 19 ? -97.158 -36.766 31.145 1.00 59.53 48 PHE B N 1
ATOM 2657 C CA . PHE B 1 19 ? -96.370 -37.602 30.264 1.00 56.46 48 PHE B CA 1
ATOM 2658 C C . PHE B 1 19 ? -97.081 -38.921 29.997 1.00 58.60 48 PHE B C 1
ATOM 2659 O O . PHE B 1 19 ? -97.667 -39.514 30.901 1.00 62.82 48 PHE B O 1
ATOM 2667 N N . LEU B 1 20 ? -96.966 -39.389 28.747 1.00 59.69 49 LEU B N 1
ATOM 2668 C CA . LEU B 1 20 ? -97.307 -40.756 28.384 1.00 66.20 49 LEU B CA 1
ATOM 2669 C C . LEU B 1 20 ? -96.148 -41.361 27.599 1.00 63.03 49 LEU B C 1
ATOM 2670 O O . LEU B 1 20 ? -95.673 -40.749 26.655 1.00 65.74 49 LEU B O 1
ATOM 2675 N N . VAL B 1 21 ? -95.759 -42.590 27.971 1.00 56.66 50 VAL B N 1
ATOM 2676 C CA . VAL B 1 21 ? -94.724 -43.339 27.272 1.00 64.23 50 VAL B CA 1
ATOM 2677 C C . VAL B 1 21 ? -95.255 -44.731 26.946 1.00 61.01 50 VAL B C 1
ATOM 2678 O O . VAL B 1 21 ? -95.592 -45.496 27.850 1.00 55.19 50 VAL B O 1
ATOM 2682 N N . GLN B 1 22 ? -95.206 -45.092 25.670 1.00 66.56 51 GLN B N 1
ATOM 2683 C CA . GLN B 1 22 ? -95.489 -46.451 25.256 1.00 69.08 51 GLN B CA 1
ATOM 2684 C C . GLN B 1 22 ? -94.379 -47.362 25.760 1.00 74.69 51 GLN B C 1
ATOM 2685 O O . GLN B 1 22 ? -93.205 -47.025 25.639 1.00 81.40 51 GLN B O 1
ATOM 2691 N N . LEU B 1 23 ? -94.763 -48.502 26.350 1.00 78.61 52 LEU B N 1
ATOM 2692 C CA . LEU B 1 23 ? -93.800 -49.479 26.847 1.00 77.77 52 LEU B CA 1
ATOM 2693 C C . LEU B 1 23 ? -93.640 -50.602 25.826 1.00 82.98 52 LEU B C 1
ATOM 2694 O O . LEU B 1 23 ? -92.527 -51.026 25.539 1.00 84.23 52 LEU B O 1
ATOM 2699 N N . ASP B 1 24 ? -94.767 -51.093 25.304 1.00 91.56 53 ASP B N 1
ATOM 2700 C CA . ASP B 1 24 ? -94.758 -52.219 24.386 1.00 90.59 53 ASP B CA 1
ATOM 2701 C C . ASP B 1 24 ? -95.960 -52.094 23.445 1.00 92.13 53 ASP B C 1
ATOM 2702 O O . ASP B 1 24 ? -96.406 -50.986 23.150 1.00 92.22 53 ASP B O 1
ATOM 2707 N N . ASP B 1 25 ? -96.467 -53.234 22.965 1.00 95.79 54 ASP B N 1
ATOM 2708 C CA . ASP B 1 25 ? -97.505 -53.238 21.944 1.00 99.18 54 ASP B CA 1
ATOM 2709 C C . ASP B 1 25 ? -98.875 -52.963 22.579 1.00 92.19 54 ASP B C 1
ATOM 2710 O O . ASP B 1 25 ? -99.796 -52.526 21.883 1.00 78.62 54 ASP B O 1
ATOM 2715 N N . TYR B 1 26 ? -99.000 -53.216 23.902 1.00 81.07 55 TYR B N 1
ATOM 2716 C CA . TYR B 1 26 ? -100.291 -53.131 24.569 1.00 88.60 55 TYR B CA 1
ATOM 2717 C C . TYR B 1 26 ? -100.230 -52.273 25.852 1.00 85.61 55 TYR B C 1
ATOM 2718 O O . TYR B 1 26 ? -101.276 -51.986 26.433 1.00 100.69 55 TYR B O 1
ATOM 2727 N N . ARG B 1 27 ? -99.031 -51.844 26.286 1.00 78.84 56 ARG B N 1
ATOM 2728 C CA . ARG B 1 27 ? -98.900 -51.137 27.565 1.00 79.91 56 ARG B CA 1
ATOM 2729 C C . ARG B 1 27 ? -98.361 -49.721 27.350 1.00 77.88 56 ARG B C 1
ATOM 2730 O O . ARG B 1 27 ? -97.676 -49.448 26.369 1.00 81.16 56 ARG B O 1
ATOM 2738 N N . PHE B 1 28 ? -98.673 -48.833 28.303 1.00 73.54 57 PHE B N 1
ATOM 2739 C CA . PHE B 1 28 ? -98.092 -47.500 28.344 1.00 63.53 57 PHE B CA 1
ATOM 2740 C C . PHE B 1 28 ? -98.079 -47.033 29.790 1.00 60.99 57 PHE B C 1
ATOM 2741 O O . PHE B 1 28 ? -98.724 -47.624 30.634 1.00 67.71 57 PHE B O 1
ATOM 2749 N N . ALA B 1 29 ? -97.304 -45.985 30.067 1.00 61.16 58 ALA B N 1
ATOM 2750 C CA . ALA B 1 29 ? -97.175 -45.477 31.415 1.00 61.47 58 ALA B CA 1
ATOM 2751 C C . ALA B 1 29 ? -97.494 -43.996 31.426 1.00 59.62 58 ALA B C 1
ATOM 2752 O O . ALA B 1 29 ? -97.360 -43.313 30.417 1.00 61.22 58 ALA B O 1
ATOM 2754 N N . SER B 1 30 ? -97.963 -43.528 32.570 1.00 57.17 59 SER B N 1
ATOM 2755 C CA . SER B 1 30 ? -98.378 -42.159 32.705 1.00 63.09 59 SER B CA 1
ATOM 2756 C C . SER B 1 30 ? -97.677 -41.578 33.909 1.00 59.71 59 SER B C 1
ATOM 2757 O O . SER B 1 30 ? -97.303 -42.310 34.815 1.00 65.45 59 SER B O 1
ATOM 2760 N N . ALA B 1 31 ? -97.479 -40.264 33.894 1.00 59.79 60 ALA B N 1
ATOM 2761 C CA . ALA B 1 31 ? -96.766 -39.606 34.963 1.00 59.17 60 ALA B CA 1
ATOM 2762 C C . ALA B 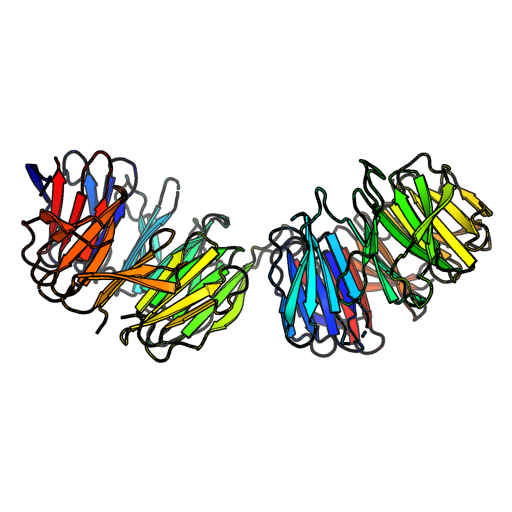1 31 ? -97.217 -38.169 35.045 1.00 58.39 60 ALA B C 1
ATOM 2763 O O . ALA B 1 31 ? -97.412 -37.524 34.022 1.00 61.54 60 ALA B O 1
ATOM 2765 N N . GLY B 1 32 ? -97.372 -37.677 36.275 1.00 63.01 61 GLY B N 1
ATOM 2766 C CA . GLY B 1 32 ? -97.994 -36.384 36.494 1.00 69.56 61 GLY B CA 1
ATOM 2767 C C . GLY B 1 32 ? -97.355 -35.653 37.661 1.00 65.76 61 GLY B C 1
ATOM 2768 O O . GLY B 1 32 ? -96.492 -36.196 38.339 1.00 62.96 61 GLY B O 1
ATOM 2769 N N . ASP B 1 33 ? -97.853 -34.444 37.921 1.00 67.29 62 ASP B N 1
ATOM 2770 C CA . ASP B 1 33 ? -97.280 -33.558 38.914 1.00 67.15 62 ASP B CA 1
ATOM 2771 C C . ASP B 1 33 ? -97.582 -34.080 40.320 1.00 67.18 62 ASP B C 1
ATOM 2772 O O . ASP B 1 33 ? -97.179 -33.473 41.300 1.00 65.91 62 ASP B O 1
ATOM 2777 N N . ASP B 1 34 ? -98.288 -35.210 40.415 1.00 65.30 63 ASP B N 1
ATOM 2778 C CA . ASP B 1 34 ? -98.552 -35.823 41.708 1.00 77.36 63 ASP B CA 1
ATOM 2779 C C . ASP B 1 34 ? -97.366 -36.698 42.108 1.00 81.50 63 ASP B C 1
ATOM 2780 O O . ASP B 1 34 ? -97.291 -37.168 43.245 1.00 78.33 63 ASP B O 1
ATOM 2785 N N . GLY B 1 35 ? -96.442 -36.911 41.164 1.00 81.41 64 GLY B N 1
ATOM 2786 C CA . GLY B 1 35 ? -95.199 -37.605 41.450 1.00 76.46 64 GLY B CA 1
ATOM 2787 C C . GLY B 1 35 ? -95.353 -39.113 41.303 1.00 72.46 64 GLY B C 1
ATOM 2788 O O . GLY B 1 35 ? -94.472 -39.861 41.705 1.00 70.36 64 GLY B O 1
ATOM 2789 N N . ILE B 1 36 ? -96.460 -39.539 40.678 1.00 70.40 65 ILE B N 1
ATOM 2790 C CA . ILE B 1 36 ? -96.814 -40.948 40.588 1.00 76.11 65 ILE B CA 1
ATOM 2791 C C . ILE B 1 36 ? -96.624 -41.421 39.150 1.00 70.00 65 ILE B C 1
ATOM 2792 O O . ILE B 1 36 ? -96.844 -40.667 38.207 1.00 65.11 65 ILE B O 1
ATOM 2797 N N . VAL B 1 37 ? -96.269 -42.692 38.993 1.00 67.99 66 VAL B N 1
ATOM 2798 C CA . VAL B 1 37 ? -96.213 -43.310 37.679 1.00 68.55 66 VAL B CA 1
ATOM 2799 C C . VAL B 1 37 ? -97.211 -44.451 37.664 1.00 73.58 66 VAL B C 1
ATOM 2800 O O . VAL B 1 37 ? -97.297 -45.207 38.627 1.00 76.19 66 VAL B O 1
ATOM 2804 N N . VAL B 1 38 ? -97.954 -44.576 36.559 1.00 71.97 67 VAL B N 1
ATOM 2805 C CA . VAL B 1 38 ? -98.995 -45.578 36.465 1.00 68.59 67 VAL B CA 1
ATOM 2806 C C . VAL B 1 38 ? -98.871 -46.272 35.123 1.00 64.73 67 VAL B C 1
ATOM 2807 O O . VAL B 1 38 ? -98.766 -45.624 34.086 1.00 70.57 67 VAL B O 1
ATOM 2811 N N . VAL B 1 39 ? -98.862 -47.598 35.163 1.00 69.45 68 VAL B N 1
ATOM 2812 C CA . VAL B 1 39 ? -98.817 -48.403 33.961 1.00 69.94 68 VAL B CA 1
ATOM 2813 C C . VAL B 1 39 ? -100.230 -48.866 33.660 1.00 69.25 68 VAL B C 1
ATOM 2814 O O . VAL B 1 39 ? -100.947 -49.271 34.564 1.00 77.63 68 VAL B O 1
ATOM 2818 N N . TRP B 1 40 ? -100.610 -48.805 32.379 1.00 71.20 69 TRP B N 1
ATOM 2819 C CA . TRP B 1 40 ? -101.980 -49.050 31.975 1.00 75.61 69 TRP B CA 1
ATOM 2820 C C . TRP B 1 40 ? -102.007 -50.113 30.894 1.00 83.70 69 TRP B C 1
ATOM 2821 O O . TRP B 1 40 ? -100.998 -50.367 30.238 1.00 92.23 69 TRP B O 1
ATOM 2832 N N . ASN B 1 41 ? -103.179 -50.723 30.716 1.00 85.06 70 ASN B N 1
ATOM 2833 C CA . ASN B 1 41 ? -103.451 -51.555 29.558 1.00 84.95 70 ASN B CA 1
ATOM 2834 C C . ASN B 1 41 ? -104.143 -50.707 28.490 1.00 88.24 70 ASN B C 1
ATOM 2835 O O . ASN B 1 41 ? -105.199 -50.133 28.737 1.00 90.06 70 ASN B O 1
ATOM 2840 N N . ALA B 1 42 ? -103.541 -50.644 27.301 1.00 87.13 71 ALA B N 1
ATOM 2841 C CA . ALA B 1 42 ? -104.052 -49.813 26.223 1.00 87.08 71 ALA B CA 1
ATOM 2842 C C . ALA B 1 42 ? -105.315 -50.433 25.618 1.00 85.49 71 ALA B C 1
ATOM 2843 O O . ALA B 1 42 ? -106.156 -49.720 25.090 1.00 80.05 71 ALA B O 1
ATOM 2845 N N . GLN B 1 43 ? -105.417 -51.767 25.663 1.00 90.92 72 GLN B N 1
ATOM 2846 C CA . GLN B 1 43 ? -106.556 -52.461 25.077 1.00 92.98 72 GLN B CA 1
ATOM 2847 C C . GLN B 1 43 ? -107.763 -52.326 26.003 1.00 84.02 72 GLN B C 1
ATOM 2848 O O . GLN B 1 43 ? -108.794 -51.801 25.602 1.00 85.82 72 GLN B O 1
ATOM 2854 N N . THR B 1 44 ? -107.594 -52.760 27.257 1.00 83.58 73 THR B N 1
ATOM 2855 C CA . THR B 1 44 ? -108.701 -52.916 28.184 1.00 85.22 73 THR B CA 1
ATOM 2856 C C . THR B 1 44 ? -108.936 -51.607 28.933 1.00 85.83 73 THR B C 1
ATOM 2857 O O . THR B 1 44 ? -110.079 -51.246 29.185 1.00 91.39 73 THR B O 1
ATOM 2861 N N . GLY B 1 45 ? -107.842 -50.938 29.339 1.00 76.90 74 GLY B N 1
ATOM 2862 C CA . GLY B 1 45 ? -107.926 -49.719 30.141 1.00 65.95 74 GLY B CA 1
ATOM 2863 C C . GLY B 1 45 ? -107.717 -50.006 31.630 1.00 67.42 74 GLY B C 1
ATOM 2864 O O . GLY B 1 45 ? -107.964 -49.143 32.469 1.00 76.13 74 GLY B O 1
ATOM 2865 N N . GLU B 1 46 ? -107.215 -51.215 31.937 1.00 73.04 75 GLU B N 1
ATOM 2866 C CA . GLU B 1 46 ? -106.938 -51.636 33.305 1.00 74.44 75 GLU B CA 1
ATOM 2867 C C . GLU B 1 46 ? -105.699 -50.916 33.865 1.00 79.49 75 GLU B C 1
ATOM 2868 O O . GLU B 1 46 ? -104.782 -50.564 33.126 1.00 82.97 75 GLU B O 1
ATOM 2874 N N . LYS B 1 47 ? -105.682 -50.765 35.195 1.00 73.06 76 LYS B N 1
ATOM 2875 C CA . LYS B 1 47 ? -104.582 -50.170 35.924 1.00 72.55 76 LYS B CA 1
ATOM 2876 C C . LYS B 1 47 ? -103.660 -51.277 36.434 1.00 82.71 76 LYS B C 1
ATOM 2877 O O . LYS B 1 47 ? -103.956 -51.919 37.440 1.00 84.69 76 LYS B O 1
ATOM 2883 N N . LEU B 1 48 ? -102.520 -51.457 35.750 1.00 86.59 77 LEU B N 1
ATOM 2884 C CA . LEU B 1 48 ? -101.676 -52.631 35.939 1.00 84.83 77 LEU B CA 1
ATOM 2885 C C . LEU B 1 48 ? -100.782 -52.458 37.170 1.00 87.02 77 LEU B C 1
ATOM 2886 O O . LEU B 1 48 ? -100.565 -53.414 37.907 1.00 101.79 77 LEU B O 1
ATOM 2891 N N . LEU B 1 49 ? -100.249 -51.245 37.379 1.00 88.90 78 LEU B N 1
ATOM 2892 C CA . LEU B 1 49 ? -99.300 -51.014 38.462 1.00 88.36 78 LEU B CA 1
ATOM 2893 C C . LEU B 1 49 ? -99.207 -49.517 38.788 1.00 86.71 78 LEU B C 1
ATOM 2894 O O . LEU B 1 49 ? -99.349 -48.662 37.909 1.00 86.73 78 LEU B O 1
ATOM 2896 N N . GLU B 1 50 ? -98.954 -49.225 40.071 1.00 81.52 79 GLU B N 1
ATOM 2897 C CA . GLU B 1 50 ? -98.714 -47.874 40.538 1.00 78.66 79 GLU B CA 1
ATOM 2898 C C . GLU B 1 50 ? -97.312 -47.802 41.153 1.00 83.04 79 GLU B C 1
ATOM 2899 O O . GLU B 1 50 ? -97.037 -48.449 42.158 1.00 80.62 79 GLU B O 1
ATOM 2905 N N . LEU B 1 51 ? -96.436 -47.001 40.530 1.00 86.41 80 LEU B N 1
ATOM 2906 C CA . LEU B 1 51 ? -95.060 -46.844 40.977 1.00 77.35 80 LEU B CA 1
ATOM 2907 C C . LEU B 1 51 ? -94.946 -45.558 41.788 1.00 75.96 80 LEU B C 1
ATOM 2908 O O . LEU B 1 51 ? -95.220 -44.477 41.282 1.00 81.47 80 LEU B O 1
ATOM 2913 N N . ASN B 1 52 ? -94.547 -45.694 43.051 1.00 80.82 81 ASN B N 1
ATOM 2914 C CA . ASN B 1 52 ? -94.655 -44.613 44.012 1.00 90.91 81 ASN B CA 1
ATOM 2915 C C . ASN B 1 52 ? -93.288 -44.389 44.651 1.00 95.37 81 ASN B C 1
ATOM 2916 O O . ASN B 1 52 ? -92.723 -45.307 45.242 1.00 105.69 81 ASN B O 1
ATOM 2921 N N . GLY B 1 53 ? -92.769 -43.160 44.524 1.00 92.14 82 GLY B N 1
ATOM 2922 C CA . GLY B 1 53 ? -91.373 -42.884 44.822 1.00 85.84 82 GLY B CA 1
ATOM 2923 C C . GLY B 1 53 ? -91.092 -41.388 44.991 1.00 85.66 82 GLY B C 1
ATOM 2924 O O . GLY B 1 53 ? -90.354 -40.992 45.886 1.00 84.06 82 GLY B O 1
ATOM 2925 N N . HIS B 1 54 ? -91.631 -40.563 44.093 1.00 80.43 83 HIS B N 1
ATOM 2926 C CA . HIS B 1 54 ? -91.247 -39.164 44.053 1.00 88.94 83 HIS B CA 1
ATOM 2927 C C . HIS B 1 54 ? -92.112 -38.361 45.018 1.00 80.82 83 HIS B C 1
ATOM 2928 O O . HIS B 1 54 ? -93.247 -38.719 45.291 1.00 81.16 83 HIS B O 1
ATOM 2935 N N . THR B 1 55 ? -91.547 -37.258 45.500 1.00 83.79 84 THR B N 1
ATOM 2936 C CA . THR B 1 55 ? -92.185 -36.413 46.488 1.00 83.79 84 THR B CA 1
ATOM 2937 C C . THR B 1 55 ? -92.531 -35.069 45.851 1.00 88.92 84 THR B C 1
ATOM 2938 O O . THR B 1 55 ? -92.796 -34.098 46.554 1.00 88.76 84 THR B O 1
ATOM 2942 N N . GLN B 1 56 ? -92.501 -35.028 44.510 1.00 85.43 85 GLN B N 1
ATOM 2943 C CA . GLN B 1 56 ? -92.691 -33.795 43.761 1.00 76.32 85 GLN B CA 1
ATOM 2944 C C . GLN B 1 56 ? -92.959 -34.148 42.304 1.00 72.63 85 GLN B C 1
ATOM 2945 O O . GLN B 1 56 ? -92.840 -35.309 41.907 1.00 72.81 85 GLN B O 1
ATOM 2951 N N . LYS B 1 57 ? -93.365 -33.143 41.519 1.00 71.74 86 LYS B N 1
ATOM 2952 C CA . LYS B 1 57 ? -93.786 -33.372 40.149 1.00 69.18 86 LYS B CA 1
ATOM 2953 C C . LYS B 1 57 ? -92.670 -34.089 39.394 1.00 68.36 86 LYS B C 1
ATOM 2954 O O . LYS B 1 57 ? -91.482 -33.856 39.640 1.00 64.74 86 LYS B O 1
ATOM 2959 N N . ILE B 1 58 ? -93.068 -34.993 38.506 1.00 61.42 87 ILE B N 1
ATOM 2960 C CA . ILE B 1 58 ? -92.145 -35.630 37.597 1.00 67.70 87 ILE B CA 1
ATOM 2961 C C . ILE B 1 58 ? -91.841 -34.653 36.470 1.00 64.01 87 ILE B C 1
ATOM 2962 O O . ILE B 1 58 ? -92.727 -33.911 36.038 1.00 63.96 87 ILE B O 1
ATOM 2967 N N . THR B 1 59 ? -90.561 -34.612 36.052 1.00 58.52 88 THR B N 1
ATOM 2968 C CA . THR B 1 59 ? -90.105 -33.660 35.040 1.00 53.68 88 THR B CA 1
ATOM 2969 C C . THR B 1 59 ? -89.791 -34.389 33.737 1.00 59.86 88 THR B C 1
ATOM 2970 O O . THR B 1 59 ? -89.734 -33.767 32.688 1.00 56.73 88 THR B O 1
ATOM 2974 N N . ALA B 1 60 ? -89.613 -35.715 33.802 1.00 55.42 89 ALA B N 1
ATOM 2975 C CA . ALA B 1 60 ? -89.279 -36.467 32.614 1.00 49.96 89 ALA B CA 1
ATOM 2976 C C . ALA B 1 60 ? -89.362 -37.966 32.889 1.00 51.26 89 ALA B C 1
ATOM 2977 O O . ALA B 1 60 ? -89.254 -38.408 34.02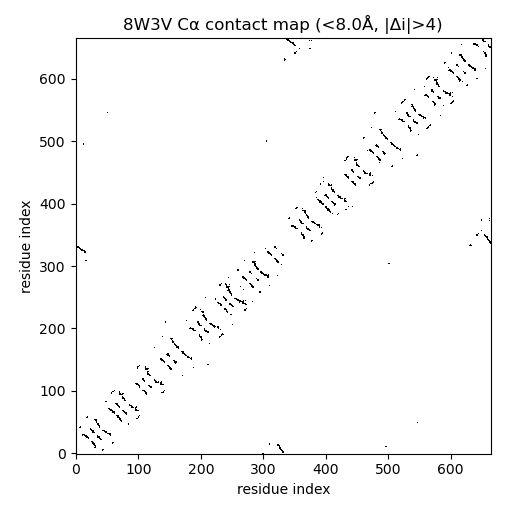9 1.00 50.04 89 ALA B O 1
ATOM 2979 N N . ILE B 1 61 ? -89.575 -38.730 31.822 1.00 50.52 90 ILE B N 1
ATOM 2980 C CA . ILE B 1 61 ? -89.708 -40.163 31.916 1.00 52.82 90 ILE B CA 1
ATOM 2981 C C . ILE B 1 61 ? -89.329 -40.770 30.578 1.00 49.51 90 ILE B C 1
ATOM 2982 O O . ILE B 1 61 ? -89.740 -40.272 29.538 1.00 55.81 90 ILE B O 1
ATOM 2987 N N . ILE B 1 62 ? -88.599 -41.901 30.617 1.00 57.23 91 ILE B N 1
ATOM 2988 C CA . ILE B 1 62 ? -88.168 -42.576 29.396 1.00 60.02 91 ILE B CA 1
ATOM 2989 C C . ILE B 1 62 ? -88.141 -44.072 29.647 1.00 59.53 91 ILE B C 1
ATOM 2990 O O . ILE B 1 62 ? -88.066 -44.507 30.792 1.00 58.40 91 ILE B O 1
ATOM 2995 N N . THR B 1 63 ? -88.113 -44.846 28.558 1.00 65.57 92 THR B N 1
ATOM 2996 C CA . THR B 1 63 ? -87.785 -46.258 28.642 1.00 72.97 92 THR B CA 1
ATOM 2997 C C . THR B 1 63 ? -86.349 -46.446 28.175 1.00 73.66 92 THR B C 1
ATOM 2998 O O . THR B 1 63 ? -85.824 -45.627 27.407 1.00 60.41 92 THR B O 1
ATOM 3002 N N . PHE B 1 64 ? -85.725 -47.523 28.665 1.00 70.16 93 PHE B N 1
ATOM 3003 C CA . PHE B 1 64 ? -84.392 -47.918 28.248 1.00 72.00 93 PHE B CA 1
ATOM 3004 C C . PHE B 1 64 ? -84.420 -49.411 27.927 1.00 81.57 93 PHE B C 1
ATOM 3005 O O . PHE B 1 64 ? -84.548 -50.242 28.831 1.00 78.99 93 PHE B O 1
ATOM 3007 N N . PRO B 1 65 ? -84.332 -49.793 26.630 1.00 88.20 94 PRO B N 1
ATOM 3008 C CA . PRO B 1 65 ? -84.420 -51.200 26.227 1.00 95.76 94 PRO B CA 1
ATOM 3009 C C . PRO B 1 65 ? -83.112 -51.962 26.415 1.00 98.19 94 PRO B C 1
ATOM 3010 O O . PRO B 1 65 ? -83.074 -52.795 27.343 1.00 105.04 94 PRO B O 1
ATOM 3014 N N . ASN B 1 74 ? -84.374 -57.040 29.485 1.00 107.26 103 ASN B N 1
ATOM 3015 C CA . ASN B 1 74 ? -85.252 -56.353 30.476 1.00 111.66 103 ASN B CA 1
ATOM 3016 C C . ASN B 1 74 ? -85.240 -54.850 30.205 1.00 119.14 103 ASN B C 1
ATOM 3017 O O . ASN B 1 74 ? -84.178 -54.226 30.164 1.00 126.60 103 ASN B O 1
ATOM 3019 N N . GLN B 1 75 ? -86.438 -54.279 30.037 1.00 107.13 104 GLN B N 1
ATOM 3020 C CA . GLN B 1 75 ? -86.590 -52.878 29.685 1.00 93.08 104 GLN B CA 1
ATOM 3021 C C . GLN B 1 75 ? -86.773 -52.055 30.966 1.00 87.54 104 GLN B C 1
ATOM 3022 O O . GLN B 1 75 ? -87.401 -52.509 31.924 1.00 83.99 104 GLN B O 1
ATOM 3028 N N . LEU B 1 76 ? -86.189 -50.851 30.980 1.00 75.60 105 LEU B N 1
ATOM 3029 C CA . LEU B 1 76 ? -86.194 -50.014 32.167 1.00 74.52 105 LEU B CA 1
ATOM 3030 C C . LEU B 1 76 ? -87.063 -48.783 31.915 1.00 68.48 105 LEU B C 1
ATOM 3031 O O . LEU B 1 76 ? -87.117 -48.278 30.800 1.00 64.98 105 LEU B O 1
ATOM 3036 N N . ILE B 1 77 ? -87.744 -48.326 32.970 1.00 62.48 106 ILE B N 1
ATOM 3037 C CA . ILE B 1 77 ? -88.380 -47.022 32.985 1.00 71.35 106 ILE B CA 1
ATOM 3038 C C . ILE B 1 77 ? -87.553 -46.118 33.874 1.00 68.95 106 ILE B C 1
ATOM 3039 O O . ILE B 1 77 ? -87.219 -46.507 34.983 1.00 68.32 106 ILE B O 1
ATOM 3044 N N . LEU B 1 78 ? -87.317 -44.879 33.431 1.00 64.69 107 LEU B N 1
ATOM 3045 C CA . LEU B 1 78 ? -86.618 -43.920 34.270 1.00 65.72 107 LEU B CA 1
ATOM 3046 C C . LEU B 1 78 ? -87.435 -42.646 34.379 1.00 63.20 107 LEU B C 1
ATOM 3047 O O . LEU B 1 78 ? -88.022 -42.198 33.399 1.00 65.80 107 LEU B O 1
ATOM 3052 N N . THR B 1 79 ? -87.437 -42.069 35.589 1.00 59.80 108 THR B N 1
ATOM 3053 C CA . THR B 1 79 ? -88.214 -40.888 35.905 1.00 57.09 108 THR B CA 1
ATOM 3054 C C . THR B 1 79 ? -87.330 -39.900 36.659 1.00 51.11 108 THR B C 1
ATOM 3055 O O . THR B 1 79 ? -86.585 -40.286 37.527 1.00 59.16 108 THR B O 1
ATOM 3059 N N . ALA B 1 80 ? -87.440 -38.620 36.314 1.00 63.44 109 ALA B N 1
ATOM 3060 C CA . ALA B 1 80 ? -86.797 -37.558 37.073 1.00 65.22 109 ALA B CA 1
ATOM 3061 C C . ALA B 1 80 ? -87.872 -36.680 37.688 1.00 63.99 109 ALA B C 1
ATOM 3062 O O . ALA B 1 80 ? -88.988 -36.620 37.179 1.00 61.17 109 ALA B O 1
ATOM 3064 N N . SER B 1 81 ? -87.528 -36.003 38.785 1.00 59.94 110 SER B N 1
ATOM 3065 C CA . SER B 1 81 ? -88.518 -35.275 39.545 1.00 58.29 110 SER B CA 1
ATOM 3066 C C . SER B 1 81 ? -87.933 -33.972 40.067 1.00 52.74 110 SER B C 1
ATOM 3067 O O . SER B 1 81 ? -86.724 -33.858 40.232 1.00 63.49 110 SER B O 1
ATOM 3070 N N . ALA B 1 82 ? -88.812 -32.989 40.342 1.00 54.11 111 ALA B N 1
ATOM 3071 C CA . ALA B 1 82 ? -88.386 -31.753 41.009 1.00 66.93 111 ALA B CA 1
ATOM 3072 C C . ALA B 1 82 ? -87.844 -32.055 42.412 1.00 71.27 111 ALA B C 1
ATOM 3073 O O . ALA B 1 82 ? -87.338 -31.157 43.081 1.00 69.84 111 ALA B O 1
ATOM 3075 N N . ASP B 1 83 ? -87.938 -33.329 42.842 1.00 69.66 112 ASP B N 1
ATOM 3076 C CA . ASP B 1 83 ? -87.365 -33.752 44.109 1.00 65.84 112 ASP B CA 1
ATOM 3077 C C . ASP B 1 83 ? -85.851 -33.955 43.953 1.00 68.87 112 ASP B C 1
ATOM 3078 O O . ASP B 1 83 ? -85.181 -34.384 44.893 1.00 65.43 112 ASP B O 1
ATOM 3083 N N . ARG B 1 84 ? -85.324 -33.657 42.748 1.00 65.05 113 ARG B N 1
ATOM 3084 C CA . ARG B 1 84 ? -83.890 -33.721 42.472 1.00 64.18 113 ARG B CA 1
ATOM 3085 C C . ARG B 1 84 ? -83.413 -35.165 42.593 1.00 51.68 113 ARG B C 1
ATOM 3086 O O . ARG B 1 84 ? -82.297 -35.409 43.019 1.00 64.65 113 ARG B O 1
ATOM 3092 N N . THR B 1 85 ? -84.251 -36.115 42.150 1.00 57.36 114 THR B N 1
ATOM 3093 C CA . THR B 1 85 ? -83.846 -37.518 42.078 1.00 58.45 114 THR B CA 1
ATOM 3094 C C . THR B 1 85 ? -84.221 -38.080 40.716 1.00 58.11 114 THR B C 1
ATOM 3095 O O . THR B 1 85 ? -85.050 -37.520 40.007 1.00 66.60 114 THR B O 1
ATOM 3099 N N . VAL B 1 86 ? -83.570 -39.186 40.362 1.00 56.80 115 VAL B N 1
ATOM 3100 C CA . VAL B 1 86 ? -84.008 -40.039 39.288 1.00 59.58 115 VAL B CA 1
ATOM 3101 C C . VAL B 1 86 ? -84.251 -41.416 39.881 1.00 64.05 115 VAL B C 1
ATOM 3102 O O . VAL B 1 86 ? -83.434 -41.911 40.640 1.00 67.13 115 VAL B O 1
ATOM 3106 N N . ILE B 1 87 ? -85.400 -42.006 39.556 1.00 68.81 116 ILE B N 1
ATOM 3107 C CA . ILE B 1 87 ? -85.722 -43.345 40.009 1.00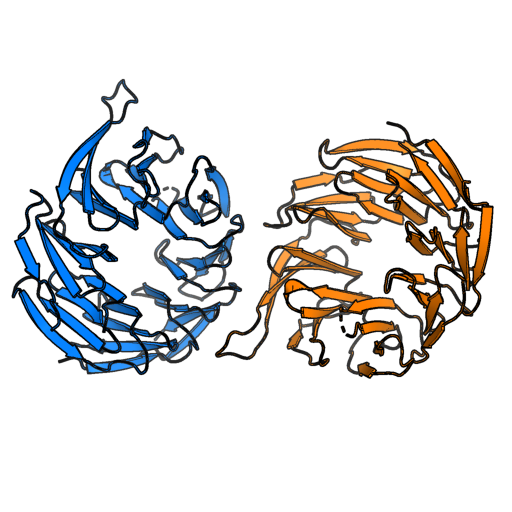 65.39 116 ILE B CA 1
ATOM 3108 C C . ILE B 1 87 ? -85.764 -44.246 38.800 1.00 61.39 116 ILE B C 1
ATOM 3109 O O . ILE B 1 87 ? -86.301 -43.862 37.766 1.00 64.70 116 ILE B O 1
ATOM 3114 N N . VAL B 1 88 ? -85.178 -45.440 38.947 1.00 71.30 117 VAL B N 1
ATOM 3115 C CA . VAL B 1 88 ? -85.214 -46.466 37.918 1.00 68.19 117 VAL B CA 1
ATOM 3116 C C . VAL B 1 88 ? -86.211 -47.544 38.339 1.00 81.01 117 VAL B C 1
ATOM 3117 O O . VAL B 1 88 ? -86.193 -47.985 39.490 1.00 89.59 117 VAL B O 1
ATOM 3121 N N . TRP B 1 89 ? -87.090 -47.942 37.398 1.00 83.58 118 TRP B N 1
ATOM 3122 C CA . TRP B 1 89 ? -88.020 -49.053 37.601 1.00 80.32 118 TRP B CA 1
ATOM 3123 C C . TRP B 1 89 ? -87.853 -50.083 36.473 1.00 83.16 118 TRP B C 1
ATOM 3124 O O . TRP B 1 89 ? -87.293 -49.774 35.413 1.00 78.42 118 TRP B O 1
ATOM 3135 N N . ASP B 1 90 ? -88.371 -51.303 36.709 1.00 85.80 119 ASP B N 1
ATOM 3136 C CA . ASP B 1 90 ? -88.397 -52.357 35.700 1.00 93.48 119 ASP B CA 1
ATOM 3137 C C . ASP B 1 90 ? -89.804 -52.949 35.628 1.00 107.04 119 ASP B C 1
ATOM 3138 O O . ASP B 1 90 ? -90.166 -53.783 36.456 1.00 113.28 119 ASP B O 1
ATOM 3140 N N . GLY B 1 91 ? -90.575 -52.505 34.615 1.00 109.13 120 GLY B N 1
ATOM 3141 C CA . GLY B 1 91 ? -91.965 -52.910 34.399 1.00 105.16 120 GLY B CA 1
ATOM 3142 C C . GLY B 1 91 ? -92.532 -53.762 35.540 1.00 107.64 120 GLY B C 1
ATOM 3143 O O . GLY B 1 91 ? -92.870 -53.238 36.601 1.00 105.45 120 GLY B O 1
ATOM 3144 N N . ASP B 1 92 ? -92.637 -55.078 35.291 1.00 101.52 121 ASP B N 1
ATOM 3145 C CA . ASP B 1 92 ? -93.427 -55.988 36.115 1.00 101.24 121 ASP B CA 1
ATOM 3146 C C . ASP B 1 92 ? -93.364 -55.587 37.594 1.00 106.15 121 ASP B C 1
ATOM 3147 O O . ASP B 1 92 ? -94.354 -55.130 38.159 1.00 107.48 121 ASP B O 1
ATOM 3149 N N . THR B 1 93 ? -92.177 -55.744 38.198 1.00 112.16 122 THR B N 1
ATOM 3150 C CA . THR B 1 93 ? -92.017 -55.823 39.651 1.00 107.28 122 THR B CA 1
ATOM 3151 C C . THR B 1 93 ? -92.935 -54.826 40.369 1.00 112.11 122 THR B C 1
ATOM 3152 O O . THR B 1 93 ? -93.482 -55.143 41.423 1.00 121.05 122 THR B O 1
ATOM 3154 N N . THR B 1 94 ? -93.059 -53.609 39.815 1.00 109.23 123 THR B N 1
ATOM 3155 C CA . THR B 1 94 ? -93.604 -52.471 40.545 1.00 107.10 123 THR B CA 1
ATOM 3156 C C . THR B 1 94 ? -92.713 -52.180 41.755 1.00 107.27 123 THR B C 1
ATOM 3157 O O . THR B 1 94 ? -93.193 -51.700 42.777 1.00 110.15 123 THR B O 1
ATOM 3159 N N . ARG B 1 95 ? -91.402 -52.448 41.599 1.00 127.30 124 ARG B N 1
ATOM 3160 C CA . ARG B 1 95 ? -90.438 -52.365 42.691 1.00 123.00 124 ARG B CA 1
ATOM 3161 C C . ARG B 1 95 ? -89.237 -51.514 42.254 1.00 112.81 124 ARG B C 1
ATOM 3162 O O . ARG B 1 95 ? -88.720 -51.669 41.148 1.00 113.78 124 ARG B O 1
ATOM 3164 N N . GLN B 1 96 ? -88.786 -50.644 43.164 1.00 101.49 125 GLN B N 1
ATOM 3165 C CA . GLN B 1 96 ? -87.790 -49.623 42.872 1.00 89.77 125 GLN B CA 1
ATOM 3166 C C . GLN B 1 96 ? -86.406 -50.269 42.703 1.00 87.32 125 GLN B C 1
ATOM 3167 O O . GLN B 1 96 ? -85.824 -50.754 43.668 1.00 94.92 125 GLN B O 1
ATOM 3173 N N . VAL B 1 97 ? -85.883 -50.245 41.463 1.00 85.66 126 VAL B N 1
ATOM 3174 C CA . VAL B 1 97 ? -84.588 -50.844 41.137 1.00 79.74 126 VAL B CA 1
ATOM 3175 C C . VAL B 1 97 ? -83.465 -50.029 41.782 1.00 79.42 126 VAL B C 1
ATOM 3176 O O . VAL B 1 97 ? -82.490 -50.603 42.264 1.00 82.19 126 VAL B O 1
ATOM 3178 N N . GLN B 1 98 ? -83.588 -48.688 41.744 1.00 76.58 127 GLN B N 1
ATOM 3179 C CA . GLN B 1 98 ? -82.678 -47.811 42.473 1.00 73.04 127 GLN B CA 1
ATOM 3180 C C . GLN B 1 98 ? -83.157 -46.365 42.407 1.00 75.23 127 GLN B C 1
ATOM 3181 O O . GLN B 1 98 ? -83.842 -45.964 41.465 1.00 79.46 127 GLN B O 1
ATOM 3187 N N . ARG B 1 99 ? -82.739 -45.588 43.406 1.00 75.53 128 ARG B N 1
ATOM 3188 C CA . ARG B 1 99 ? -83.006 -44.168 43.458 1.00 77.27 128 ARG B CA 1
ATOM 3189 C C . ARG B 1 99 ? -81.685 -43.407 43.425 1.00 78.35 128 ARG B C 1
ATOM 3190 O O . ARG B 1 99 ? -80.933 -43.438 44.383 1.00 80.46 128 ARG B O 1
ATOM 3198 N N . ILE B 1 100 ? -81.453 -42.661 42.351 1.00 70.88 129 ILE B N 1
ATOM 3199 C CA . ILE B 1 100 ? -80.276 -41.833 42.266 1.00 70.35 129 ILE B CA 1
ATOM 3200 C C . ILE B 1 100 ? -80.580 -40.482 42.904 1.00 71.68 129 ILE B C 1
ATOM 3201 O O . ILE B 1 100 ? -81.369 -39.701 42.367 1.00 72.98 129 ILE B O 1
ATOM 3206 N N . SER B 1 101 ? -79.914 -40.217 44.040 1.00 70.61 130 SER B N 1
ATOM 3207 C CA . SER B 1 101 ? -80.202 -39.064 44.888 1.00 79.97 130 SER B CA 1
ATOM 3208 C C . SER B 1 101 ? -79.204 -37.928 44.633 1.00 77.19 130 SER B C 1
ATOM 3209 O O . SER B 1 101 ? -79.451 -36.798 45.043 1.00 71.81 130 SER B O 1
ATOM 3212 N N . CYS B 1 102 ? -78.099 -38.235 43.932 1.00 73.29 131 CYS B N 1
ATOM 3213 C CA . CYS B 1 102 ? -76.889 -37.415 43.963 1.00 78.54 131 CYS B CA 1
ATOM 3214 C C . CYS B 1 102 ? -76.909 -36.310 42.899 1.00 81.41 131 CYS B C 1
ATOM 3215 O O . CYS B 1 102 ? -75.935 -36.162 42.160 1.00 88.88 131 CYS B O 1
ATOM 3218 N N . PHE B 1 103 ? -77.989 -35.502 42.851 1.00 72.27 132 PHE B N 1
ATOM 3219 C CA . PHE B 1 103 ? -78.092 -34.435 41.853 1.00 73.57 132 PHE B CA 1
ATOM 3220 C C . PHE B 1 103 ? -78.006 -33.077 42.537 1.00 71.20 132 PHE B C 1
ATOM 3221 O O . PHE B 1 103 ? -78.749 -32.801 43.466 1.00 73.98 132 PHE B O 1
ATOM 3229 N N . GLN B 1 104 ? -77.151 -32.205 41.990 1.00 73.71 133 GLN B N 1
ATOM 3230 C CA . GLN B 1 104 ? -77.007 -30.845 42.484 1.00 76.02 133 GLN B CA 1
ATOM 3231 C C . GLN B 1 104 ? -78.250 -30.018 42.119 1.00 78.81 133 GLN B C 1
ATOM 3232 O O . GLN B 1 104 ? -78.607 -29.100 42.850 1.00 85.81 133 GLN B O 1
ATOM 3234 N N . SER B 1 105 ? -78.901 -30.348 40.979 1.00 76.89 134 SER B N 1
ATOM 3235 C CA . SER B 1 105 ? -80.104 -29.639 40.543 1.00 66.65 134 SER B CA 1
ATOM 3236 C C . SER B 1 105 ? -81.121 -30.619 39.954 1.00 67.68 134 SER B C 1
ATOM 3237 O O . SER B 1 105 ? -80.856 -31.817 39.858 1.00 65.57 134 SER B O 1
ATOM 3240 N N . THR B 1 106 ? -82.297 -30.089 39.583 1.00 65.21 135 THR B N 1
ATOM 3241 C CA . THR B 1 106 ? -83.377 -30.893 39.031 1.00 65.61 135 THR B CA 1
ATOM 3242 C C . THR B 1 106 ? -83.016 -31.315 37.616 1.00 63.45 135 THR B C 1
ATOM 3243 O O . THR B 1 106 ? -82.691 -30.474 36.775 1.00 62.34 135 THR B O 1
ATOM 3247 N N . VAL B 1 107 ? -83.146 -32.617 37.357 1.00 56.21 136 VAL B N 1
ATOM 3248 C CA . VAL B 1 107 ? -83.005 -33.158 36.026 1.00 54.25 136 VAL B CA 1
ATOM 3249 C C . VAL B 1 107 ? -84.286 -32.891 35.250 1.00 60.16 136 VAL B C 1
ATOM 3250 O O . VAL B 1 107 ? -85.364 -33.286 35.695 1.00 57.30 136 VAL B O 1
ATOM 3254 N N . LYS B 1 108 ? -84.135 -32.222 34.083 1.00 57.55 137 LYS B N 1
ATOM 3255 C CA . LYS B 1 108 ? -85.250 -31.790 33.244 1.00 55.89 137 LYS B CA 1
ATOM 3256 C C . LYS B 1 108 ? -85.381 -32.679 32.000 1.00 53.02 137 LYS B C 1
ATOM 3257 O O . LYS B 1 108 ? -86.437 -32.711 31.376 1.00 58.92 137 LYS B O 1
ATOM 3261 N N . CYS B 1 109 ? -84.304 -33.395 31.638 1.00 50.49 138 CYS B N 1
ATOM 3262 C CA . CYS B 1 109 ? -84.307 -34.244 30.449 1.00 48.97 138 CYS B CA 1
ATOM 3263 C C . CYS B 1 109 ? -83.615 -35.552 30.733 1.00 50.84 138 CYS B C 1
ATOM 3264 O O . CYS B 1 109 ? -82.598 -35.593 31.446 1.00 48.91 138 CYS B O 1
ATOM 3267 N N . LEU B 1 110 ? -84.168 -36.598 30.147 1.00 50.09 139 LEU B N 1
ATOM 3268 C CA . LEU B 1 110 ? -83.558 -37.905 30.098 1.00 56.69 139 LEU B CA 1
ATOM 3269 C C . LEU B 1 110 ? -83.545 -38.355 28.653 1.00 51.62 139 LEU B C 1
ATOM 3270 O O . LEU B 1 110 ? -84.579 -38.318 28.018 1.00 56.60 139 LEU B O 1
ATOM 3275 N N . THR B 1 111 ? -82.382 -38.814 28.151 1.00 52.95 140 THR B N 1
ATOM 3276 C CA . THR B 1 111 ? -82.303 -39.322 26.784 1.00 48.21 140 THR B CA 1
ATOM 3277 C C . THR B 1 111 ? -81.408 -40.559 26.727 1.00 51.09 140 THR B C 1
ATOM 3278 O O . THR B 1 111 ? -80.353 -40.603 27.362 1.00 51.62 140 THR B O 1
ATOM 3282 N N . VAL B 1 112 ? -81.773 -41.477 25.822 1.00 52.01 141 VAL B N 1
ATOM 3283 C CA . VAL B 1 112 ? -81.042 -42.712 25.579 1.00 59.09 141 VAL B CA 1
ATOM 3284 C C . VAL B 1 112 ? -80.277 -42.602 24.261 1.00 59.84 141 VAL B C 1
ATOM 3285 O O . VAL B 1 112 ? -80.871 -42.311 23.238 1.00 68.39 141 VAL B O 1
ATOM 3289 N N . LEU B 1 113 ? -78.953 -42.848 24.309 1.00 61.43 142 LEU B N 1
ATOM 3290 C CA . LEU B 1 113 ? -78.143 -43.096 23.117 1.00 62.23 142 LEU B CA 1
ATOM 3291 C C . LEU B 1 113 ? -78.024 -44.596 22.904 1.00 71.36 142 LEU B C 1
ATOM 3292 O O . LEU B 1 113 ? -77.113 -45.238 23.466 1.00 64.41 142 LEU B O 1
ATOM 3297 N N . GLN B 1 114 ? -78.918 -45.131 22.054 1.00 75.08 143 GLN B N 1
ATOM 3298 C CA . GLN B 1 114 ? -79.090 -46.568 21.875 1.00 79.26 143 GLN B CA 1
ATOM 3299 C C . GLN B 1 114 ? -77.778 -47.199 21.409 1.00 74.37 143 GLN B C 1
ATOM 3300 O O . GLN B 1 114 ? -77.339 -48.208 21.958 1.00 66.19 143 GLN B O 1
ATOM 3302 N N . ARG B 1 115 ? -77.163 -46.590 20.396 1.00 70.02 144 ARG B N 1
ATOM 3303 C CA . ARG B 1 115 ? -76.035 -47.193 19.713 1.00 74.23 144 ARG B CA 1
ATOM 3304 C C . ARG B 1 115 ? -74.883 -47.406 20.700 1.00 75.90 144 ARG B C 1
ATOM 3305 O O . ARG B 1 115 ? -74.066 -48.294 20.503 1.00 80.04 144 ARG B O 1
ATOM 3307 N N . LEU B 1 116 ? -74.838 -46.588 21.766 1.00 72.49 145 LEU B N 1
ATOM 3308 C CA . LEU B 1 116 ? -73.781 -46.679 22.768 1.00 69.19 145 LEU B CA 1
ATOM 3309 C C . LEU B 1 116 ? -74.272 -47.429 24.011 1.00 70.16 145 LEU B C 1
ATOM 3310 O O . LEU B 1 116 ? -73.456 -47.932 24.773 1.00 70.15 145 LEU B O 1
ATOM 3315 N N . ASP B 1 117 ? -75.598 -47.478 24.222 1.00 68.85 146 ASP B N 1
ATOM 3316 C CA . ASP B 1 117 ? -76.175 -48.204 25.354 1.00 68.15 146 ASP B CA 1
ATOM 3317 C C . ASP B 1 117 ? -75.927 -47.424 26.651 1.00 61.73 146 ASP B C 1
ATOM 3318 O O . ASP B 1 117 ? -75.636 -48.001 27.694 1.00 59.20 146 ASP B O 1
ATOM 3323 N N . VAL B 1 118 ? -76.064 -46.105 26.565 1.00 55.08 147 VAL B N 1
ATOM 3324 C CA . VAL B 1 118 ? -75.988 -45.242 27.717 1.00 54.45 147 VAL B CA 1
ATOM 3325 C C . VAL B 1 118 ? -77.234 -44.408 27.718 1.00 54.17 147 VAL B C 1
ATOM 3326 O O . VAL B 1 118 ? -77.935 -44.378 26.709 1.00 56.36 147 VAL B O 1
ATOM 3330 N N . TRP B 1 119 ? -77.523 -43.786 28.873 1.00 50.42 148 TRP B N 1
ATOM 3331 C CA . TRP B 1 119 ? -78.540 -42.765 28.969 1.00 50.62 148 TRP B CA 1
ATOM 3332 C C . TRP B 1 119 ? -77.947 -41.516 29.599 1.00 47.87 148 TRP B C 1
ATOM 3333 O O . TRP B 1 119 ? -76.880 -41.566 30.218 1.00 49.68 148 TRP B O 1
ATOM 3344 N N . LEU B 1 120 ? -78.629 -40.390 29.372 1.00 50.06 149 LEU B N 1
ATOM 3345 C CA . LEU B 1 120 ? -78.144 -39.084 29.766 1.00 54.08 149 LEU B CA 1
ATOM 3346 C C . LEU B 1 120 ? -79.153 -38.442 30.676 1.00 50.65 149 LEU B C 1
ATOM 3347 O O . LEU B 1 120 ? -80.343 -38.514 30.412 1.00 49.11 149 LEU B O 1
ATOM 3352 N N . SER B 1 121 ? -78.657 -37.742 31.705 1.00 50.54 150 SER B N 1
ATOM 3353 C CA . SER B 1 121 ? -79.478 -36.847 32.478 1.00 47.29 150 SER B CA 1
ATOM 3354 C C . SER B 1 121 ? -79.072 -35.414 32.187 1.00 50.73 150 SER B C 1
ATOM 3355 O O . SER B 1 121 ? -77.896 -35.113 32.117 1.00 53.20 150 SER B O 1
ATOM 3358 N N . GLY B 1 122 ? -80.070 -34.527 32.086 1.00 56.60 151 GLY B N 1
ATOM 3359 C CA . GLY B 1 122 ? -79.829 -33.128 31.781 1.00 55.60 151 GLY B CA 1
ATOM 3360 C C . GLY B 1 122 ? -80.502 -32.217 32.799 1.00 55.28 151 GLY B C 1
ATOM 3361 O O . GLY B 1 122 ? -81.728 -32.057 32.787 1.00 58.03 151 GLY B O 1
ATOM 3362 N N . GLY B 1 123 ? -79.681 -31.637 33.680 1.00 54.52 152 GLY B N 1
ATOM 3363 C CA . GLY B 1 123 ? -80.101 -30.544 34.531 1.00 60.77 152 GLY B CA 1
ATOM 3364 C C . GLY B 1 123 ? -79.267 -29.298 34.261 1.00 56.86 152 GLY B C 1
ATOM 3365 O O . GLY B 1 123 ? -79.244 -28.799 33.147 1.00 69.18 152 GLY B O 1
ATOM 3366 N N . ASN B 1 124 ? -78.604 -28.802 35.300 1.00 56.45 153 ASN B N 1
ATOM 3367 C CA . ASN B 1 124 ? -77.619 -27.741 35.161 1.00 56.04 153 ASN B CA 1
ATOM 3368 C C . ASN B 1 124 ? -76.359 -28.293 34.506 1.00 54.72 153 ASN B C 1
ATOM 3369 O O . ASN B 1 124 ? -75.588 -27.552 33.896 1.00 58.24 153 ASN B O 1
ATOM 3374 N N . ASP B 1 125 ? -76.164 -29.598 34.625 1.00 55.88 154 ASP B N 1
ATOM 3375 C CA . ASP B 1 125 ? -75.073 -30.258 33.951 1.00 59.31 154 ASP B CA 1
ATOM 3376 C C . ASP B 1 125 ? -75.595 -31.525 33.280 1.00 53.11 154 ASP B C 1
ATOM 3377 O O . ASP B 1 125 ? -76.730 -31.943 33.511 1.00 46.39 154 ASP B O 1
ATOM 3382 N N . LEU B 1 126 ? -74.753 -32.109 32.431 1.00 43.79 155 LEU B N 1
ATOM 3383 C CA . LEU B 1 126 ? -75.127 -33.245 31.635 1.00 47.47 155 LEU B CA 1
ATOM 3384 C C . LEU B 1 126 ? -74.292 -34.432 32.075 1.00 45.68 155 LEU B C 1
ATOM 3385 O O . LEU B 1 126 ? -73.080 -34.388 31.966 1.00 50.29 155 LEU B O 1
ATOM 3390 N N . CYS B 1 127 ? -74.962 -35.506 32.514 1.00 50.05 156 CYS B N 1
ATOM 3391 C CA . CYS B 1 127 ? -74.286 -36.695 33.012 1.00 46.78 156 CYS B CA 1
ATOM 3392 C C . CYS B 1 127 ? -74.605 -37.892 32.136 1.00 44.65 156 CYS B C 1
ATOM 3393 O O . CYS B 1 127 ? -75.715 -38.027 31.642 1.00 47.40 156 CYS B O 1
ATOM 3396 N N . VAL B 1 128 ? -73.638 -38.788 32.018 1.00 45.54 157 VAL B N 1
ATOM 3397 C CA . VAL B 1 128 ? -73.753 -39.957 31.172 1.00 49.76 157 VAL B CA 1
ATOM 3398 C C . VAL B 1 128 ? -73.730 -41.196 32.051 1.00 51.20 157 VAL B C 1
ATOM 3399 O O . VAL B 1 128 ? -72.845 -41.340 32.887 1.00 49.68 157 VAL B O 1
ATOM 3403 N N . TRP B 1 129 ? -74.711 -42.084 31.849 1.00 54.36 158 TRP B N 1
ATOM 3404 C CA . TRP B 1 129 ? -74.895 -43.231 32.717 1.00 52.00 158 TRP B CA 1
ATOM 3405 C C . TRP B 1 129 ? -75.016 -44.497 31.886 1.00 56.96 158 TRP B C 1
ATOM 3406 O O . TRP B 1 129 ? -75.373 -44.443 30.710 1.00 52.81 158 TRP B O 1
ATOM 3417 N N . ASN B 1 130 ? -74.733 -45.643 32.520 1.00 53.57 159 ASN B N 1
ATOM 3418 C CA . ASN B 1 130 ? -74.920 -46.941 31.883 1.00 52.08 159 ASN B CA 1
ATOM 3419 C C . ASN B 1 130 ? -76.117 -47.619 32.529 1.00 57.12 159 ASN B C 1
ATOM 3420 O O . ASN B 1 130 ? -76.728 -47.045 33.424 1.00 55.45 159 ASN B O 1
ATOM 3425 N N . ARG B 1 131 ? -76.415 -48.855 32.089 1.00 58.64 160 ARG B N 1
ATOM 3426 C CA . ARG B 1 131 ? -77.544 -49.611 32.609 1.00 68.05 160 ARG B CA 1
ATOM 3427 C C . ARG B 1 131 ? -77.338 -49.915 34.085 1.00 69.92 160 ARG B C 1
ATOM 3428 O O . ARG B 1 131 ? -78.294 -49.900 34.851 1.00 82.98 160 ARG B O 1
ATOM 3436 N N . LYS B 1 132 ? -76.081 -50.188 34.481 1.00 77.64 161 LYS B N 1
ATOM 3437 C CA . LYS B 1 132 ? -75.766 -50.541 35.866 1.00 76.12 161 LYS B CA 1
ATOM 3438 C C . LYS B 1 132 ? -75.867 -49.300 36.756 1.00 74.97 161 LYS B C 1
ATOM 3439 O O . LYS B 1 132 ? -75.709 -49.394 37.971 1.00 73.37 161 LYS B O 1
ATOM 3443 N N . LEU B 1 133 ? -76.075 -48.132 36.126 1.00 68.73 162 LEU B N 1
ATOM 3444 C CA . LEU B 1 133 ? -76.321 -46.880 36.831 1.00 63.91 162 LEU B CA 1
ATOM 3445 C C . LEU B 1 133 ? -75.010 -46.357 37.418 1.00 58.73 162 LEU B C 1
ATOM 3446 O O . LEU B 1 133 ? -75.004 -45.624 38.400 1.00 57.39 162 LEU B O 1
ATOM 3451 N N . ASP B 1 134 ? -73.915 -46.667 36.749 1.00 54.24 163 ASP B N 1
ATOM 3452 C CA . ASP B 1 134 ? -72.653 -45.994 37.008 1.00 65.14 163 ASP B CA 1
ATOM 3453 C C . ASP B 1 134 ? -72.637 -44.658 36.269 1.00 61.54 163 ASP B C 1
ATOM 3454 O O . ASP B 1 134 ? -73.086 -44.566 35.131 1.00 53.04 163 ASP B O 1
ATOM 3459 N N . LEU B 1 135 ? -72.166 -43.619 36.953 1.00 55.53 164 LEU B N 1
ATOM 3460 C CA . LEU B 1 135 ? -71.792 -42.369 36.303 1.00 55.12 164 LEU B CA 1
ATOM 3461 C C . LEU B 1 135 ? -70.497 -42.581 35.515 1.00 57.36 164 LEU B C 1
ATOM 3462 O O . LEU B 1 135 ? -69.499 -43.000 36.084 1.00 63.23 164 LEU B O 1
ATOM 3467 N N . LEU B 1 136 ? -70.528 -42.296 34.196 1.00 61.45 165 LEU B N 1
ATOM 3468 C CA . LEU B 1 136 ? -69.397 -42.565 33.310 1.00 53.78 165 LEU B CA 1
ATOM 3469 C C . LEU B 1 136 ? -68.578 -41.296 33.101 1.00 52.75 165 LEU B C 1
ATOM 3470 O O . LEU B 1 136 ? -67.354 -41.326 33.135 1.00 58.09 165 LEU B O 1
ATOM 3475 N N . CYS B 1 137 ? -69.265 -40.181 32.892 1.00 51.28 166 CYS B N 1
ATOM 3476 C CA . CYS B 1 137 ? -68.605 -38.893 32.783 1.00 45.40 166 CYS B CA 1
ATOM 3477 C C . CYS B 1 137 ? -69.656 -37.805 32.895 1.00 45.79 166 CYS B C 1
ATOM 3478 O O . CYS B 1 137 ? -70.820 -38.090 32.813 1.00 48.11 166 CYS B O 1
ATOM 3481 N N . LYS B 1 138 ? -69.245 -36.552 32.978 1.00 47.72 167 LYS B N 1
ATOM 3482 C CA . LYS B 1 138 ? -70.217 -35.479 32.993 1.00 56.96 167 LYS B CA 1
ATOM 3483 C C . LYS B 1 138 ? -69.567 -34.157 32.627 1.00 56.80 167 LYS B C 1
ATOM 3484 O O . LYS B 1 138 ? -68.368 -33.998 32.716 1.00 57.87 167 LYS B O 1
ATOM 3490 N N . THR B 1 139 ? -70.397 -33.200 32.260 1.00 55.18 168 THR B N 1
ATOM 3491 C CA . THR B 1 139 ? -69.945 -31.842 32.084 1.00 54.78 168 THR B CA 1
ATOM 3492 C C . THR B 1 139 ? -69.893 -31.156 33.439 1.00 56.46 168 THR B C 1
ATOM 3493 O O . THR B 1 139 ? -70.534 -31.597 34.405 1.00 54.43 168 THR B O 1
ATOM 3497 N N . SER B 1 140 ? -69.185 -30.033 33.467 1.00 61.22 169 SER B N 1
ATOM 3498 C CA . SER B 1 140 ? -69.334 -29.022 34.496 1.00 60.04 169 SER B CA 1
ATOM 3499 C C . SER B 1 140 ? -70.614 -28.218 34.263 1.00 65.28 169 SER B C 1
ATOM 3500 O O . SER B 1 140 ? -71.470 -28.598 33.459 1.00 66.59 169 SER B O 1
ATOM 3503 N N . HIS B 1 141 ? -70.741 -27.108 34.995 1.00 62.78 170 HIS B N 1
ATOM 3504 C CA . HIS B 1 141 ? -71.979 -26.362 35.066 1.00 66.38 170 HIS B CA 1
ATOM 3505 C C . HIS B 1 141 ? -72.209 -25.641 33.737 1.00 64.88 170 HIS B C 1
ATOM 3506 O O . HIS B 1 141 ? -71.356 -24.889 33.296 1.00 63.51 170 HIS B O 1
ATOM 3513 N N . LEU B 1 142 ? -73.386 -25.870 33.124 1.00 61.10 171 LEU B N 1
ATOM 3514 C CA . LEU B 1 142 ? -73.693 -25.317 31.811 1.00 61.53 171 LEU B CA 1
ATOM 3515 C C . LEU B 1 142 ? -74.591 -24.096 31.969 1.00 68.24 171 LEU B C 1
ATOM 3516 O O . LEU B 1 142 ? -74.419 -23.105 31.262 1.00 74.56 171 LEU B O 1
ATOM 3521 N N . SER B 1 143 ? -75.590 -24.200 32.857 1.00 73.64 172 SER B N 1
ATOM 3522 C CA . SER B 1 143 ? -76.585 -23.150 33.018 1.00 82.22 172 SER B CA 1
ATOM 3523 C C . SER B 1 143 ? -77.204 -23.214 34.401 1.00 80.55 172 SER B C 1
ATOM 3524 O O . SER B 1 143 ? -77.202 -24.260 35.041 1.00 88.43 172 SER B O 1
ATOM 3527 N N . ASP B 1 144 ? -77.781 -22.085 34.815 1.00 81.29 173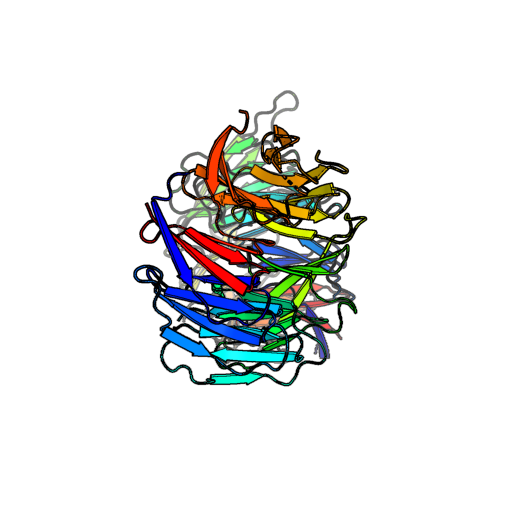 ASP B N 1
ATOM 3528 C CA . ASP B 1 144 ? -78.579 -22.005 36.025 1.00 83.43 173 ASP B CA 1
ATOM 3529 C C . ASP B 1 144 ? -79.999 -22.511 35.734 1.00 83.61 173 ASP B C 1
ATOM 3530 O O . ASP B 1 144 ? -80.626 -23.133 36.588 1.00 88.38 173 ASP B O 1
ATOM 3535 N N . THR B 1 145 ? -80.487 -22.256 34.509 1.00 84.52 174 THR B N 1
ATOM 3536 C CA . THR B 1 145 ? -81.887 -22.500 34.170 1.00 93.92 174 THR B CA 1
ATOM 3537 C C . THR B 1 145 ? -82.120 -23.997 33.921 1.00 93.23 174 THR B C 1
ATOM 3538 O O . THR B 1 145 ? -83.174 -24.525 34.269 1.00 96.78 174 THR B O 1
ATOM 3542 N N . GLY B 1 146 ? -81.133 -24.667 33.306 1.00 86.91 175 GLY B N 1
ATOM 3543 C CA . GLY B 1 146 ? -81.185 -26.109 33.104 1.00 80.98 175 GLY B CA 1
ATOM 3544 C C . GLY B 1 146 ? -81.298 -26.464 31.623 1.00 74.47 175 GLY B C 1
ATOM 3545 O O . GLY B 1 146 ? -81.789 -25.680 30.831 1.00 79.72 175 GLY B O 1
ATOM 3546 N N . ILE B 1 147 ? -80.820 -27.651 31.265 1.00 67.70 176 ILE B N 1
ATOM 3547 C CA . ILE B 1 147 ? -80.985 -28.172 29.920 1.00 60.27 176 ILE B CA 1
ATOM 3548 C C . ILE B 1 147 ? -82.483 -28.380 29.665 1.00 62.92 176 ILE B C 1
ATOM 3549 O O . ILE B 1 147 ? -83.146 -29.077 30.423 1.00 61.42 176 ILE B O 1
ATOM 3554 N N . SER B 1 148 ? -83.007 -27.766 28.586 1.00 62.26 177 SER B N 1
ATOM 3555 C CA . SER B 1 148 ? -84.443 -27.769 28.320 1.00 61.27 177 SER B CA 1
ATOM 3556 C C . SER B 1 148 ? -84.811 -28.864 27.318 1.00 60.33 177 SER B C 1
ATOM 3557 O O . SER B 1 148 ? -85.949 -29.325 27.307 1.00 64.94 177 SER B O 1
ATOM 3560 N N . ALA B 1 149 ? -83.852 -29.243 26.460 1.00 56.52 178 ALA B N 1
ATOM 3561 C CA . ALA B 1 149 ? -84.018 -30.358 25.545 1.00 52.57 178 ALA B CA 1
ATOM 3562 C C . ALA B 1 149 ? -82.665 -31.021 25.282 1.00 54.11 178 ALA B C 1
ATOM 3563 O O . ALA B 1 149 ? -81.639 -30.362 25.287 1.00 50.54 178 ALA B O 1
ATOM 3565 N N . LEU B 1 150 ? -82.704 -32.317 24.961 1.00 51.27 179 LEU B N 1
ATOM 3566 C CA . LEU B 1 150 ? -81.512 -33.110 24.800 1.00 47.45 179 LEU B CA 1
ATOM 3567 C C . LEU B 1 150 ? -81.777 -34.195 23.757 1.00 52.35 179 LEU B C 1
ATOM 3568 O O . LEU B 1 150 ? -82.491 -35.155 24.021 1.00 48.33 179 LEU B O 1
ATOM 3573 N N . VAL B 1 151 ? -81.186 -34.022 22.558 1.00 48.99 180 VAL B N 1
ATOM 3574 C CA . VAL B 1 151 ? -81.573 -34.792 21.403 1.00 47.11 180 VAL B CA 1
ATOM 3575 C C . VAL B 1 151 ? -80.344 -35.426 20.749 1.00 50.64 180 VAL B C 1
ATOM 3576 O O . VAL B 1 151 ? -79.359 -34.751 20.451 1.00 50.92 180 VAL B O 1
ATOM 3580 N N . GLU B 1 152 ? -80.471 -36.723 20.449 1.00 50.07 181 GLU B N 1
ATOM 3581 C CA . GLU B 1 152 ? -79.429 -37.485 19.801 1.00 51.23 181 GLU B CA 1
ATOM 3582 C C . GLU B 1 152 ? -79.431 -37.181 18.301 1.00 45.44 181 GLU B C 1
ATOM 3583 O O . GLU B 1 152 ? -80.477 -37.136 17.681 1.00 51.19 181 GLU B O 1
ATOM 3589 N N . ILE B 1 153 ? -78.231 -36.963 17.745 1.00 51.72 182 ILE B N 1
ATOM 3590 C CA . ILE B 1 153 ? -78.023 -36.778 16.306 1.00 46.35 182 ILE B CA 1
ATOM 3591 C C . ILE B 1 153 ? -76.980 -37.797 15.891 1.00 48.71 182 ILE B C 1
ATOM 3592 O O . ILE B 1 153 ? -76.448 -38.477 16.742 1.00 48.39 182 ILE B O 1
ATOM 3597 N N . PRO B 1 154 ? -76.623 -37.929 14.594 1.00 50.56 183 PRO B N 1
ATOM 3598 C CA . PRO B 1 154 ? -75.643 -38.942 14.190 1.00 52.17 183 PRO B CA 1
ATOM 3599 C C . PRO B 1 154 ? -74.242 -38.755 14.782 1.00 50.46 183 PRO B C 1
ATOM 3600 O O . PRO B 1 154 ? -73.839 -37.642 15.119 1.00 51.42 183 PRO B O 1
ATOM 3604 N N . ALA B 1 155 ? -73.491 -39.863 14.835 1.00 49.02 184 ALA B N 1
ATOM 3605 C CA . ALA B 1 155 ? -72.040 -39.846 15.040 1.00 51.13 184 ALA B CA 1
ATOM 3606 C C . ALA B 1 155 ? -71.727 -39.596 16.509 1.00 52.47 184 ALA B C 1
ATOM 3607 O O . ALA B 1 155 ? -70.743 -38.933 16.826 1.00 56.67 184 ALA B O 1
ATOM 3609 N N . ASN B 1 156 ? -72.605 -40.137 17.380 1.00 49.44 185 ASN B N 1
ATOM 3610 C CA . ASN B 1 156 ? -72.420 -40.204 18.831 1.00 52.04 185 ASN B CA 1
ATOM 3611 C C . ASN B 1 156 ? -72.444 -38.812 19.427 1.00 52.07 185 ASN B C 1
ATOM 3612 O O . ASN B 1 156 ? -71.884 -38.585 20.501 1.00 49.97 185 ASN B O 1
ATOM 3617 N N . CYS B 1 157 ? -73.148 -37.901 18.756 1.00 49.48 186 CYS B N 1
ATOM 3618 C CA . CYS B 1 157 ? -73.311 -36.564 19.256 1.00 47.79 186 CYS B CA 1
ATOM 3619 C C . CYS B 1 157 ? -74.724 -36.379 19.794 1.00 47.31 186 CYS B C 1
ATOM 3620 O O . CYS B 1 157 ? -75.633 -37.155 19.492 1.00 53.64 186 CYS B O 1
ATOM 3623 N N . VAL B 1 158 ? -74.859 -35.414 20.685 1.00 42.99 187 VAL B N 1
ATOM 3624 C CA . VAL B 1 158 ? -76.137 -35.051 21.251 1.00 45.06 187 VAL B CA 1
ATOM 3625 C C . VAL B 1 158 ? -76.162 -33.531 21.307 1.00 49.31 187 VAL B C 1
ATOM 3626 O O . VAL B 1 158 ? -75.114 -32.893 21.502 1.00 41.19 187 VAL B O 1
ATOM 3630 N N . VAL B 1 159 ? -77.337 -32.965 21.088 1.00 49.90 188 VAL B N 1
ATOM 3631 C CA . VAL B 1 159 ? -77.528 -31.524 21.136 1.00 45.99 188 VAL B CA 1
ATOM 3632 C C . VAL B 1 159 ? -78.309 -31.175 22.395 1.00 51.24 188 VAL B C 1
ATOM 3633 O O . VAL B 1 159 ? -79.333 -31.815 22.705 1.00 49.59 188 VAL B O 1
ATOM 3637 N N . ALA B 1 160 ? -77.824 -30.142 23.091 1.00 45.42 189 ALA B N 1
ATOM 3638 C CA . ALA B 1 160 ? -78.420 -29.649 24.315 1.00 47.26 189 ALA B CA 1
ATOM 3639 C C . ALA B 1 160 ? -78.866 -28.208 24.107 1.00 50.12 189 ALA B C 1
ATOM 3640 O O . ALA B 1 160 ? -78.058 -27.344 23.758 1.00 50.93 189 ALA B O 1
ATOM 3642 N N . ALA B 1 161 ? -80.164 -27.977 24.274 1.00 48.89 190 ALA B N 1
ATOM 3643 C CA . ALA B 1 161 ? -80.708 -26.636 24.324 1.00 49.71 190 ALA B CA 1
ATOM 3644 C C . ALA B 1 161 ? -80.539 -26.118 25.737 1.00 50.19 190 ALA B C 1
ATOM 3645 O O . ALA B 1 161 ? -80.977 -26.760 26.681 1.00 53.28 190 ALA B O 1
ATOM 3647 N N . VAL B 1 162 ? -79.808 -25.005 25.853 1.00 54.45 191 VAL B N 1
ATOM 3648 C CA . VAL B 1 162 ? -79.556 -24.330 27.110 1.00 53.58 191 VAL B CA 1
ATOM 3649 C C . VAL B 1 162 ? -79.876 -22.844 26.923 1.00 52.05 191 VAL B C 1
ATOM 3650 O O . VAL B 1 162 ? -79.062 -22.086 26.397 1.00 55.80 191 VAL B O 1
ATOM 3654 N N . GLY B 1 163 ? -81.094 -22.461 27.275 1.00 53.04 192 GLY B N 1
ATOM 3655 C CA . GLY B 1 163 ? -81.577 -21.106 27.061 1.00 48.23 192 GLY B CA 1
ATOM 3656 C C . GLY B 1 163 ? -81.674 -20.774 25.573 1.00 50.38 192 GLY B C 1
ATOM 3657 O O . GLY B 1 163 ? -82.517 -21.326 24.856 1.00 57.76 192 GLY B O 1
ATOM 3658 N N . LYS B 1 164 ? -80.821 -19.839 25.142 1.00 55.27 193 LYS B N 1
ATOM 3659 C CA . LYS B 1 164 ? -80.757 -19.370 23.766 1.00 60.04 193 LYS B CA 1
ATOM 3660 C C . LYS B 1 164 ? -79.761 -20.202 22.964 1.00 60.43 193 LYS B C 1
ATOM 3661 O O . LYS B 1 164 ? -79.555 -19.951 21.773 1.00 61.67 193 LYS B O 1
ATOM 3665 N N . GLU B 1 165 ? -79.083 -21.131 23.638 1.00 59.67 194 GLU B N 1
ATOM 3666 C CA . GLU B 1 165 ? -77.868 -21.705 23.105 1.00 61.00 194 GLU B CA 1
ATOM 3667 C C . GLU B 1 165 ? -78.091 -23.170 22.781 1.00 57.25 194 GLU B C 1
ATOM 3668 O O . GLU B 1 165 ? -78.838 -23.877 23.467 1.00 56.08 194 GLU B O 1
ATOM 3674 N N . LEU B 1 166 ? -77.416 -23.602 21.729 1.00 53.07 195 LEU B N 1
ATOM 3675 C CA . LEU B 1 166 ? -77.260 -24.999 21.424 1.00 48.79 195 LEU B CA 1
ATOM 3676 C C . LEU B 1 166 ? -75.814 -25.389 21.615 1.00 47.74 195 LEU B C 1
ATOM 3677 O O . LEU B 1 166 ? -74.922 -24.721 21.119 1.00 59.03 195 LEU B O 1
ATOM 3682 N N . ILE B 1 167 ? -75.605 -26.437 22.411 1.00 48.82 196 ILE B N 1
ATOM 3683 C CA . ILE B 1 167 ? -74.293 -26.989 22.634 1.00 51.29 196 ILE B CA 1
ATOM 3684 C C . ILE B 1 167 ? -74.300 -28.404 22.121 1.00 51.17 196 ILE B C 1
ATOM 3685 O O . ILE B 1 167 ? -75.205 -29.166 22.433 1.00 54.63 196 ILE B O 1
ATOM 3690 N N . ILE B 1 168 ? -73.268 -28.759 21.371 1.00 50.40 197 ILE B N 1
ATOM 3691 C CA . ILE B 1 168 ? -73.160 -30.097 20.841 1.00 45.88 197 ILE B CA 1
ATOM 3692 C C . ILE B 1 168 ? -72.016 -30.811 21.517 1.00 47.83 197 ILE B C 1
ATOM 3693 O O . ILE B 1 168 ? -70.927 -30.257 21.640 1.00 46.32 197 ILE B O 1
ATOM 3698 N N . PHE B 1 169 ? -72.278 -32.063 21.915 1.00 44.50 198 PHE B N 1
ATOM 3699 C CA . PHE B 1 169 ? -71.313 -32.886 22.600 1.00 42.84 198 PHE B CA 1
ATOM 3700 C C . PHE B 1 169 ? -71.085 -34.155 21.813 1.00 51.36 198 PHE B C 1
ATOM 3701 O O . PHE B 1 169 ? -72.024 -34.699 21.252 1.00 48.45 198 PHE B O 1
ATOM 3709 N N . ARG B 1 170 ? -69.848 -34.666 21.865 1.00 50.41 199 ARG B N 1
ATOM 3710 C CA . ARG B 1 170 ? -69.538 -35.982 21.348 1.00 50.58 199 ARG B CA 1
ATOM 3711 C C . ARG B 1 170 ? -69.155 -36.869 22.518 1.00 48.32 199 ARG B C 1
ATOM 3712 O O . ARG B 1 170 ? -68.406 -36.438 23.383 1.00 53.52 199 ARG B O 1
ATOM 3720 N N . LEU B 1 171 ? -69.713 -38.092 22.536 1.00 52.53 200 LEU B N 1
ATOM 3721 C CA . LEU B 1 171 ? -69.379 -39.108 23.519 1.00 52.36 200 LEU B CA 1
ATOM 3722 C C . LEU B 1 171 ? -68.351 -40.046 22.930 1.00 58.68 200 LEU B C 1
ATOM 3723 O O . LEU B 1 171 ? -68.560 -40.588 21.836 1.00 58.24 200 LEU B O 1
ATOM 3728 N N . VAL B 1 172 ? -67.272 -40.269 23.696 1.00 54.19 201 VAL B N 1
ATOM 3729 C CA . VAL B 1 172 ? -66.200 -41.168 23.316 1.00 52.89 201 VAL B CA 1
ATOM 3730 C C . VAL B 1 172 ? -66.167 -42.322 24.309 1.00 47.95 201 VAL B C 1
ATOM 3731 O O . VAL B 1 172 ? -65.914 -42.133 25.498 1.00 46.88 201 VAL B O 1
ATOM 3735 N N . ALA B 1 173 ? -66.474 -43.498 23.810 1.00 52.37 202 ALA B N 1
ATOM 3736 C CA . ALA B 1 173 ? -66.393 -44.710 24.576 1.00 48.94 202 ALA B CA 1
ATOM 3737 C C . ALA B 1 173 ? -64.934 -45.109 24.723 1.00 55.13 202 ALA B C 1
ATOM 3738 O O . ALA B 1 173 ? -64.164 -45.001 23.771 1.00 54.26 202 ALA B O 1
ATOM 3740 N N . PRO B 1 174 ? -64.535 -45.674 25.882 1.00 61.96 203 PRO B N 1
ATOM 3741 C CA . PRO B 1 174 ? -63.183 -46.176 26.059 1.00 65.45 203 PRO B CA 1
ATOM 3742 C C . PRO B 1 174 ? -63.008 -47.392 25.171 1.00 66.25 203 PRO B C 1
ATOM 3743 O O . PRO B 1 174 ? -63.995 -47.990 24.737 1.00 59.68 203 PRO B O 1
ATOM 3747 N N . THR B 1 175 ? -61.747 -47.768 24.946 1.00 76.51 204 THR B N 1
ATOM 3748 C CA . THR B 1 175 ? -61.416 -48.936 24.146 1.00 86.10 204 THR B CA 1
ATOM 3749 C C . THR B 1 175 ? -60.711 -49.955 25.035 1.00 90.52 204 THR B C 1
ATOM 3750 O O . THR B 1 175 ? -60.258 -49.615 26.124 1.00 91.97 204 THR B O 1
ATOM 3754 N N . GLU B 1 176 ? -60.613 -51.201 24.547 1.00 99.12 205 GLU B N 1
ATOM 3755 C CA . GLU B 1 176 ? -59.941 -52.272 25.276 1.00 99.88 205 GLU B CA 1
ATOM 3756 C C . GLU B 1 176 ? -58.495 -51.856 25.554 1.00 97.40 205 GLU B C 1
ATOM 3757 O O . GLU B 1 176 ? -57.606 -52.098 24.739 1.00 108.65 205 GLU B O 1
ATOM 3759 N N . GLY B 1 177 ? -58.281 -51.224 26.717 1.00 88.66 206 GLY B N 1
ATOM 3760 C CA . GLY B 1 177 ? -57.020 -50.571 27.026 1.00 90.45 206 GLY B CA 1
ATOM 3761 C C . GLY B 1 177 ? -57.215 -49.408 28.003 1.00 94.63 206 GLY B C 1
ATOM 3762 O O . GLY B 1 177 ? -56.453 -49.268 28.960 1.00 93.52 206 GLY B O 1
ATOM 3763 N N . SER B 1 178 ? -58.221 -48.558 27.722 1.00 91.77 207 SER B N 1
ATOM 3764 C CA . SER B 1 178 ? -58.614 -47.481 28.624 1.00 88.20 207 SER B CA 1
ATOM 3765 C C . SER B 1 178 ? -59.956 -47.824 29.273 1.00 89.06 207 SER B C 1
ATOM 3766 O O . SER B 1 178 ? -60.593 -48.818 28.900 1.00 82.30 207 SER B O 1
ATOM 3769 N N . LEU B 1 179 ? -60.366 -47.014 30.268 1.00 87.70 208 LEU B N 1
ATOM 3770 C CA . LEU B 1 179 ? -61.667 -47.196 30.907 1.00 81.53 208 LEU B CA 1
ATOM 3771 C C . LEU B 1 179 ? -62.337 -45.854 31.206 1.00 65.18 208 LEU B C 1
ATOM 3772 O O . LEU B 1 179 ? -63.350 -45.841 31.887 1.00 89.11 208 LEU B O 1
ATOM 3777 N N . ALA B 1 180 ? -61.810 -44.733 30.667 1.00 52.93 209 ALA B N 1
ATOM 3778 C CA . ALA B 1 180 ? -62.389 -43.410 30.958 1.00 54.02 209 ALA B CA 1
ATOM 3779 C C . ALA B 1 180 ? -63.229 -42.879 29.779 1.00 53.41 209 ALA B C 1
ATOM 3780 O O . ALA B 1 180 ? -62.680 -42.350 28.830 1.00 53.18 209 ALA B O 1
ATOM 3782 N N . TRP B 1 181 ? -64.555 -42.987 29.880 1.00 44.96 210 TRP B N 1
ATOM 3783 C CA . TRP B 1 181 ? -65.474 -42.285 28.985 1.00 53.59 210 TRP B CA 1
ATOM 3784 C C . TRP B 1 181 ? -65.142 -40.799 28.972 1.00 53.68 210 TRP B C 1
ATOM 3785 O O . TRP B 1 181 ? -64.689 -40.265 29.966 1.00 53.01 210 TRP B O 1
ATOM 3796 N N . ALA B 1 182 ? -65.466 -40.121 27.873 1.00 54.29 211 ALA B N 1
ATOM 3797 C CA . ALA B 1 182 ? -65.405 -38.663 27.843 1.00 50.79 211 ALA B CA 1
ATOM 3798 C C . ALA B 1 182 ? -66.612 -38.102 27.109 1.00 54.64 211 ALA B C 1
ATOM 3799 O O . ALA B 1 182 ? -67.156 -38.740 26.210 1.00 54.60 211 ALA B O 1
ATOM 3801 N N . ILE B 1 183 ? -67.029 -36.909 27.530 1.00 50.99 212 ILE B N 1
ATOM 3802 C CA . ILE B 1 183 ? -68.019 -36.150 26.822 1.00 54.91 212 ILE B CA 1
ATOM 3803 C C . ILE B 1 183 ? -67.415 -34.784 26.495 1.00 55.16 212 ILE B C 1
ATOM 3804 O O . ILE B 1 183 ? -66.989 -34.056 27.383 1.00 52.62 212 ILE B O 1
ATOM 3809 N N . LEU B 1 184 ? -67.301 -34.505 25.189 1.00 54.14 213 LEU B N 1
ATOM 3810 C CA . LEU B 1 184 ? -66.553 -33.372 24.689 1.00 47.69 213 LEU B CA 1
ATOM 3811 C C . LEU B 1 184 ? -67.525 -32.382 24.065 1.00 49.62 213 LEU B C 1
ATOM 3812 O O . LEU B 1 184 ? -68.303 -32.754 23.190 1.00 48.95 213 LEU B O 1
ATOM 3817 N N . GLU B 1 185 ? -67.467 -31.124 24.515 1.00 46.73 214 GLU B N 1
ATOM 3818 C CA . GLU B 1 185 ? -68.144 -30.046 23.829 1.00 52.39 214 GLU B CA 1
ATOM 3819 C C . GLU B 1 185 ? -67.462 -29.820 22.487 1.00 51.84 214 GLU B C 1
ATOM 3820 O O . GLU B 1 185 ? -66.267 -29.543 22.439 1.00 59.05 214 GLU B O 1
ATOM 3826 N N . VAL B 1 186 ? -68.208 -29.969 21.389 1.00 50.13 215 VAL B N 1
ATOM 3827 C CA . VAL B 1 186 ? -67.584 -29.879 20.072 1.00 49.60 215 VAL B CA 1
ATOM 3828 C C . VAL B 1 186 ? -68.087 -28.652 19.328 1.00 49.08 215 VAL B C 1
ATOM 3829 O O . VAL B 1 186 ? -67.473 -28.236 18.354 1.00 53.57 215 VAL B O 1
ATOM 3833 N N . LYS B 1 187 ? -69.181 -28.051 19.775 1.00 50.82 216 LYS B N 1
ATOM 3834 C CA . LYS B 1 187 ? -69.722 -26.944 19.017 1.00 52.13 216 LYS B CA 1
ATOM 3835 C C . LYS B 1 187 ? -70.748 -26.211 19.834 1.00 50.13 216 LYS B C 1
ATOM 3836 O O . LYS B 1 187 ? -71.507 -26.815 20.575 1.00 52.55 216 LYS B O 1
ATOM 3842 N N . ARG B 1 188 ? -70.769 -24.896 19.656 1.00 49.54 217 ARG B N 1
ATOM 3843 C CA . ARG B 1 188 ? -71.745 -24.055 20.296 1.00 55.72 217 ARG B CA 1
ATOM 3844 C C . ARG B 1 188 ? -72.439 -23.222 19.222 1.00 50.17 217 ARG B C 1
ATOM 3845 O O . ARG B 1 188 ? -71.781 -22.638 18.381 1.00 52.36 217 ARG B O 1
ATOM 3853 N N . LEU B 1 189 ? -73.776 -23.232 19.223 1.00 51.73 218 LEU B N 1
ATOM 3854 C CA . LEU B 1 189 ? -74.560 -22.508 18.222 1.00 50.79 218 LEU B CA 1
ATOM 3855 C C . LEU B 1 189 ? -75.358 -21.415 18.919 1.00 53.89 218 LEU B C 1
ATOM 3856 O O . LEU B 1 189 ? -76.099 -21.708 19.844 1.00 58.07 218 LEU B O 1
ATOM 3861 N N . LEU B 1 190 ? -75.247 -20.163 18.422 1.00 57.41 219 LEU B N 1
ATOM 3862 C CA . LEU B 1 190 ? -75.658 -18.990 19.192 1.00 57.36 219 LEU B CA 1
ATOM 3863 C C . LEU B 1 190 ? -76.577 -18.067 18.376 1.00 58.21 219 LEU B C 1
ATOM 3864 O O . LEU B 1 190 ? -76.666 -16.889 18.669 1.00 78.88 219 LEU B O 1
ATOM 3869 N N . ASP B 1 191 ? -77.303 -18.618 17.408 1.00 62.40 220 ASP B N 1
ATOM 3870 C CA . ASP B 1 191 ? -78.056 -17.804 16.456 1.00 71.78 220 ASP B CA 1
ATOM 3871 C C . ASP B 1 191 ? -79.439 -17.451 17.006 1.00 68.59 220 ASP B C 1
ATOM 3872 O O . ASP B 1 191 ? -80.119 -16.585 16.458 1.00 84.19 220 ASP B O 1
ATOM 3877 N N . HIS B 1 192 ? -79.860 -18.126 18.078 1.00 67.43 221 HIS B N 1
ATOM 3878 C CA . HIS B 1 192 ? -81.163 -17.864 18.663 1.00 62.63 221 HIS B CA 1
ATOM 3879 C C . HIS B 1 192 ? -81.103 -16.608 19.521 1.00 68.11 221 HIS B C 1
ATOM 3880 O O . HIS B 1 192 ? -80.190 -16.439 20.310 1.00 60.05 221 HIS B O 1
ATOM 3887 N N . GLN B 1 193 ? -82.111 -15.741 19.358 1.00 71.66 222 GLN B N 1
ATOM 3888 C CA . GLN B 1 193 ? -82.197 -14.492 20.095 1.00 69.39 222 GLN B CA 1
ATOM 3889 C C . GLN B 1 193 ? -83.159 -14.640 21.273 1.00 76.47 222 GLN B C 1
ATOM 3890 O O . GLN B 1 193 ? -83.120 -13.843 22.198 1.00 80.16 222 GLN B O 1
ATOM 3896 N N . ASP B 1 194 ? -84.031 -15.657 21.214 1.00 68.67 223 ASP B N 1
ATOM 3897 C CA . ASP B 1 194 ? -84.913 -15.989 22.318 1.00 69.81 223 ASP B CA 1
ATOM 3898 C C . ASP B 1 194 ? -84.599 -17.415 22.792 1.00 65.74 223 ASP B C 1
ATOM 3899 O O . ASP B 1 194 ? -83.893 -18.158 22.123 1.00 63.42 223 ASP B O 1
ATOM 3904 N N . ASN B 1 195 ? -85.155 -17.798 23.940 1.00 63.99 224 ASN B N 1
ATOM 3905 C CA . ASN B 1 195 ? -84.944 -19.129 24.477 1.00 62.08 224 ASN B CA 1
ATOM 3906 C C . ASN B 1 195 ? -85.469 -20.167 23.501 1.00 66.88 224 ASN B C 1
ATOM 3907 O O . ASN B 1 195 ? -86.514 -19.977 22.869 1.00 61.64 224 ASN B O 1
ATOM 3912 N N . ILE B 1 196 ? -84.749 -21.283 23.415 1.00 66.45 225 ILE B N 1
ATOM 3913 C CA . ILE B 1 196 ? -85.114 -22.354 22.515 1.00 61.62 225 ILE B CA 1
ATOM 3914 C C . ILE B 1 196 ? -86.289 -23.126 23.108 1.00 65.83 225 ILE B C 1
ATOM 3915 O O . ILE B 1 196 ? -86.210 -23.634 24.214 1.00 64.29 225 ILE B O 1
ATOM 3920 N N . LEU B 1 197 ? -87.368 -23.215 22.331 1.00 69.19 226 LEU B N 1
ATOM 3921 C CA . LEU B 1 197 ? -88.619 -23.798 22.782 1.00 75.22 226 LEU B CA 1
ATOM 3922 C C . LEU B 1 197 ? -88.664 -25.277 22.393 1.00 69.42 226 LEU B C 1
ATOM 3923 O O . LEU B 1 197 ? -89.118 -26.104 23.173 1.00 66.09 226 LEU B O 1
ATOM 3928 N N . SER B 1 198 ? -88.188 -25.586 21.173 1.00 57.74 227 SER B N 1
ATOM 3929 C CA . SER B 1 198 ? -88.300 -26.915 20.587 1.00 57.38 227 SER B CA 1
ATOM 3930 C C . SER B 1 198 ? -86.970 -27.289 19.963 1.00 55.80 227 SER B C 1
ATOM 3931 O O . SER B 1 198 ? -86.305 -26.430 19.400 1.00 52.80 227 SER B O 1
ATOM 3934 N N . LEU B 1 199 ? -86.633 -28.587 20.014 1.00 51.14 228 LEU B N 1
ATOM 3935 C CA . LEU B 1 199 ? -85.474 -29.112 19.324 1.00 51.53 228 LEU B CA 1
ATOM 3936 C C . LEU B 1 199 ? -85.774 -30.535 18.861 1.00 50.98 228 LEU B C 1
ATOM 3937 O O . LEU B 1 199 ? -86.004 -31.403 19.677 1.00 52.50 228 LEU B O 1
ATOM 3942 N N . ILE B 1 200 ? -85.735 -30.755 17.542 1.00 53.73 229 ILE B N 1
ATOM 3943 C CA . ILE B 1 200 ? -86.237 -31.981 16.942 1.00 53.38 229 ILE B CA 1
ATOM 3944 C C . ILE B 1 200 ? -85.225 -32.491 15.925 1.00 51.60 229 ILE B C 1
ATOM 3945 O O . ILE B 1 200 ? -84.774 -31.747 15.054 1.00 50.90 229 ILE B O 1
ATOM 3949 N N . ASN B 1 201 ? -84.922 -33.786 16.006 1.00 55.02 230 ASN B N 1
ATOM 3950 C CA . ASN B 1 201 ? -84.161 -34.457 14.973 1.00 53.30 230 ASN B CA 1
ATOM 3951 C C . ASN B 1 201 ? -85.114 -34.910 13.877 1.00 52.46 230 ASN B C 1
ATOM 3952 O O . ASN B 1 201 ? -86.031 -35.698 14.131 1.00 53.16 230 ASN B O 1
ATOM 3957 N N . VAL B 1 202 ? -84.854 -34.417 12.656 1.00 58.43 231 VAL B N 1
ATOM 3958 C CA . VAL B 1 202 ? -85.588 -34.784 11.453 1.00 62.06 231 VAL B CA 1
ATOM 3959 C C . VAL B 1 202 ? -84.709 -35.691 10.584 1.00 64.49 231 VAL B C 1
ATOM 3960 O O . VAL B 1 202 ? -83.834 -35.214 9.859 1.00 67.15 231 VAL B O 1
ATOM 3964 N N . ASN B 1 203 ? -84.946 -36.996 10.653 1.00 61.99 232 ASN B N 1
ATOM 3965 C CA . ASN B 1 203 ? -84.542 -37.887 9.580 1.00 63.63 232 ASN B CA 1
ATOM 3966 C C . ASN B 1 203 ? -83.044 -38.187 9.653 1.00 64.38 232 ASN B C 1
ATOM 3967 O O . ASN B 1 203 ? -82.496 -38.798 8.735 1.00 65.76 232 ASN B O 1
ATOM 3969 N N . ASP B 1 204 ? -82.391 -37.751 10.747 1.00 65.08 233 ASP B N 1
ATOM 3970 C CA . ASP B 1 204 ? -80.949 -37.896 10.913 1.00 58.04 233 ASP B CA 1
ATOM 3971 C C . ASP B 1 204 ? -80.191 -37.169 9.800 1.00 59.13 233 ASP B C 1
ATOM 3972 O O . ASP B 1 204 ? -79.046 -37.488 9.524 1.00 62.98 233 ASP B O 1
ATOM 3977 N N . LEU B 1 205 ? -80.822 -36.164 9.200 1.00 61.75 234 LEU B N 1
ATOM 3978 C CA . LEU B 1 205 ? -80.176 -35.350 8.185 1.00 56.47 234 LEU B CA 1
ATOM 3979 C C . LEU B 1 205 ? -80.135 -33.906 8.656 1.00 47.62 234 LEU B C 1
ATOM 3980 O O . LEU B 1 205 ? -79.222 -33.167 8.345 1.00 53.79 234 LEU B O 1
ATOM 3985 N N . SER B 1 206 ? -81.129 -33.513 9.428 1.00 53.13 235 SER B N 1
ATOM 3986 C CA . SER B 1 206 ? -81.147 -32.177 9.952 1.00 58.41 235 SER B CA 1
ATOM 3987 C C . SER B 1 206 ? -81.800 -32.183 11.320 1.00 57.74 235 SER B C 1
ATOM 3988 O O . SER B 1 206 ? -82.438 -33.171 11.721 1.00 54.36 235 SER B O 1
ATOM 3991 N N . PHE B 1 207 ? -81.571 -31.110 12.064 1.00 53.23 236 PHE B N 1
ATOM 3992 C CA . PHE B 1 207 ? -82.341 -30.862 13.258 1.00 54.13 236 PHE B CA 1
ATOM 3993 C C . PHE B 1 207 ? -82.867 -29.435 13.202 1.00 45.33 236 PHE B C 1
ATOM 3994 O O . PHE B 1 207 ? -82.315 -28.589 12.532 1.00 51.83 236 PHE B O 1
ATOM 4002 N N . VAL B 1 208 ? -83.987 -29.219 13.860 1.00 52.76 237 VAL B N 1
ATOM 4003 C CA . VAL B 1 208 ? -84.738 -27.987 13.751 1.00 47.83 237 VAL B CA 1
ATOM 4004 C C . VAL B 1 208 ? -84.906 -27.426 15.153 1.00 48.50 237 VAL B C 1
ATOM 4005 O O . VAL B 1 208 ? -85.181 -28.182 16.066 1.00 49.14 237 VAL B O 1
ATOM 4009 N N . THR B 1 209 ? -84.737 -26.108 15.315 1.00 47.54 238 THR B N 1
ATOM 4010 C CA . THR B 1 209 ? -85.009 -25.465 16.590 1.00 52.10 238 THR B CA 1
ATOM 4011 C C . THR B 1 209 ? -85.944 -24.273 16.394 1.00 58.90 238 THR B C 1
ATOM 4012 O O . THR B 1 209 ? -85.967 -23.643 15.329 1.00 54.72 238 THR B O 1
ATOM 4016 N N . GLY B 1 210 ? -86.744 -23.996 17.428 1.00 56.75 239 GLY B N 1
ATOM 4017 C CA . GLY B 1 210 ? -87.626 -22.843 17.423 1.00 56.98 239 GLY B CA 1
ATOM 4018 C C . GLY B 1 210 ? -87.653 -22.157 18.780 1.00 58.46 239 GLY B C 1
ATOM 4019 O O . GLY B 1 210 ? -87.359 -22.774 19.801 1.00 55.94 239 GLY B O 1
ATOM 4020 N N . SER B 1 211 ? -88.057 -20.887 18.768 1.00 61.85 240 SER B N 1
ATOM 4021 C CA . SER B 1 211 ? -88.111 -20.067 19.960 1.00 65.56 240 SER B CA 1
ATOM 4022 C C . SER B 1 211 ? -89.504 -19.472 20.100 1.00 71.56 240 SER B C 1
ATOM 4023 O O . SER B 1 211 ? -90.293 -19.523 19.160 1.00 68.72 240 SER B O 1
ATOM 4026 N N . HIS B 1 212 ? -89.760 -18.845 21.263 1.00 81.44 241 HIS B N 1
ATOM 4027 C CA . HIS B 1 212 ? -91.065 -18.264 21.578 1.00 90.66 241 HIS B CA 1
ATOM 4028 C C . HIS B 1 212 ? -91.441 -17.197 20.539 1.00 82.26 241 HIS B C 1
ATOM 4029 O O . HIS B 1 212 ? -92.590 -17.127 20.114 1.00 87.39 241 HIS B O 1
ATOM 4031 N N . VAL B 1 213 ? -90.454 -16.390 20.119 1.00 82.84 242 VAL B N 1
ATOM 4032 C CA . VAL B 1 213 ? -90.707 -15.246 19.243 1.00 78.52 242 VAL B CA 1
ATOM 4033 C C . VAL B 1 213 ? -90.811 -15.705 17.784 1.00 77.60 242 VAL B C 1
ATOM 4034 O O . VAL B 1 213 ? -90.933 -14.881 16.890 1.00 81.10 242 VAL B O 1
ATOM 4038 N N . GLY B 1 214 ? -90.741 -17.016 17.552 1.00 73.86 243 GLY B N 1
ATOM 4039 C CA . GLY B 1 214 ? -91.123 -17.585 16.272 1.00 65.98 243 GLY B CA 1
ATOM 4040 C C . GLY B 1 214 ? -89.941 -17.670 15.315 1.00 63.65 243 GLY B C 1
ATOM 4041 O O . GLY B 1 214 ? -90.131 -17.719 14.097 1.00 65.61 243 GLY B O 1
ATOM 4042 N N . GLU B 1 215 ? -88.726 -17.703 15.876 1.00 62.59 244 GLU B N 1
ATOM 4043 C CA . GLU B 1 215 ? -87.549 -18.074 15.108 1.00 66.87 244 GLU B CA 1
ATOM 4044 C C . GLU B 1 215 ? -87.614 -19.559 14.799 1.00 60.90 244 GLU B C 1
ATOM 4045 O O . GLU B 1 215 ? -87.964 -20.351 15.665 1.00 70.46 244 GLU B O 1
ATOM 4051 N N . LEU B 1 216 ? -87.230 -19.915 13.570 1.00 61.59 245 LEU B N 1
ATOM 4052 C CA . LEU B 1 216 ? -87.129 -21.299 13.142 1.00 62.12 245 LEU B CA 1
ATOM 4053 C C . LEU B 1 216 ? -85.806 -21.489 12.397 1.00 57.47 245 LEU B C 1
ATOM 4054 O O . LEU B 1 216 ? -85.507 -20.743 11.449 1.00 53.99 245 LEU B O 1
ATOM 4059 N N . ILE B 1 217 ? -85.006 -22.478 12.842 1.00 50.23 246 ILE B N 1
ATOM 4060 C CA . ILE B 1 217 ? -83.695 -22.716 12.262 1.00 49.22 246 ILE B CA 1
ATOM 4061 C C . ILE B 1 217 ? -83.541 -24.199 11.937 1.00 51.89 246 ILE B C 1
ATOM 4062 O O . ILE B 1 217 ? -83.808 -25.063 12.766 1.00 52.58 246 ILE B O 1
ATOM 4067 N N . ILE B 1 218 ? -83.057 -24.470 10.729 1.00 51.49 247 ILE B N 1
ATOM 4068 C CA . ILE B 1 218 ? -82.742 -25.816 10.313 1.00 53.86 247 ILE B CA 1
ATOM 4069 C C . ILE B 1 218 ? -81.207 -25.963 10.253 1.00 49.66 247 ILE B C 1
ATOM 4070 O O . ILE B 1 218 ? -80.523 -25.159 9.645 1.00 54.21 247 ILE B O 1
ATOM 4075 N N . TRP B 1 219 ? -80.685 -26.968 10.948 1.00 52.44 248 TRP B N 1
ATOM 4076 C CA . TRP B 1 219 ? -79.254 -27.212 10.994 1.00 49.11 248 TRP B CA 1
ATOM 4077 C C . TRP B 1 219 ? -78.941 -28.550 10.347 1.00 50.36 248 TRP B C 1
ATOM 4078 O O . TRP B 1 219 ? -79.751 -29.468 10.408 1.00 56.49 248 TRP B O 1
ATOM 4089 N N . ASP B 1 220 ? -77.731 -28.651 9.781 1.00 46.74 249 ASP B N 1
ATOM 4090 C CA . ASP B 1 220 ? -77.203 -29.893 9.266 1.00 50.79 249 ASP B CA 1
ATOM 4091 C C . ASP B 1 220 ? -76.802 -30.795 10.436 1.00 53.88 249 ASP B C 1
ATOM 4092 O O . ASP B 1 220 ? -76.066 -30.396 11.310 1.00 51.48 249 ASP B O 1
ATOM 4097 N N . ALA B 1 221 ? -77.279 -32.032 10.415 1.00 57.18 250 ALA B N 1
ATOM 4098 C CA . ALA B 1 221 ? -77.117 -32.917 11.548 1.00 59.55 250 ALA B CA 1
ATOM 4099 C C . ALA B 1 221 ? -75.684 -33.437 11.619 1.00 57.72 250 ALA B C 1
ATOM 4100 O O . ALA B 1 221 ? -75.255 -33.919 12.672 1.00 56.10 250 ALA B O 1
ATOM 4102 N N . LEU B 1 222 ? -74.942 -33.323 10.497 1.00 56.07 251 LEU B N 1
ATOM 4103 C CA . LEU B 1 222 ? -73.650 -33.987 10.354 1.00 54.76 251 LEU B CA 1
ATOM 4104 C C . LEU B 1 222 ? -72.501 -33.001 10.533 1.00 55.19 251 LEU B C 1
ATOM 4105 O O . LEU B 1 222 ? -71.446 -33.382 11.041 1.00 59.42 251 LEU B O 1
ATOM 4110 N N . ASP B 1 223 ? -72.695 -31.734 10.128 1.00 53.93 252 ASP B N 1
ATOM 4111 C CA . ASP B 1 223 ? -71.642 -30.728 10.302 1.00 52.08 252 ASP B CA 1
ATOM 4112 C C . ASP B 1 223 ? -72.171 -29.519 11.059 1.00 45.36 252 ASP B C 1
ATOM 4113 O O . ASP B 1 223 ? -71.455 -28.556 11.268 1.00 49.55 252 ASP B O 1
ATOM 4118 N N . TRP B 1 224 ? -73.432 -29.573 11.476 1.00 52.00 253 TRP B N 1
ATOM 4119 C CA . TRP B 1 224 ? -73.956 -28.623 12.449 1.00 46.01 253 TRP B CA 1
ATOM 4120 C C . TRP B 1 224 ? -73.966 -27.196 11.891 1.00 46.38 253 TRP B C 1
ATOM 4121 O O . TRP B 1 224 ? -74.003 -26.253 12.657 1.00 55.17 253 TRP B O 1
ATOM 4132 N N . THR B 1 225 ? -74.008 -27.050 10.563 1.00 49.08 254 THR B N 1
ATOM 4133 C CA . THR B 1 225 ? -74.096 -25.729 9.945 1.00 56.94 254 THR B CA 1
ATOM 4134 C C . THR B 1 225 ? -75.551 -25.380 9.688 1.00 54.94 254 THR B C 1
ATOM 4135 O O . THR B 1 225 ? -76.388 -26.264 9.492 1.00 53.01 254 THR B O 1
ATOM 4139 N N . MET B 1 226 ? -75.816 -24.069 9.645 1.00 54.61 255 MET B N 1
ATOM 4140 C CA . MET B 1 226 ? -77.148 -23.533 9.453 1.00 51.64 255 MET B CA 1
ATOM 4141 C C . MET B 1 226 ? -77.557 -23.708 7.988 1.00 50.50 255 MET B C 1
ATOM 4142 O O . MET B 1 226 ? -76.879 -23.238 7.096 1.00 57.94 255 MET B O 1
ATOM 4147 N N . GLN B 1 227 ? -78.689 -24.391 7.765 1.00 54.01 256 GLN B N 1
ATOM 4148 C CA . GLN B 1 227 ? -79.194 -24.648 6.430 1.00 58.45 256 GLN B CA 1
ATOM 4149 C C . GLN B 1 227 ? -80.235 -23.586 6.046 1.00 62.43 256 GLN B C 1
ATOM 4150 O O . GLN B 1 227 ? -80.236 -23.096 4.922 1.00 58.40 256 GLN B O 1
ATOM 4156 N N . ALA B 1 228 ? -81.136 -23.269 6.977 1.00 56.75 257 ALA B N 1
ATOM 4157 C CA . ALA B 1 228 ? -82.175 -22.281 6.734 1.00 58.78 257 ALA B CA 1
ATOM 4158 C C . ALA B 1 228 ? -82.496 -21.551 8.031 1.00 64.93 257 ALA B C 1
ATOM 4159 O O . ALA B 1 228 ? -82.257 -22.081 9.117 1.00 62.51 257 ALA B O 1
ATOM 4161 N N . TYR B 1 229 ? -83.069 -20.344 7.891 1.00 59.82 258 TYR B N 1
ATOM 4162 C CA . TYR B 1 229 ? -83.340 -19.466 9.013 1.00 60.69 258 TYR B CA 1
ATOM 4163 C C . TYR B 1 229 ? -84.572 -18.616 8.706 1.00 65.88 258 TYR B C 1
ATOM 4164 O O . TYR B 1 229 ? -84.676 -18.024 7.640 1.00 75.96 258 TYR B O 1
ATOM 4173 N N . GLU B 1 230 ? -85.497 -18.576 9.661 1.00 71.26 259 GLU B N 1
ATOM 4174 C CA . GLU B 1 230 ? -86.651 -17.703 9.600 1.00 72.15 259 GLU B CA 1
ATOM 4175 C C . GLU B 1 230 ? -86.743 -16.955 10.917 1.00 76.12 259 GLU B C 1
ATOM 4176 O O . GLU B 1 230 ? -86.858 -17.575 11.971 1.00 75.98 259 GLU B O 1
ATOM 4182 N N . ARG B 1 231 ? -86.639 -15.624 10.853 1.00 75.24 260 ARG B N 1
ATOM 4183 C CA . ARG B 1 231 ? -86.802 -14.790 12.031 1.00 75.84 260 ARG B CA 1
ATOM 4184 C C . ARG B 1 231 ? -88.244 -14.895 12.517 1.00 83.61 260 ARG B C 1
ATOM 4185 O O . ARG B 1 231 ? -88.511 -14.782 13.715 1.00 88.39 260 ARG B O 1
ATOM 4193 N N . ASN B 1 232 ? -89.165 -15.132 11.574 1.00 76.87 261 ASN B N 1
ATOM 4194 C CA . ASN B 1 232 ? -90.575 -15.214 11.890 1.00 78.79 261 ASN B CA 1
ATOM 4195 C C . ASN B 1 232 ? -91.268 -16.113 10.870 1.00 76.03 261 ASN B C 1
ATOM 4196 O O . ASN B 1 232 ? -91.898 -15.625 9.934 1.00 78.93 261 ASN B O 1
ATOM 4201 N N . PHE B 1 233 ? -91.183 -17.431 11.101 1.00 77.71 262 PHE B N 1
ATOM 4202 C CA . PHE B 1 233 ? -91.626 -18.431 10.133 1.00 77.72 262 PHE B CA 1
ATOM 4203 C C . PHE B 1 233 ? -93.035 -18.087 9.635 1.00 89.59 262 PHE B C 1
ATOM 4204 O O . PHE B 1 233 ? -93.316 -18.226 8.443 1.00 87.38 262 PHE B O 1
ATOM 4207 N N . TRP B 1 234 ? -93.905 -17.635 10.560 1.00 92.75 263 TRP B N 1
ATOM 4208 C CA . TRP B 1 234 ? -95.311 -17.372 10.257 1.00 101.07 263 TRP B CA 1
ATOM 4209 C C . TRP B 1 234 ? -95.429 -16.265 9.189 1.00 97.68 263 TRP B C 1
ATOM 4210 O O . TRP B 1 234 ? -95.806 -15.130 9.557 1.00 94.21 263 TRP B O 1
ATOM 4212 N N . SER B 1 256 ? -97.487 -15.152 19.791 1.00 90.37 285 SER B N 1
ATOM 4213 C CA . SER B 1 256 ? -96.541 -16.092 20.451 1.00 90.22 285 SER B CA 1
ATOM 4214 C C . SER B 1 256 ? -96.704 -17.492 19.852 1.00 97.75 285 SER B C 1
ATOM 4215 O O . SER B 1 256 ? -97.794 -17.845 19.400 1.00 85.16 285 SER B O 1
ATOM 4217 N N . ILE B 1 257 ? -95.599 -18.271 19.848 1.00 95.83 286 ILE B N 1
ATOM 4218 C CA . ILE B 1 257 ? -95.631 -19.687 19.493 1.00 90.78 286 ILE B CA 1
ATOM 4219 C C . ILE B 1 257 ? -95.471 -20.515 20.769 1.00 92.55 286 ILE B C 1
ATOM 4220 O O . ILE B 1 257 ? -94.620 -20.210 21.603 1.00 96.38 286 ILE B O 1
ATOM 4222 N N . HIS B 1 258 ? -96.275 -21.590 20.884 1.00 92.74 287 HIS B N 1
ATOM 4223 C CA . HIS B 1 258 ? -96.412 -22.344 22.128 1.00 93.09 287 HIS B CA 1
ATOM 4224 C C . HIS B 1 258 ? -95.783 -23.740 21.991 1.00 94.74 287 HIS B C 1
ATOM 4225 O O . HIS B 1 258 ? -95.406 -24.351 22.992 1.00 92.88 287 HIS B O 1
ATOM 4227 N N . HIS B 1 259 ? -95.695 -24.250 20.752 1.00 92.24 288 HIS B N 1
ATOM 4228 C CA . HIS B 1 259 ? -95.011 -25.510 20.490 1.00 90.58 288 HIS B CA 1
ATOM 4229 C C . HIS B 1 259 ? -94.947 -25.760 18.981 1.00 84.66 288 HIS B C 1
ATOM 4230 O O . HIS B 1 259 ? -95.662 -25.122 18.208 1.00 77.95 288 HIS B O 1
ATOM 4232 N N . PHE B 1 260 ? -94.068 -26.686 18.572 1.00 80.71 289 PHE B N 1
ATOM 4233 C CA . PHE B 1 260 ? -94.138 -27.252 17.234 1.00 80.70 289 PHE B CA 1
ATOM 4234 C C . PHE B 1 260 ? -93.554 -28.663 17.240 1.00 71.45 289 PHE B C 1
ATOM 4235 O O . PHE B 1 260 ? -92.841 -29.058 18.159 1.00 70.83 289 PHE B O 1
ATOM 4243 N N . THR B 1 261 ? -93.879 -29.408 16.191 1.00 69.68 290 THR B N 1
ATOM 4244 C CA . THR B 1 261 ? -93.265 -30.697 15.932 1.00 77.19 290 THR B CA 1
ATOM 4245 C C . THR B 1 261 ? -93.069 -30.837 14.428 1.00 77.81 290 THR B C 1
ATOM 4246 O O . THR B 1 261 ? -93.485 -29.971 13.657 1.00 74.38 290 THR B O 1
ATOM 4250 N N . CYS B 1 262 ? -92.486 -31.961 14.024 1.00 71.57 291 CYS B N 1
ATOM 4251 C CA . CYS B 1 262 ? -92.003 -32.131 12.669 1.00 74.11 291 CYS B CA 1
ATOM 4252 C C . CYS B 1 262 ? -92.195 -33.582 12.259 1.00 80.11 291 CYS B C 1
ATOM 4253 O O . CYS B 1 262 ? -92.019 -34.482 13.080 1.00 80.71 291 CYS B O 1
ATOM 4255 N N . ASP B 1 263 ? -92.575 -33.795 10.990 1.00 82.40 292 ASP B N 1
ATOM 4256 C CA . ASP B 1 263 ? -92.554 -35.125 10.392 1.00 82.97 292 ASP B CA 1
ATOM 4257 C C . ASP B 1 263 ? -91.208 -35.303 9.697 1.00 88.42 292 ASP B C 1
ATOM 4258 O O . ASP B 1 263 ? -90.193 -34.817 10.197 1.00 96.59 292 ASP B O 1
ATOM 4263 N N . GLU B 1 264 ? -91.205 -35.987 8.542 1.00 86.25 293 GLU B N 1
ATOM 4264 C CA . GLU B 1 264 ? -89.978 -36.230 7.801 1.00 85.67 293 GLU B CA 1
ATOM 4265 C C . GLU B 1 264 ? -89.650 -35.027 6.910 1.00 85.76 293 GLU B C 1
ATOM 4266 O O . GLU B 1 264 ? -88.505 -34.859 6.502 1.00 86.53 293 GLU B O 1
ATOM 4268 N N . GLU B 1 265 ? -90.660 -34.193 6.612 1.00 90.46 294 GLU B N 1
ATOM 4269 C CA . GLU B 1 265 ? -90.551 -33.223 5.530 1.00 83.19 294 GLU B CA 1
ATOM 4270 C C . GLU B 1 265 ? -91.116 -31.856 5.928 1.00 81.20 294 GLU B C 1
ATOM 4271 O O . GLU B 1 265 ? -90.945 -30.889 5.187 1.00 90.83 294 GLU B O 1
ATOM 4273 N N . ASN B 1 266 ? -91.814 -31.775 7.070 1.00 79.17 295 ASN B N 1
ATOM 4274 C CA . ASN B 1 266 ? -92.634 -30.602 7.369 1.00 86.13 295 ASN B CA 1
ATOM 4275 C C . ASN B 1 266 ? -92.611 -30.303 8.861 1.00 76.99 295 ASN B C 1
ATOM 4276 O O . ASN B 1 266 ? -92.518 -31.211 9.677 1.00 82.59 295 ASN B O 1
ATOM 4281 N N . VAL B 1 267 ? -92.753 -29.015 9.196 1.00 70.74 296 VAL B N 1
ATOM 4282 C CA . VAL B 1 267 ? -92.888 -28.582 10.575 1.00 79.75 296 VAL B CA 1
ATOM 4283 C C . VAL B 1 267 ? -94.334 -28.146 10.804 1.00 81.87 296 VAL B C 1
ATOM 4284 O O . VAL B 1 267 ? -94.923 -27.483 9.953 1.00 86.49 296 VAL B O 1
ATOM 4286 N N . PHE B 1 268 ? -94.887 -28.518 11.969 1.00 80.20 297 PHE B N 1
ATOM 4287 C CA . PHE B 1 268 ? -96.259 -28.187 12.324 1.00 90.94 297 PHE B CA 1
ATOM 4288 C C . PHE B 1 268 ? -96.255 -27.367 13.610 1.00 84.58 297 PHE B C 1
ATOM 4289 O O . PHE B 1 268 ? -95.878 -27.868 14.663 1.00 87.93 297 PHE B O 1
ATOM 4297 N N . ALA B 1 269 ? -96.721 -26.117 13.517 1.00 79.68 298 ALA B N 1
ATOM 4298 C CA . ALA B 1 269 ? -96.528 -25.145 14.579 1.00 87.16 298 ALA B CA 1
ATOM 4299 C C . ALA B 1 269 ? -97.875 -24.666 15.114 1.00 94.16 298 ALA B C 1
ATOM 4300 O O . ALA B 1 269 ? -98.879 -24.682 14.402 1.00 92.70 298 ALA B O 1
ATOM 4302 N N . ALA B 1 270 ? -97.870 -24.225 16.378 1.00 97.98 299 ALA B N 1
ATOM 4303 C CA . ALA B 1 270 ? -99.056 -23.692 17.024 1.00 95.28 299 ALA B CA 1
ATOM 4304 C C . ALA B 1 270 ? -98.807 -22.242 17.435 1.00 97.97 299 ALA B C 1
ATOM 4305 O O . ALA B 1 270 ? -98.321 -21.976 18.537 1.00 95.78 299 ALA B O 1
ATOM 4307 N N . VAL B 1 271 ? -99.134 -21.312 16.529 1.00 99.93 300 VAL B N 1
ATOM 4308 C CA . VAL B 1 271 ? -99.068 -19.888 16.822 1.00 101.49 300 VAL B CA 1
ATOM 4309 C C . VAL B 1 271 ? -100.441 -19.430 17.313 1.00 98.94 300 VAL B C 1
ATOM 4310 O O . VAL B 1 271 ? -101.336 -19.170 16.513 1.00 96.83 300 VAL B O 1
ATOM 4312 N N . GLY B 1 272 ? -100.595 -19.362 18.640 1.00 97.15 301 GLY B N 1
ATOM 4313 C CA . GLY B 1 272 ? -101.793 -18.811 19.255 1.00 98.76 301 GLY B CA 1
ATOM 4314 C C . GLY B 1 272 ? -102.990 -19.746 19.087 1.00 105.68 301 GLY B C 1
ATOM 4315 O O . GLY B 1 272 ? -102.931 -20.910 19.478 1.00 111.83 301 GLY B O 1
ATOM 4316 N N . ARG B 1 273 ? -104.071 -19.217 18.490 1.00 101.40 302 ARG B N 1
ATOM 4317 C CA . ARG B 1 273 ? -105.283 -19.983 18.251 1.00 97.85 302 ARG B CA 1
ATOM 4318 C C . ARG B 1 273 ? -105.179 -20.725 16.915 1.00 103.28 302 ARG B C 1
ATOM 4319 O O . ARG B 1 273 ? -106.073 -21.496 16.567 1.00 111.94 302 ARG B O 1
ATOM 4321 N N . GLY B 1 274 ? -104.071 -20.499 16.182 1.00 96.21 303 GLY B N 1
ATOM 4322 C CA . GLY B 1 274 ? -103.932 -20.982 14.813 1.00 97.30 303 GLY B CA 1
ATOM 4323 C C . GLY B 1 274 ? -103.042 -22.225 14.727 1.00 96.38 303 GLY B C 1
ATOM 4324 O O . GLY B 1 274 ? -102.378 -22.592 15.693 1.00 96.41 303 GLY B O 1
ATOM 4325 N N . LEU B 1 275 ? -103.054 -22.864 13.546 1.00 91.93 304 LEU B N 1
ATOM 4326 C CA . LEU B 1 275 ? -102.182 -23.987 13.241 1.00 90.48 304 LEU B CA 1
ATOM 4327 C C . LEU B 1 275 ? -101.530 -23.749 11.875 1.00 94.78 304 LEU B C 1
ATOM 4328 O O . LEU B 1 275 ? -102.204 -23.335 10.932 1.00 108.11 304 LEU B O 1
ATOM 4330 N N . TYR B 1 276 ? -100.207 -23.987 11.790 1.00 83.57 305 TYR B N 1
ATOM 4331 C CA . TYR B 1 276 ? -99.409 -23.581 10.635 1.00 86.85 305 TYR B CA 1
ATOM 4332 C C . TYR B 1 276 ? -98.490 -24.727 10.221 1.00 86.92 305 TYR B C 1
ATOM 4333 O O . TYR B 1 276 ? -98.093 -25.541 11.053 1.00 85.02 305 TYR B O 1
ATOM 4342 N N . VAL B 1 277 ? -98.126 -24.749 8.930 1.00 83.77 306 VAL B N 1
ATOM 4343 C CA . VAL B 1 277 ? -97.295 -25.807 8.366 1.00 86.04 306 VAL B CA 1
ATOM 4344 C C . VAL B 1 277 ? -96.199 -25.167 7.520 1.00 89.04 306 VAL B C 1
ATOM 4345 O O . VAL B 1 277 ? -96.494 -24.387 6.619 1.00 95.75 306 VAL B O 1
ATOM 4349 N N . TYR B 1 278 ? -94.938 -25.527 7.808 1.00 87.28 307 TYR B N 1
ATOM 4350 C CA . TYR B 1 278 ? -93.793 -25.029 7.054 1.00 82.23 307 TYR B CA 1
ATOM 4351 C C . TYR B 1 278 ? -93.093 -26.217 6.402 1.00 81.45 307 TYR B C 1
ATOM 4352 O O . TYR B 1 278 ? -92.957 -27.276 7.013 1.00 85.79 307 TYR B O 1
ATOM 4361 N N . SER B 1 279 ? -92.679 -26.026 5.144 1.00 80.94 308 SER B N 1
ATOM 4362 C CA . SER B 1 279 ? -91.973 -27.045 4.389 1.00 83.52 308 SER B CA 1
ATOM 4363 C C . SER B 1 279 ? -90.474 -26.871 4.588 1.00 87.12 308 SER B C 1
ATOM 4364 O O . SER B 1 279 ? -89.956 -25.771 4.447 1.00 100.28 308 SER B O 1
ATOM 4367 N N . LEU B 1 280 ? -89.790 -27.973 4.916 1.00 92.91 309 LEU B N 1
ATOM 4368 C CA . LEU B 1 280 ? -88.342 -27.966 5.057 1.00 98.93 309 LEU B CA 1
ATOM 4369 C C . LEU B 1 280 ? -87.698 -27.862 3.669 1.00 95.17 309 LEU B C 1
ATOM 4370 O O . LEU B 1 280 ? -86.726 -27.129 3.488 1.00 91.01 309 LEU B O 1
ATOM 4372 N N . GLN B 1 281 ? -88.262 -28.595 2.694 1.00 93.34 310 GLN B N 1
ATOM 4373 C CA . GLN B 1 281 ? -87.738 -28.612 1.334 1.00 93.13 310 GLN B CA 1
ATOM 4374 C C . GLN B 1 281 ? -88.011 -27.259 0.662 1.00 93.80 310 GLN B C 1
ATOM 4375 O O . GLN B 1 281 ? -87.080 -26.569 0.267 1.00 88.11 310 GLN B O 1
ATOM 4377 N N . MET B 1 282 ? -89.296 -26.875 0.575 1.00 98.86 311 MET B N 1
ATOM 4378 C CA . MET B 1 282 ? -89.688 -25.637 -0.093 1.00 99.49 311 MET B CA 1
ATOM 4379 C C . MET B 1 282 ? -89.197 -24.426 0.711 1.00 104.54 311 MET B C 1
ATOM 4380 O O . MET B 1 282 ? -89.057 -23.336 0.162 1.00 108.58 311 MET B O 1
ATOM 4382 N N . LYS B 1 283 ? -88.950 -24.634 2.018 1.00 100.24 312 LYS B N 1
ATOM 4383 C CA . LYS B 1 283 ? -88.476 -23.582 2.915 1.00 88.11 312 LYS B CA 1
ATOM 4384 C C . LYS B 1 283 ? -89.476 -22.424 2.916 1.00 85.01 312 LYS B C 1
ATOM 4385 O O . LYS B 1 283 ? -89.090 -21.264 2.974 1.00 92.18 312 LYS B O 1
ATOM 4387 N N . ARG B 1 284 ? -90.768 -22.763 2.875 1.00 93.37 313 ARG B N 1
ATOM 4388 C CA . ARG B 1 284 ? -91.834 -21.783 3.015 1.00 93.08 313 ARG B CA 1
ATOM 4389 C C . ARG B 1 284 ? -92.963 -22.401 3.837 1.00 88.74 313 ARG B C 1
ATOM 4390 O O . ARG B 1 284 ? -92.948 -23.595 4.119 1.00 89.30 313 ARG B O 1
ATOM 4392 N N . VAL B 1 285 ? -93.932 -21.570 4.224 1.00 88.92 314 VAL B N 1
ATOM 4393 C CA . VAL B 1 285 ? -95.202 -22.058 4.730 1.00 92.79 314 VAL B CA 1
ATOM 4394 C C . VAL B 1 285 ? -95.953 -22.734 3.582 1.00 97.09 314 VAL B C 1
ATOM 4395 O O . VAL B 1 285 ? -96.016 -22.196 2.482 1.00 104.49 314 VAL B O 1
ATOM 4399 N N . ILE B 1 286 ? -96.502 -23.927 3.855 1.00 98.56 315 ILE B N 1
ATOM 4400 C CA . ILE B 1 286 ? -97.259 -24.686 2.867 1.00 95.92 315 ILE B CA 1
ATOM 4401 C C . ILE B 1 286 ? -98.755 -24.477 3.115 1.00 97.52 315 ILE B C 1
ATOM 4402 O O . ILE B 1 286 ? -99.502 -24.210 2.179 1.00 105.66 315 ILE B O 1
ATOM 4404 N N . ALA B 1 287 ? -99.181 -24.598 4.386 1.00 97.18 316 ALA B N 1
ATOM 4405 C CA . ALA B 1 287 ? -100.588 -24.464 4.749 1.00 97.53 316 ALA B CA 1
ATOM 4406 C C . ALA B 1 287 ? -100.727 -23.810 6.126 1.00 103.43 316 ALA B C 1
ATOM 4407 O O . ALA B 1 287 ? -99.743 -23.677 6.858 1.00 99.91 316 ALA B O 1
ATOM 4409 N N . CYS B 1 288 ? -101.968 -23.404 6.460 1.00 102.64 317 CYS B N 1
ATOM 4410 C CA . CYS B 1 288 ? -102.279 -22.795 7.751 1.00 109.29 317 CYS B CA 1
ATOM 4411 C C . CYS B 1 288 ? -103.793 -22.804 7.992 1.00 111.55 317 CYS B C 1
ATOM 4412 O O . CYS B 1 288 ? -104.576 -22.879 7.047 1.00 117.52 317 CYS B O 1
ATOM 4415 N N . GLN B 1 289 ? -104.188 -22.709 9.273 1.00 109.39 318 GLN B N 1
ATOM 4416 C CA . GLN B 1 289 ? -105.587 -22.532 9.654 1.00 101.26 318 GLN B CA 1
ATOM 4417 C C . GLN B 1 289 ? -105.654 -21.601 10.866 1.00 100.27 318 GLN B C 1
ATOM 4418 O O . GLN B 1 289 ? -105.515 -22.044 11.999 1.00 111.94 318 GLN B O 1
ATOM 4420 N N . LYS B 1 290 ? -105.905 -20.310 10.600 1.00 109.60 319 LYS B N 1
ATOM 4421 C CA . LYS B 1 290 ? -105.596 -19.230 11.534 1.00 109.49 319 LYS B CA 1
ATOM 4422 C C . LYS B 1 290 ? -106.451 -19.327 12.802 1.00 110.41 319 LYS B C 1
ATOM 4423 O O . LYS B 1 290 ? -106.041 -18.849 13.859 1.00 108.69 319 LYS B O 1
ATOM 4425 N N . THR B 1 291 ? -107.654 -19.909 12.681 1.00 110.02 320 THR B N 1
ATOM 4426 C CA . THR B 1 291 ? -108.551 -20.064 13.818 1.00 116.76 320 THR B CA 1
ATOM 4427 C C . THR B 1 291 ? -108.931 -21.537 13.959 1.00 119.32 320 THR B C 1
ATOM 4428 O O . THR B 1 291 ? -110.037 -21.933 13.596 1.00 129.01 320 THR B O 1
ATOM 4430 N N . ALA B 1 292 ? -107.998 -22.335 14.499 1.00 119.37 321 ALA B N 1
ATOM 4431 C CA . ALA B 1 292 ? -108.197 -23.770 14.665 1.00 116.68 321 ALA B CA 1
ATOM 4432 C C . ALA B 1 292 ? -108.950 -24.055 15.969 1.00 109.99 321 ALA B C 1
ATOM 4433 O O . ALA B 1 292 ? -109.628 -25.075 16.086 1.00 99.80 321 ALA B O 1
ATOM 4435 N N . HIS B 1 293 ? -108.809 -23.151 16.947 1.00 105.28 322 HIS B N 1
ATOM 4436 C CA . HIS B 1 293 ? -109.463 -23.294 18.239 1.00 104.71 322 HIS B CA 1
ATOM 4437 C C . HIS B 1 293 ? -109.985 -21.924 18.690 1.00 105.45 322 HIS B C 1
ATOM 4438 O O . HIS B 1 293 ? -110.790 -21.900 19.653 1.00 104.24 322 HIS B O 1
ATOM 4445 N N . SER B 1 295 ? -109.554 -20.945 21.804 1.00 113.83 324 SER B N 1
ATOM 4446 C CA . SER B 1 295 ? -108.445 -21.283 22.740 1.00 113.41 324 SER B CA 1
ATOM 4447 C C . SER B 1 295 ? -107.106 -21.229 22.004 1.00 105.74 324 SER B C 1
ATOM 4448 O O . SER B 1 295 ? -107.042 -21.495 20.802 1.00 101.87 324 SER B O 1
ATOM 4451 N N . ASN B 1 296 ? -106.043 -20.860 22.741 1.00 105.56 325 ASN B N 1
ATOM 4452 C CA . ASN B 1 296 ? -104.683 -20.903 22.222 1.00 103.05 325 ASN B CA 1
ATOM 4453 C C . ASN B 1 296 ? -104.234 -22.363 22.157 1.00 98.86 325 ASN B C 1
ATOM 4454 O O . ASN B 1 296 ? -104.476 -23.129 23.088 1.00 97.25 325 ASN B O 1
ATOM 4456 N N . VAL B 1 297 ? -103.613 -22.742 21.031 1.00 97.27 326 VAL B N 1
ATOM 4457 C CA . VAL B 1 297 ? -103.286 -24.133 20.751 1.00 99.66 326 VAL B CA 1
ATOM 4458 C C . VAL B 1 297 ? -101.981 -24.484 21.464 1.00 99.83 326 VAL B C 1
ATOM 4459 O O . VAL B 1 297 ? -100.952 -23.860 21.224 1.00 91.97 326 VAL B O 1
ATOM 4461 N N . LEU B 1 298 ? -102.043 -25.503 22.333 1.00 103.45 327 LEU B N 1
ATOM 4462 C CA . LEU B 1 298 ? -100.917 -25.887 23.175 1.00 104.48 327 LEU B CA 1
ATOM 4463 C C . LEU B 1 298 ? -100.010 -26.869 22.427 1.00 99.24 327 LEU B C 1
ATOM 4464 O O . LEU B 1 298 ? -98.791 -26.730 22.459 1.00 88.15 327 LEU B O 1
ATOM 4469 N N . HIS B 1 299 ? -100.617 -27.879 21.785 1.00 97.17 328 HIS B N 1
ATOM 4470 C CA . HIS B 1 299 ? -99.867 -28.913 21.083 1.00 103.33 328 HIS B CA 1
ATOM 4471 C C . HIS B 1 299 ? -100.471 -29.130 19.702 1.00 104.59 328 HIS B C 1
ATOM 4472 O O . HIS B 1 299 ? -101.594 -28.711 19.443 1.00 114.08 328 HIS B O 1
ATOM 4479 N N . VAL B 1 300 ? -99.707 -29.800 18.824 1.00 102.56 329 VAL B N 1
ATOM 4480 C CA . VAL B 1 300 ? -100.092 -29.968 17.428 1.00 105.47 329 VAL B CA 1
ATOM 4481 C C . VAL B 1 300 ? -99.085 -30.893 16.747 1.00 99.98 329 VAL B C 1
ATOM 4482 O O . VAL B 1 300 ? -97.982 -30.468 16.429 1.00 99.39 329 VAL B O 1
ATOM 4484 N N . ALA B 1 301 ? -99.487 -32.155 16.516 1.00 101.40 330 ALA B N 1
ATOM 4485 C CA . ALA B 1 301 ? -98.572 -33.178 16.022 1.00 94.72 330 ALA B CA 1
ATOM 4486 C C . ALA B 1 301 ? -99.232 -34.002 14.921 1.00 100.00 330 ALA B C 1
ATOM 4487 O O . ALA B 1 301 ? -100.445 -34.189 14.922 1.00 113.55 330 ALA B O 1
ATOM 4489 N N . ARG B 1 302 ? -98.403 -34.505 13.995 1.00 103.45 331 ARG B N 1
ATOM 4490 C CA . ARG B 1 302 ? -98.876 -35.282 12.863 1.00 105.30 331 ARG B CA 1
ATOM 4491 C C . ARG B 1 302 ? -98.964 -36.751 13.265 1.00 112.55 331 ARG B C 1
ATOM 4492 O O . ARG B 1 302 ? -97.943 -37.394 13.490 1.00 111.26 331 ARG B O 1
ATOM 4494 N N . LEU B 1 303 ? -100.200 -37.269 13.338 1.00 125.36 332 LEU B N 1
ATOM 4495 C CA . LEU B 1 303 ? -100.444 -38.673 13.644 1.00 124.20 332 LEU B CA 1
ATOM 4496 C C . LEU B 1 303 ? -99.973 -39.542 12.477 1.00 120.85 332 LEU B C 1
ATOM 4497 O O . LEU B 1 303 ? -99.935 -39.089 11.335 1.00 127.94 332 LEU B O 1
ATOM 4502 N N . PRO B 1 304 ? -99.638 -40.831 12.722 1.00 120.64 333 PRO B N 1
ATOM 4503 C CA . PRO B 1 304 ? -99.078 -41.694 11.682 1.00 117.07 333 PRO B CA 1
ATOM 4504 C C . PRO B 1 304 ? -100.081 -42.071 10.593 1.00 118.15 333 PRO B C 1
ATOM 4505 O O . PRO B 1 304 ? -99.691 -42.584 9.547 1.00 125.63 333 PRO B O 1
ATOM 4509 N N . ASN B 1 305 ? -101.373 -41.806 10.847 1.00 113.03 334 ASN B N 1
ATOM 4510 C CA . ASN B 1 305 ? -102.421 -42.048 9.864 1.00 112.39 334 ASN B CA 1
ATOM 4511 C C . ASN B 1 305 ? -102.347 -40.996 8.752 1.00 106.70 334 ASN B C 1
ATOM 4512 O O . ASN B 1 305 ? -103.271 -40.879 7.953 1.00 107.64 334 ASN B O 1
ATOM 4514 N N . ARG B 1 306 ? -101.228 -40.248 8.706 1.00 111.31 335 ARG B N 1
ATOM 4515 C CA . ARG B 1 306 ? -101.018 -39.194 7.718 1.00 111.08 335 ARG B CA 1
ATOM 4516 C C . ARG B 1 306 ? -101.897 -37.990 8.069 1.00 104.20 335 ARG B C 1
ATOM 4517 O O . ARG B 1 306 ? -102.375 -37.286 7.186 1.00 97.80 335 ARG B O 1
ATOM 4519 N N . GLN B 1 307 ? -102.063 -37.747 9.374 1.00 108.92 336 GLN B N 1
ATOM 4520 C CA . GLN B 1 307 ? -103.016 -36.768 9.867 1.00 111.37 336 GLN B CA 1
ATOM 4521 C C . GLN B 1 307 ? -102.308 -35.783 10.796 1.00 103.00 336 GLN B C 1
ATOM 4522 O O . GLN B 1 307 ? -101.086 -35.773 10.879 1.00 103.20 336 GLN B O 1
ATOM 4528 N N . LEU B 1 308 ? -103.094 -34.920 11.443 1.00 91.92 337 LEU B N 1
ATOM 4529 C CA . LEU B 1 308 ? -102.589 -34.061 12.496 1.00 90.64 337 LEU B CA 1
ATOM 4530 C C . LEU B 1 308 ? -103.604 -34.031 13.628 1.00 95.84 337 LEU B C 1
ATOM 4531 O O . LEU B 1 308 ? -104.798 -34.183 13.394 1.00 103.65 337 LEU B O 1
ATOM 4534 N N . ILE B 1 309 ? -103.103 -33.862 14.857 1.00 90.77 338 ILE B N 1
ATOM 4535 C CA . ILE B 1 309 ? -103.944 -33.669 16.024 1.00 79.14 338 ILE B CA 1
ATOM 4536 C C . ILE B 1 309 ? -103.522 -32.368 16.697 1.00 80.87 338 ILE B C 1
ATOM 4537 O O . ILE B 1 309 ? -102.354 -31.994 16.648 1.00 76.70 338 ILE B O 1
ATOM 4541 N N . SER B 1 310 ? -104.491 -31.670 17.288 1.00 86.12 339 SER B N 1
ATOM 4542 C CA . SER B 1 310 ? -104.238 -30.395 17.936 1.00 83.24 339 SER B CA 1
ATOM 4543 C C . SER B 1 310 ? -104.952 -30.364 19.278 1.00 84.27 339 SER B C 1
ATOM 4544 O O . SER B 1 310 ? -105.985 -31.004 19.445 1.00 90.77 339 SER B O 1
ATOM 4547 N N . CYS B 1 311 ? -104.390 -29.605 20.220 1.00 84.93 340 CYS B N 1
ATOM 4548 C CA . CYS B 1 311 ? -104.858 -29.597 21.596 1.00 92.86 340 CYS B CA 1
ATOM 4549 C C . CYS B 1 311 ? -104.975 -28.157 22.086 1.00 97.23 340 CYS B C 1
ATOM 4550 O O . CYS B 1 311 ? -104.249 -27.277 21.624 1.00 109.03 340 CYS B O 1
ATOM 4553 N N . SER B 1 312 ? -105.913 -27.929 23.009 1.00 93.25 341 SER B N 1
ATOM 4554 C CA . SER B 1 312 ? -106.254 -26.588 23.455 1.00 93.82 341 SER B CA 1
ATOM 4555 C C . SER B 1 312 ? -106.136 -26.507 24.969 1.00 91.16 341 SER B C 1
ATOM 4556 O O . SER B 1 312 ? -106.131 -27.529 25.649 1.00 102.16 341 SER B O 1
ATOM 4559 N N . GLU B 1 313 ? -106.064 -25.275 25.482 1.00 84.42 342 GLU B N 1
ATOM 4560 C CA . GLU B 1 313 ? -106.035 -25.031 26.912 1.00 84.76 342 GLU B CA 1
ATOM 4561 C C . GLU B 1 313 ? -107.430 -25.263 27.487 1.00 92.09 342 GLU B C 1
ATOM 4562 O O . GLU B 1 313 ? -107.569 -25.585 28.665 1.00 93.31 342 GLU B O 1
ATOM 4564 N N . ASP B 1 314 ? -108.457 -25.103 26.632 1.00 96.65 343 ASP B N 1
ATOM 4565 C CA . ASP B 1 314 ? -109.843 -25.361 27.009 1.00 93.38 343 ASP B CA 1
ATOM 4566 C C . ASP B 1 314 ? -110.051 -26.859 27.253 1.00 87.20 343 ASP B C 1
ATOM 4567 O O . ASP B 1 314 ? -110.779 -27.237 28.164 1.00 88.68 343 ASP B O 1
ATOM 4569 N N . GLY B 1 315 ? -109.434 -27.701 26.402 1.00 86.79 344 GLY B N 1
ATOM 4570 C CA . GLY B 1 315 ? -109.561 -29.152 26.513 1.00 80.76 344 GLY B CA 1
ATOM 4571 C C . GLY B 1 315 ? -109.949 -29.806 25.183 1.00 78.63 344 GLY B C 1
ATOM 4572 O O . GLY B 1 315 ? -109.964 -31.031 25.075 1.00 76.41 344 GLY B O 1
ATOM 4573 N N . SER B 1 316 ? -110.276 -28.985 24.180 1.00 81.03 345 SER B N 1
ATOM 4574 C CA . SER B 1 316 ? -110.650 -29.490 22.867 1.00 85.31 345 SER B CA 1
ATOM 4575 C C . SER B 1 316 ? -109.454 -30.179 22.206 1.00 87.92 345 SER B C 1
ATOM 4576 O O . SER B 1 316 ? -108.333 -29.667 22.242 1.00 92.16 345 SER B O 1
ATOM 4578 N N . VAL B 1 317 ? -109.717 -31.355 21.619 1.00 85.89 346 VAL B N 1
ATOM 4579 C CA . VAL B 1 317 ? -108.787 -32.034 20.726 1.00 80.56 346 VAL B CA 1
ATOM 4580 C C . VAL B 1 317 ? -109.409 -32.086 19.326 1.00 81.58 346 VAL B C 1
ATOM 4581 O O . VAL B 1 317 ? -110.598 -32.361 19.192 1.00 83.75 346 VAL B O 1
ATOM 4585 N N . ARG B 1 318 ? -108.590 -31.848 18.292 1.00 76.49 347 ARG B N 1
ATOM 4586 C CA . ARG B 1 318 ? -109.065 -31.834 16.918 1.00 82.64 347 ARG B CA 1
ATOM 4587 C C . ARG B 1 318 ? -108.106 -32.624 16.046 1.00 82.71 347 ARG B C 1
ATOM 4588 O O . ARG B 1 318 ? -106.908 -32.628 16.296 1.00 82.96 347 ARG B O 1
ATOM 4596 N N . ILE B 1 319 ? -108.656 -33.291 15.022 1.00 81.19 348 ILE B N 1
ATOM 4597 C CA . ILE B 1 319 ? -107.863 -34.096 14.100 1.00 84.83 348 ILE B CA 1
ATOM 4598 C C . ILE B 1 319 ? -108.056 -33.558 12.684 1.00 88.61 348 ILE B C 1
ATOM 4599 O O . ILE B 1 319 ? -109.152 -33.131 12.326 1.00 101.03 348 ILE B O 1
ATOM 4604 N N . TRP B 1 320 ? -106.979 -33.600 11.879 1.00 91.80 349 TRP B N 1
ATOM 4605 C CA . TRP B 1 320 ? -106.921 -32.858 10.629 1.00 90.71 349 TRP B CA 1
ATOM 4606 C C . TRP B 1 320 ? -106.270 -33.696 9.535 1.00 96.37 349 TRP B C 1
ATOM 4607 O O . TRP B 1 320 ? -105.537 -34.640 9.818 1.00 107.58 349 TRP B O 1
ATOM 4618 N N . GLU B 1 321 ? -106.556 -33.320 8.281 1.00 103.81 350 GLU B N 1
ATOM 4619 C CA . GLU B 1 321 ? -105.766 -33.720 7.125 1.00 100.97 350 GLU B CA 1
ATOM 4620 C C . GLU B 1 321 ? -105.432 -32.465 6.314 1.00 98.60 350 GLU B C 1
ATOM 4621 O O . GLU B 1 321 ? -106.074 -31.430 6.484 1.00 96.95 350 GLU B O 1
ATOM 4623 N N . LEU B 1 322 ? -104.412 -32.560 5.449 1.00 104.30 351 LEU B N 1
ATOM 4624 C CA . LEU B 1 322 ? -103.990 -31.428 4.628 1.00 106.34 351 LEU B CA 1
ATOM 4625 C C . LEU B 1 322 ? -104.183 -31.776 3.142 1.00 104.92 351 LEU B C 1
ATOM 4626 O O . LEU B 1 322 ? -103.587 -32.782 2.713 1.00 100.90 351 LEU B O 1
ATOM 4628 N N . GLN B 1 326 ? -102.565 -27.400 -0.730 1.00 130.62 393 GLN B N 1
ATOM 4629 C CA . GLN B 1 326 ? -102.827 -28.077 0.571 1.00 126.00 393 GLN B CA 1
ATOM 4630 C C . GLN B 1 326 ? -103.405 -27.064 1.559 1.00 125.32 393 GLN B C 1
ATOM 4631 O O . GLN B 1 326 ? -102.872 -25.968 1.719 1.00 118.51 393 GLN B O 1
ATOM 4633 N N . GLN B 1 327 ? -104.522 -27.439 2.186 1.00 128.35 394 GLN B N 1
ATOM 4634 C CA . GLN B 1 327 ? -105.097 -26.675 3.280 1.00 128.07 394 GLN B CA 1
ATOM 4635 C C . GLN B 1 327 ? -105.679 -27.658 4.292 1.00 132.27 394 GLN B C 1
ATOM 4636 O O . GLN B 1 327 ? -106.308 -28.643 3.910 1.00 140.96 394 GLN B O 1
ATOM 4638 N N . LEU B 1 328 ? -105.429 -27.398 5.582 1.00 130.59 395 LEU B N 1
ATOM 4639 C CA . LEU B 1 328 ? -105.823 -28.316 6.640 1.00 122.00 395 LEU B CA 1
ATOM 4640 C C . LEU B 1 328 ? -107.349 -28.338 6.741 1.00 115.47 395 LEU B C 1
ATOM 4641 O O . LEU B 1 328 ? -107.990 -27.290 6.708 1.00 112.29 395 LEU B O 1
ATOM 4643 N N . GLU B 1 329 ? -107.918 -29.550 6.844 1.00 112.26 396 GLU B N 1
ATOM 4644 C CA . GLU B 1 329 ? -109.356 -29.723 7.006 1.00 113.49 396 GLU B CA 1
ATOM 4645 C C . GLU B 1 329 ? -109.625 -30.559 8.256 1.00 114.28 396 GLU B C 1
ATOM 4646 O O . GLU B 1 329 ? -108.988 -31.590 8.463 1.00 116.28 396 GLU B O 1
ATOM 4648 N N . LEU B 1 330 ? -110.586 -30.102 9.078 1.00 111.13 397 LEU B N 1
ATOM 4649 C CA . LEU B 1 330 ? -110.918 -30.765 10.332 1.00 110.93 397 LEU B CA 1
ATOM 4650 C C . LEU B 1 330 ? -111.664 -32.061 10.029 1.00 107.35 397 LEU B C 1
ATOM 4651 O O . LEU B 1 330 ? -112.766 -32.028 9.495 1.00 114.12 397 LEU B O 1
ATOM 4653 N N . ILE B 1 331 ? -111.042 -33.198 10.374 1.00 101.04 398 ILE B N 1
ATOM 4654 C CA . ILE B 1 331 ? -111.615 -34.509 10.107 1.00 96.50 398 ILE B CA 1
ATOM 4655 C C . ILE B 1 331 ? -112.400 -34.984 11.329 1.00 96.38 398 ILE B C 1
ATOM 4656 O O . ILE B 1 331 ? -113.231 -35.876 11.216 1.00 102.40 398 ILE B O 1
ATOM 4658 N N . GLY B 1 332 ? -112.132 -34.391 12.499 1.00 104.34 399 GLY B N 1
ATOM 4659 C CA . GLY B 1 332 ? -112.720 -34.882 13.737 1.00 106.41 399 GLY B CA 1
ATOM 4660 C C . GLY B 1 332 ? -112.536 -33.906 14.895 1.00 99.35 399 GLY B C 1
ATOM 4661 O O . GLY B 1 332 ? -111.666 -33.044 14.861 1.00 103.21 399 GLY B O 1
ATOM 4662 N N . ASP B 1 333 ? -113.368 -34.079 15.923 1.00 95.52 400 ASP B N 1
ATOM 4663 C CA . ASP B 1 333 ? -113.336 -33.246 17.109 1.00 96.45 400 ASP B CA 1
ATOM 4664 C C . ASP B 1 333 ? -113.589 -34.140 18.321 1.00 87.27 400 ASP B C 1
ATOM 4665 O O . ASP B 1 333 ? -114.679 -34.678 18.471 1.00 99.80 400 ASP B O 1
ATOM 4670 N N . LEU B 1 334 ? -112.551 -34.331 19.151 1.00 75.33 401 LEU B N 1
ATOM 4671 C CA . LEU B 1 334 ? -112.611 -35.253 20.283 1.00 74.09 401 LEU B CA 1
ATOM 4672 C C . LEU B 1 334 ? -112.961 -34.479 21.551 1.00 75.10 401 LEU B C 1
ATOM 4673 O O . LEU B 1 334 ? -112.228 -33.579 21.934 1.00 80.46 401 LEU B O 1
ATOM 4678 N N . ILE B 1 335 ? -114.091 -34.852 22.193 1.00 79.55 402 ILE B N 1
ATOM 4679 C CA . ILE B 1 335 ? -114.616 -34.133 23.351 1.00 74.29 402 ILE B CA 1
ATOM 4680 C C . ILE B 1 335 ? -114.669 -35.085 24.541 1.00 71.14 402 ILE B C 1
ATOM 4681 O O . ILE B 1 335 ? -115.242 -36.164 24.444 1.00 74.13 402 ILE B O 1
ATOM 4686 N N . GLY B 1 336 ? -114.121 -34.644 25.679 1.00 63.27 403 GLY B N 1
ATOM 4687 C CA . GLY B 1 336 ? -113.998 -35.506 26.847 1.00 60.95 403 GLY B CA 1
ATOM 4688 C C . GLY B 1 336 ? -113.168 -34.855 27.944 1.00 63.04 403 GLY B C 1
ATOM 4689 O O . GLY B 1 336 ? -113.486 -34.982 29.115 1.00 67.25 403 GLY B O 1
ATOM 4690 N N . HIS B 1 337 ? -112.084 -34.179 27.552 1.00 63.91 404 HIS B N 1
ATOM 4691 C CA . HIS B 1 337 ? -111.235 -33.487 28.507 1.00 72.85 404 HIS B CA 1
ATOM 4692 C C . HIS B 1 337 ? -111.849 -32.129 28.817 1.00 69.67 404 HIS B C 1
ATOM 4693 O O . HIS B 1 337 ? -112.495 -31.532 27.964 1.00 76.65 404 HIS B O 1
ATOM 4700 N N . SER B 1 338 ? -111.639 -31.660 30.053 1.00 73.63 405 SER B N 1
ATOM 4701 C CA . SER B 1 338 ? -112.174 -30.382 30.499 1.00 78.62 405 SER B CA 1
ATOM 4702 C C . SER B 1 338 ? -111.044 -29.382 30.759 1.00 82.07 405 SER B C 1
ATOM 4703 O O . SER B 1 338 ? -111.277 -28.324 31.326 1.00 84.50 405 SER B O 1
ATOM 4706 N N . SER B 1 339 ? -109.820 -29.727 30.341 1.00 86.13 406 SER B N 1
ATOM 4707 C CA . SER B 1 339 ? -108.654 -28.916 30.660 1.00 80.79 406 SER B CA 1
ATOM 4708 C C . SER B 1 339 ? -107.475 -29.315 29.770 1.00 77.96 406 SER B C 1
ATOM 4709 O O . SER B 1 339 ? -107.550 -30.296 29.034 1.00 69.10 406 SER B O 1
ATOM 4712 N N . SER B 1 340 ? -106.381 -28.549 29.883 1.00 80.45 407 SER B N 1
ATOM 4713 C CA . SER B 1 340 ? -105.237 -28.633 28.977 1.00 76.40 407 SER B CA 1
ATOM 4714 C C . SER B 1 340 ? -104.823 -30.092 28.748 1.00 68.61 407 SER B C 1
ATOM 4715 O O . SER B 1 340 ? -104.557 -30.826 29.699 1.00 72.33 407 SER B O 1
ATOM 4718 N N . VAL B 1 341 ? -104.777 -30.497 27.476 1.00 64.65 408 VAL B N 1
ATOM 4719 C CA . VAL B 1 341 ? -104.257 -31.804 27.097 1.00 70.65 408 VAL B CA 1
ATOM 4720 C C . VAL B 1 341 ? -102.747 -31.682 26.895 1.00 69.70 408 VAL B C 1
ATOM 4721 O O . VAL B 1 341 ? -102.296 -30.901 26.057 1.00 63.54 408 VAL B O 1
ATOM 4725 N N . GLU B 1 342 ? -101.984 -32.493 27.646 1.00 70.41 409 GLU B N 1
ATOM 4726 C CA . GLU B 1 342 ? -100.544 -32.308 27.788 1.00 68.59 409 GLU B CA 1
ATOM 4727 C C . GLU B 1 342 ? -99.776 -33.149 26.766 1.00 71.41 409 GLU B C 1
ATOM 4728 O O . GLU B 1 342 ? -98.685 -32.768 26.363 1.00 78.70 409 GLU B O 1
ATOM 4734 N N . MET B 1 343 ? -100.334 -34.311 26.384 1.00 76.26 410 MET B N 1
ATOM 4735 C CA . MET B 1 343 ? -99.645 -35.256 25.502 1.00 69.71 410 MET B CA 1
ATOM 4736 C C . MET B 1 343 ? -100.662 -36.176 24.831 1.00 70.92 410 MET B C 1
ATOM 4737 O O . MET B 1 343 ? -101.774 -36.343 25.327 1.00 63.95 410 MET B O 1
ATOM 4742 N N . PHE B 1 344 ? -100.223 -36.818 23.737 1.00 68.12 411 PHE B N 1
ATOM 4743 C CA . PHE B 1 344 ? -101.004 -37.819 23.031 1.00 68.60 411 PHE B CA 1
ATOM 4744 C C . PHE B 1 344 ? -100.114 -39.029 22.733 1.00 77.01 411 PHE B C 1
ATOM 4745 O O . PHE B 1 344 ? -98.930 -38.878 22.500 1.00 68.74 411 PHE B O 1
ATOM 4747 N N . LEU B 1 345 ? -100.702 -40.233 22.781 1.00 78.12 412 LEU B N 1
ATOM 4748 C CA . LEU B 1 345 ? -100.090 -41.423 22.209 1.00 72.88 412 LEU B CA 1
ATOM 4749 C C . LEU B 1 345 ? -101.023 -41.998 21.154 1.00 74.33 412 LEU B C 1
ATOM 4750 O O . LEU B 1 345 ? -102.240 -41.837 21.239 1.00 85.10 412 LEU B O 1
ATOM 4755 N N . TYR B 1 346 ? -100.444 -42.718 20.194 1.00 73.79 413 TYR B N 1
ATOM 4756 C CA . TYR B 1 346 ? -101.217 -43.416 19.184 1.00 77.60 413 TYR B CA 1
ATOM 4757 C C . TYR B 1 346 ? -100.773 -44.870 19.139 1.00 80.75 413 TYR B C 1
ATOM 4758 O O . TYR B 1 346 ? -99.599 -45.150 18.933 1.00 85.65 413 TYR B O 1
ATOM 4767 N N . PHE B 1 347 ? -101.723 -45.780 19.390 1.00 79.75 414 PHE B N 1
ATOM 4768 C CA . PHE B 1 347 ? -101.585 -47.181 19.025 1.00 79.90 414 PHE B CA 1
ATOM 4769 C C . PHE B 1 347 ? -102.422 -47.454 17.777 1.00 89.65 414 PHE B C 1
ATOM 4770 O O . PHE B 1 347 ? -103.600 -47.093 17.718 1.00 95.82 414 PHE B O 1
ATOM 4778 N N . GLU B 1 348 ? -101.818 -48.137 16.805 1.00 99.48 415 GLU B N 1
ATOM 4779 C CA . GLU B 1 348 ? -102.500 -48.494 15.575 1.00 96.05 415 GLU B CA 1
ATOM 4780 C C . GLU B 1 348 ? -103.643 -49.468 15.875 1.00 97.34 415 GLU B C 1
ATOM 4781 O O . GLU B 1 348 ? -104.584 -49.568 15.098 1.00 100.34 415 GLU B O 1
ATOM 4783 N N . ASP B 1 349 ? -103.544 -50.187 17.007 1.00 98.58 416 ASP B N 1
ATOM 4784 C CA . ASP B 1 349 ? -104.436 -51.302 17.294 1.00 98.00 416 ASP B CA 1
ATOM 4785 C C . ASP B 1 349 ? -105.152 -51.119 18.635 1.00 97.70 416 ASP B C 1
ATOM 4786 O O . ASP B 1 349 ? -105.876 -52.016 19.059 1.00 106.50 416 ASP B O 1
ATOM 4791 N N . HIS B 1 350 ? -104.936 -49.974 19.312 1.00 88.91 417 HIS B N 1
ATOM 4792 C CA . HIS B 1 350 ? -105.593 -49.716 20.592 1.00 86.66 417 HIS B CA 1
ATOM 4793 C C . HIS B 1 350 ? -106.085 -48.267 20.690 1.00 86.34 417 HIS B C 1
ATOM 4794 O O . HIS B 1 350 ? -106.612 -47.865 21.727 1.00 99.70 417 HIS B O 1
ATOM 4801 N N . GLY B 1 351 ? -105.932 -47.497 19.603 1.00 81.62 418 GLY B N 1
ATOM 4802 C CA . GLY B 1 351 ? -106.576 -46.196 19.477 1.00 78.52 418 GLY B CA 1
ATOM 4803 C C . GLY B 1 351 ? -105.647 -45.049 19.887 1.00 78.83 418 GLY B C 1
ATOM 4804 O O . GLY B 1 351 ? -104.452 -45.064 19.588 1.00 77.58 418 GLY B O 1
ATOM 4805 N N . LEU B 1 352 ? -106.228 -44.053 20.559 1.00 65.25 419 LEU B N 1
ATOM 4806 C CA . LEU B 1 352 ? -105.540 -42.822 20.899 1.00 67.78 419 LEU B CA 1
ATOM 4807 C C . LEU B 1 352 ? -105.564 -42.659 22.407 1.00 66.71 419 LEU B C 1
ATOM 4808 O O . LEU B 1 352 ? -106.506 -43.083 23.057 1.00 78.42 419 LEU B O 1
ATOM 4813 N N . VAL B 1 353 ? -104.502 -42.072 22.960 1.00 64.40 420 VAL B N 1
ATOM 4814 C CA . VAL B 1 353 ? -104.439 -41.815 24.385 1.00 58.05 420 VAL B CA 1
ATOM 4815 C C . VAL B 1 353 ? -104.173 -40.335 24.584 1.00 64.36 420 VAL B C 1
ATOM 4816 O O . VAL B 1 353 ? -103.375 -39.752 23.853 1.00 63.56 420 VAL B O 1
ATOM 4820 N N . THR B 1 354 ? -104.882 -39.728 25.559 1.00 65.75 421 THR B N 1
ATOM 4821 C CA . THR B 1 354 ? -104.644 -38.342 25.934 1.00 62.62 421 THR B CA 1
ATOM 4822 C C . THR B 1 354 ? -104.579 -38.255 27.443 1.00 61.73 421 THR B C 1
ATOM 4823 O O . THR B 1 354 ? -105.261 -38.996 28.129 1.00 65.12 421 THR B O 1
ATOM 4827 N N . CYS B 1 355 ? -103.685 -37.390 27.938 1.00 63.32 422 CYS B N 1
ATOM 4828 C CA . CYS B 1 355 ? -103.646 -37.016 29.345 1.00 66.61 422 CYS B CA 1
ATOM 4829 C C . CYS B 1 355 ? -103.863 -35.512 29.461 1.00 64.74 422 CYS B C 1
ATOM 4830 O O . CYS B 1 355 ? -103.670 -34.784 28.488 1.00 60.72 422 CYS B O 1
ATOM 4833 N N . SER B 1 356 ? -104.321 -35.055 30.641 1.00 67.75 423 SER B N 1
ATOM 4834 C CA . SER B 1 356 ? -104.791 -33.682 30.775 1.00 64.94 423 SER B CA 1
ATOM 4835 C C . SER B 1 356 ? -104.532 -33.135 32.173 1.00 63.52 423 SER B C 1
ATOM 4836 O O . SER B 1 356 ? -104.356 -33.888 33.132 1.00 63.55 423 SER B O 1
ATOM 4839 N N . ALA B 1 357 ? -104.548 -31.795 32.264 1.00 64.69 424 ALA B N 1
ATOM 4840 C CA . ALA B 1 357 ? -104.493 -31.078 33.533 1.00 66.76 424 ALA B CA 1
ATOM 4841 C C . ALA B 1 357 ? -105.738 -31.351 34.392 1.00 65.33 424 ALA B C 1
ATOM 4842 O O . ALA B 1 357 ? -105.768 -30.975 35.560 1.00 70.99 424 ALA B O 1
ATOM 4844 N N . ASP B 1 358 ? -106.753 -32.021 33.812 1.00 66.76 425 ASP B N 1
ATOM 4845 C CA . ASP B 1 358 ? -107.956 -32.408 34.550 1.00 67.24 425 ASP B CA 1
ATOM 4846 C C . ASP B 1 358 ? -107.738 -33.716 35.325 1.00 76.85 425 ASP B C 1
ATOM 4847 O O . ASP B 1 358 ? -108.685 -34.255 35.889 1.00 82.31 425 ASP B O 1
ATOM 4852 N N . HIS B 1 359 ? -106.490 -34.233 35.323 1.00 71.60 426 HIS B N 1
ATOM 4853 C CA . HIS B 1 359 ? -106.096 -35.393 36.131 1.00 63.49 426 HIS B CA 1
ATOM 4854 C C . HIS B 1 359 ? -106.474 -36.704 35.442 1.00 62.63 426 HIS B C 1
ATOM 4855 O O . HIS B 1 359 ? -106.238 -37.770 36.000 1.00 68.24 426 HIS B O 1
ATOM 4862 N N . LEU B 1 360 ? -107.057 -36.626 34.234 1.00 59.84 427 LEU B N 1
ATOM 4863 C CA . LEU B 1 360 ? -107.627 -37.801 33.596 1.00 61.76 427 LEU B CA 1
ATOM 4864 C C . LEU B 1 360 ? -106.779 -38.215 32.405 1.00 61.53 427 LEU B C 1
ATOM 4865 O O . LEU B 1 360 ? -106.078 -37.400 31.811 1.00 61.97 427 LEU B O 1
ATOM 4870 N N . ILE B 1 361 ? -106.901 -39.497 32.058 1.00 56.58 428 ILE B N 1
ATOM 4871 C CA . ILE B 1 361 ? -106.458 -40.035 30.790 1.00 65.11 428 ILE B CA 1
ATOM 4872 C C . ILE B 1 361 ? -107.680 -40.636 30.091 1.00 65.74 428 ILE B C 1
ATOM 4873 O O . ILE B 1 361 ? -108.480 -41.316 30.724 1.00 71.95 428 ILE B O 1
ATOM 4878 N N . ILE B 1 362 ? -107.786 -40.432 28.779 1.00 68.03 429 ILE B N 1
ATOM 4879 C CA . ILE B 1 362 ? -108.864 -41.034 28.024 1.00 74.58 429 ILE B CA 1
ATOM 4880 C C . ILE B 1 362 ? -108.274 -41.897 26.909 1.00 75.16 429 ILE B C 1
ATOM 4881 O O . ILE B 1 362 ? -107.322 -41.489 26.246 1.00 87.32 429 ILE B O 1
ATOM 4886 N N . LEU B 1 363 ? -108.846 -43.113 26.744 1.00 75.34 430 LEU B N 1
ATOM 4887 C CA . LEU B 1 363 ? -108.595 -43.973 25.590 1.00 75.30 430 LEU B CA 1
ATOM 4888 C C . LEU B 1 363 ? -109.719 -43.800 24.571 1.00 80.36 430 LEU B C 1
ATOM 4889 O O . LEU B 1 363 ? -110.869 -44.142 24.855 1.00 71.01 430 LEU B O 1
ATOM 4894 N N . TRP B 1 364 ? -109.359 -43.368 23.357 1.00 74.60 431 TRP B N 1
ATOM 4895 C CA . TRP B 1 364 ? -110.321 -43.139 22.294 1.00 74.58 431 TRP B CA 1
ATOM 4896 C C . TRP B 1 364 ? -110.271 -44.298 21.297 1.00 84.97 431 TRP B C 1
ATOM 4897 O O . TRP B 1 364 ? -109.260 -44.491 20.627 1.00 82.77 431 TRP B O 1
ATOM 4908 N N . LYS B 1 365 ? -111.385 -45.049 21.189 1.00 81.33 432 LYS B N 1
ATOM 4909 C CA . LYS B 1 365 ? -111.419 -46.285 20.414 1.00 78.88 432 LYS B CA 1
ATOM 4910 C C . LYS B 1 365 ? -112.530 -46.209 19.368 1.00 88.42 432 LYS B C 1
ATOM 4911 O O . LYS B 1 365 ? -113.592 -45.651 19.631 1.00 96.91 432 LYS B O 1
ATOM 4917 N N . ASN B 1 366 ? -112.268 -46.786 18.183 1.00 89.11 433 ASN B N 1
ATOM 4918 C CA . ASN B 1 366 ? -113.230 -46.823 17.089 1.00 88.89 433 ASN B CA 1
ATOM 4919 C C . ASN B 1 366 ? -113.657 -48.274 16.841 1.00 86.16 433 ASN B C 1
ATOM 4920 O O . ASN B 1 366 ? -113.943 -48.959 17.849 1.00 92.80 433 ASN B O 1
#

InterPro domains:
  IPR001680 WD40 repeat [PS50082] (39-79)
  IPR001680 WD40 repeat [PS50082] (80-128)
  IPR001680 WD40 repeat [PS50082] (319-359)
  IPR001680 WD40 repeat [SM00320] (32-70)
  IPR001680 WD40 repeat [SM00320] (73-119)
  IPR001680 WD40 repeat [SM00320] (122-159)
  IPR001680 WD40 repeat [SM00320] (211-249)
  IPR001680 WD40 repeat [SM00320] (311-350)
  IPR001680 WD40 repeat [SM00320] (394-432)
  IPR015943 WD40/YVTN repeat-like-containing domain superfamily [G3DSA:2.130.10.10] (3-206)
  IPR015943 WD40/YVTN repeat-like-containing domain superfamily [G3DSA:2.130.10.10] (209-452)
  IPR019775 WD40 repeat, conserved site [PS00678] (337-351)
  IPR020472 PAC1/LIS1-like, WD-40 repeat [PR00320] (57-71)
  IPR020472 PAC1/LIS1-like, WD-40 repeat [PR00320] (106-120)
  IPR020472 PAC1/LIS1-like, WD-40 repeat [PR00320] (337-351)
  IPR036322 WD40-repeat-containing domain superfamily [SSF50978] (53-436)
  IPR040102 WD repeat-containing protein 41 [PF25178] (1-441)
  IPR040102 WD repeat-containing protein 41 [PTHR22805] (9-458)

Radius of gyration: 31.14 Å; Cα contacts (8 Å, |Δi|>4): 1940; chains: 2; bounding box: 92×50×74 Å

Sequence (665 aa):
PYTELLVLKAHHDIVRFLVQLDDYRFASAGDDGIVVVWNAQTGEKLLELNGHTQKITAIITFPNQLILTASADRTVIVWDGDTTRQVQRISCFQSTVKCLTVLQRLDVWLSGGNDLCVWNRKLDLLCKTSHLSDTGISALVEIPANCVVAAVGKELIIFRLVAPTEGSLAWAILEVKRLLDHQDNILSLINVNDLSFVTGSHVGELIIWDALDWTMQAYERNFWDISIHHFTCDEENVFAAVGRGLYVYSLQMKRVIACQKTAHDSNVLHVARLPNRQLISCSEDGSVRIWELQLELIGDLIGHSSSVEMFLYFEDHGLVTCSADHLIILWKNNPYTELLVLKAHHDIVRFLVQLDDYRFASAGDDGIVVVWNAQTGEKLLELNGHTQKITAIITFPNQLILTASADRTVIVWDGDTTRQVQRISCFQSTVKCLTVLQRLDVWLSGGNDLCVWNRKLDLLCKTSHLSDTGISALVEIPANCVVAAVGKELIIFRLVAPTEGSLAWAILEVKRLLDHQDNILSLINVNDLSFVTGSHVGELIIWDALDWTMQAYERNFWSIHHFTCDEENVFAAVGRGLYVYSLQMKRVIACQKTAHSNVLHVARLPNRQLISCSEDGSVRIWELQQLELIGDLIGHSSSVEMFLYFEDHGLVTCSADHLIILWKN

Nearest PDB structures (foldseek):
  8w3v-assembly1_A  TM=1.003E+00  e=5.775E-59  Homo sapiens
  6v4u-assembly1_C  TM=8.629E-01  e=5.286E-33  Homo sapiens
  3v7d-assembly2_D  TM=8.320E-01  e=2.404E-14  Saccharomyces cerevisiae S288C
  3mks-assembly1_B  TM=8.316E-01  e=5.356E-14  Saccharomyces cerevisiae
  5naf-assembly4_D  TM=8.235E-01  e=1.151E-11  Mus musculus

Foldseek 3Di:
DFDDKDWAFDFPFFWFDWAADDQFKIWIFFQCRKIWIAGLFPGDTDDIQHDARGGWQEWDWQVCIWIWIWGQSQWIWIANPVVRDTPDIHRPGPGTFRYKAADVVVQWMWTKFLKIWIAHPNGDTQDMDDRPDPQIFNDWDDAPPQKIWTFRWQKIWIWHWDQDPPVDSHIDIDTDDMDRDGPGGWQDWADAPRQWIWTAHFQAKIWIAGRPPGHTDDIDPHQAPQTWQDWDDYNFWIWIQHWLKIWIAGPVVSHTDAIDPHPDPGGWHDWDADPVGWIWIWGQQGWIFIWHDVIHTDDIDDDGRGGWNDKDQNPVSAIWITGSSSIIMRTHD/DPFPDKDKAFDFPFFWFDWADDDQFKIWTFFQCGKIWIAGLAPGDTQEIQHDDPGGWQDWDWQDCIKIWIWGQQQKIWIDNPPPSDTPDIGNPGPGGFNDKADPNVVQWIWTKFQKIWIAHPVGDTQDIDPGNAPGIFNDWADAPDQKIWTFDWQKIWIWHWDQDDPVDHHIDIGTDDMDRPGPGGWQDWADAPSQWIWIAHQQAKIWIAGRPPRHTDDIDSHQVNWQDWDDYNFWIWTFDFQKIWIAGPVVRHTDEIGGHNDARWNDKQQDPVQKMWTWHQQGKIFIWHDVYTDTPDIDDDGRGTWNDKDQNPPSAIWTTGSSSIIMGGDD

Secondary structure (DSSP, 8-state):
----EEEE---SS-EEEEEE-SSSEEEEEETTS-EEEEETTT--EEEEE---SS-EEEEEEE---EEEEEETTS-EEEEETTT--EEEEE---SS---EEEEETTTTEEEEESSSEEEE-TT--EEEE-SS--SS-EEEEEEETTTEEEEEETTEEEEEEEEPPPTT----EEEEEEEE---SS-EEEEEEETTTEEEEEETTS-EEEEETTT--EEEEESSS----EEEEEE-SSEEEEEETTEEEEEETTTTEEEEEES-SSSS-EEEEEE-TTS-EEEEETTS-EEEEE---EEEEEE----S-EEEEEEETTTEEEEEETTS-EEEE--/----EEEEEE--SS-EEEEEE-SSSEEEEEETTSEEEEEETTT--EEEEEE--SS-EEEEEEE---EEEEEETTTEEEEE-GGG-SEEEEE---SS---EEEEETTTTEEEEESSSEEEE-TT--EEEE-----SS---EEEEETTTEEEEEETTEEEEEEEE---BTB---EEEEEEEE---SS-EEEEEEETTTEEEEEETT--EEEEETTT--EEEEESS---EEEEEE-SSEEEEEETT-EEEEETTT-SEEEEETT----EEEEE--TTT-EEEEESSS-EEEEE----EEEEEE---SS-EEEEEEETTTEEEEEETTSEEEEEE-

GO terms:
  GO:0005737 cytoplasm (C, IDA)
  GO:0010506 regulation of autophagy (P, IMP)
  GO:0005085 guanyl-nucleotide exchange factor activity (F, IDA)
  GO:0032045 guanyl-nucleotide exchange factor complex (C, IDA)
  GO:0005515 protein binding (F, IPI)
  GO:0005096 GTPase activator activity (F, IMP)
  GO:0005765 lysosomal membrane (C, HDA)

B-factor: mean 69.32, std 17.53, range [38.19, 140.96]

Organism: Homo sapiens (NCBI:txid9606)

Solvent-accessible surface area: 26885 Å² total; per-residue (Å²): 115,36,103,56,70,76,68,9,91,2,3,34,48,42,0,68,53,1,29,77,13,46,105,89,49,0,0,0,0,0,28,21,2,6,0,0,2,4,20,0,107,78,11,104,67,58,57,37,4,19,23,15,96,92,84,1,20,12,12,34,21,12,116,129,55,27,3,1,0,0,0,23,27,69,14,0,0,0,6,30,14,93,92,25,133,68,55,82,74,11,77,86,34,178,27,22,2,105,15,15,22,22,0,127,148,29,84,1,1,0,1,0,6,49,24,0,5,0,7,39,50,81,18,81,81,36,26,94,20,88,98,34,21,145,106,11,0,62,25,12,32,44,2,34,60,30,0,0,0,0,0,14,14,96,48,1,2,0,5,79,3,67,46,36,109,107,93,60,91,78,46,40,37,83,86,41,74,98,12,119,55,5,127,23,88,12,83,12,12,40,44,12,68,80,111,17,0,2,0,0,0,83,72,0,3,1,0,10,3,30,1,109,79,39,64,91,100,18,81,48,147,55,10,62,132,107,41,2,60,15,10,48,33,37,125,97,10,3,1,0,0,6,11,106,0,0,26,0,2,10,32,85,129,81,36,52,75,5,58,60,63,91,4,3,117,19,57,0,32,60,2,10,65,3,116,71,55,48,0,0,0,0,0,57,64,0,20,0,48,3,8,38,87,132,17,58,81,69,3,68,4,130,40,13,38,26,21,0,29,60,37,29,47,8,87,129,25,11,0,0,0,0,0,15,9,24,36,0,3,0,6,44,99,73,85,28,116,45,71,55,88,11,70,15,9,142,53,44,0,62,45,6,29,74,15,43,106,95,50,0,0,0,0,0,28,35,1,20,0,0,2,5,17,0,110,74,14,103,97,71,20,72,2,94,17,13,106,94,68,0,30,11,16,26,32,11,106,124,56,31,0,2,0,0,0,25,21,88,12,0,0,2,5,36,10,95,71,48,57,84,63,84,82,10,74,93,28,102,20,28,2,66,13,12,26,36,3,72,94,38,76,5,8,0,1,0,3,30,28,0,7,0,9,28,98,122,28,78,84,44,19,98,14,93,113,32,15,119,115,5,0,65,22,11,29,60,3,31,56,39,0,0,0,0,0,12,22,67,54,0,0,0,4,2,1,16,31,39,32,104,56,47,172,71,48,16,20,38,83,21,92,95,12,107,56,7,105,32,88,11,78,14,14,35,42,12,66,77,122,16,0,7,0,2,2,41,89,14,2,10,0,13,5,31,0,63,46,12,74,95,98,26,81,50,145,94,32,81,123,25,47,20,30,38,24,56,84,51,42,11,24,24,0,32,26,44,1,22,56,23,13,14,44,99,77,44,49,65,58,8,63,22,71,94,6,36,53,57,1,55,72,11,42,39,17,106,52,94,53,23,4,3,4,0,53,67,3,29,1,59,12,25,46,91,108,74,33,62,70,65,8,51,4,135,39,16,91,36,20,0,27,66,31,30,80,9,89,121,22,21,10,0,0,0,0,20,26,69,52,0,2,0,11,36,108